Protein 8VV6 (pdb70)

Nearest PDB structures (foldseek):
  5i0x-assembly1_A  TM=9.737E-01  e=3.004E-18  Escherichia coli F11
  6wed-assembly1_B  TM=9.458E-01  e=1.801E-18  Campylobacter jejuni subsp. jejuni 81-176
  3nrq-assembly1_A  TM=9.738E-01  e=5.275E-18  Escherichia coli F11
  5i0y-assembly1_B  TM=9.690E-01  e=4.524E-18  Escherichia coli F11
  5i0y-assembly1_A  TM=9.734E-01  e=1.996E-17  Escherichia coli F11

B-factor: mean 27.22, std 10.32, range [11.16, 92.5]

Structure (mmCIF, N/CA/C/O backbone):
data_8VV6
#
_entry.id   8VV6
#
_cell.length_a   143.158
_cell.length_b   57.675
_cell.length_c   101.027
_cell.angle_alpha   90.000
_cell.angle_beta   130.100
_cell.angle_gamma   90.000
#
_symmetry.space_group_name_H-M   'C 1 2 1'
#
loop_
_entity.id
_entity.type
_entity.pdbx_description
1 polymer FtrA
2 non-polymer GLYCEROL
3 water water
#
loop_
_atom_site.group_PDB
_atom_site.id
_atom_site.type_symbol
_atom_site.label_atom_id
_atom_site.label_alt_id
_atom_site.label_comp_id
_atom_site.label_asym_id
_atom_site.label_entity_id
_atom_site.label_seq_id
_atom_site.pdbx_PDB_ins_code
_atom_site.Cartn_x
_atom_site.Cartn_y
_atom_site.Cartn_z
_atom_site.occupancy
_atom_site.B_iso_or_equiv
_atom_site.auth_seq_id
_atom_site.auth_comp_id
_atom_site.auth_asym_id
_atom_site.auth_atom_id
_atom_site.pdbx_PDB_model_num
ATOM 1 N N . GLU A 1 3 ? -42.26600 -4.80900 27.63100 1.000 42.26261 26 GLU A N 1
ATOM 2 C CA . GLU A 1 3 ? -42.53300 -3.97800 26.45400 1.000 37.77039 26 GLU A CA 1
ATOM 3 C C . GLU A 1 3 ? -43.16200 -4.81000 25.33500 1.000 33.95225 26 GLU A C 1
ATOM 4 O O . GLU A 1 3 ? -42.82000 -5.98100 25.14900 1.000 34.39673 26 GLU A O 1
ATOM 15 N N . ILE A 1 4 ? -44.08100 -4.19700 24.59700 1.000 28.32161 27 ILE A N 1
ATOM 16 C CA . ILE A 1 4 ? -44.92300 -4.88800 23.62800 1.000 23.78484 27 ILE A CA 1
ATOM 17 C C . ILE A 1 4 ? -44.59800 -4.36600 22.23500 1.000 30.43407 27 ILE A C 1
ATOM 18 O O . ILE A 1 4 ? -44.73400 -3.16700 21.97600 1.000 24.07619 27 ILE A O 1
ATOM 34 N N . PRO A 1 5 ? -44.17000 -5.21800 21.30200 1.000 31.11390 28 PRO A N 1
ATOM 35 C CA . PRO A 1 5 ? -43.93000 -4.74500 19.93300 1.000 29.88171 28 PRO A CA 1
ATOM 36 C C . PRO A 1 5 ? -45.22500 -4.43000 19.20000 1.000 32.33962 28 PRO A C 1
ATOM 37 O O . PRO A 1 5 ? -46.25600 -5.07800 19.39500 1.000 33.53200 28 PRO A O 1
ATOM 48 N N . ILE A 1 6 ? -45.15300 -3.40600 18.35100 1.000 26.73452 29 ILE A N 1
ATOM 49 C CA . ILE A 1 6 ? -46.27200 -2.93100 17.54500 1.000 28.17456 29 ILE A CA 1
ATOM 50 C C . ILE A 1 6 ? -45.98800 -3.30400 16.09600 1.000 32.22215 29 ILE A C 1
ATOM 51 O O . ILE A 1 6 ? -44.97200 -2.88100 15.53400 1.000 30.83808 29 ILE A O 1
ATOM 67 N N . GLY A 1 7 ? -46.89400 -4.06000 15.47900 1.000 32.28185 30 GLY A N 1
ATOM 68 C CA . GLY A 1 7 ? -46.74700 -4.34200 14.06100 1.000 32.58399 30 GLY A CA 1
ATOM 69 C C . GLY A 1 7 ? -45.40700 -4.97600 13.73600 1.000 32.08967 30 GLY A C 1
ATOM 70 O O . GLY A 1 7 ? -44.81600 -5.69900 14.54100 1.000 35.91561 30 GLY A O 1
ATOM 74 N N . LYS A 1 8 ? -44.91500 -4.69900 12.52500 1.000 31.97774 31 LYS A N 1
ATOM 75 C CA . LYS A 1 8 ? -43.67400 -5.28500 12.05100 1.000 34.94202 31 LYS A CA 1
ATOM 76 C C . LYS A 1 8 ? -42.65000 -4.20100 11.73600 1.000 29.35014 31 LYS A C 1
ATOM 77 O O . LYS A 1 8 ? -43.01500 -3.14100 11.21900 1.000 28.31484 31 LYS A O 1
ATOM 85 N N . PRO A 1 9 ? -41.37000 -4.43100 12.03000 1.000 30.79683 32 PRO A N 1
ATOM 86 C CA . PRO A 1 9 ? -40.34300 -3.47900 11.59300 1.000 29.86692 32 PRO A CA 1
ATOM 87 C C . PRO A 1 9 ? -40.35700 -3.32200 10.08200 1.000 34.37836 32 PRO A C 1
ATOM 88 O O . PRO A 1 9 ? -40.63500 -4.26500 9.33700 1.000 35.13763 32 PRO A O 1
ATOM 99 N N . GLN A 1 10 ? -40.04200 -2.11600 9.63000 1.000 28.68323 33 GLN A N 1
ATOM 100 C CA . GLN A 1 10 ? -40.11300 -1.77700 8.21700 1.000 26.19346 33 GLN A CA 1
ATOM 101 C C . GLN A 1 10 ? -38.80500 -1.16000 7.75800 1.000 30.57392 33 GLN A C 1
ATOM 102 O O . GLN A 1 10 ? -38.20200 -0.34700 8.46500 1.000 23.24422 33 GLN A O 1
ATOM 116 N N . LEU A 1 11 ? -38.36800 -1.56100 6.56800 1.000 26.48706 34 LEU A N 1
ATOM 117 C CA . LEU A 1 11 ? -37.12200 -1.07900 5.97700 1.000 29.50391 34 LEU A CA 1
ATOM 118 C C . LEU A 1 11 ? -37.45700 0.12800 5.11100 1.000 28.47025 34 LEU A C 1
ATOM 119 O O . LEU A 1 11 ? -38.05400 -0.00900 4.03600 1.000 26.64012 34 LEU A O 1
ATOM 135 N N . LEU A 1 12 ? -37.08500 1.31400 5.58700 1.000 25.00860 35 LEU A N 1
ATOM 136 C CA . LEU A 1 12 ? -37.48000 2.56800 4.96300 1.000 23.66903 35 LEU A CA 1
ATOM 137 C C . LEU A 1 12 ? -36.33800 3.56200 5.10400 1.000 26.62395 35 LEU A C 1
ATOM 138 O O . LEU A 1 12 ? -35.76400 3.69600 6.19000 1.000 23.59739 35 LEU A O 1
ATOM 154 N N . GLY A 1 13 ? -36.00800 4.24800 4.01200 1.000 25.88357 36 GLY A N 1
ATOM 155 C CA . GLY A 1 13 ? -34.97100 5.26700 4.04500 1.000 27.08579 36 GLY A CA 1
ATOM 156 C C . GLY A 1 13 ? -33.61400 4.78700 4.50800 1.000 26.40813 36 GLY A C 1
ATOM 157 O O . GLY A 1 13 ? -32.88100 5.54900 5.15400 1.000 26.55831 36 GLY A O 1
ATOM 161 N N . GLY A 1 14 ? -33.25100 3.54400 4.19200 1.000 22.72247 37 GLY A N 1
ATOM 162 C CA . GLY A 1 14 ? -31.97800 3.00300 4.62800 1.000 22.42256 37 GLY A CA 1
ATOM 163 C C . GLY A 1 14 ? -31.90000 2.64200 6.09200 1.000 21.05535 37 GLY A C 1
ATOM 164 O O . GLY A 1 14 ? -30.79900 2.46900 6.62700 1.000 21.63600 37 GLY A O 1
ATOM 168 N N . MET A 1 15 ? -33.04300 2.52100 6.75700 1.000 20.85928 38 MET A N 1
ATOM 169 C CA . MET A 1 15 ? -33.09700 2.27900 8.18600 1.000 22.17079 38 MET A CA 1
ATOM 170 C C . MET A 1 15 ? -34.15200 1.22400 8.46500 1.000 20.60575 38 MET A C 1
ATOM 171 O O . MET A 1 15 ? -35.04200 0.98000 7.64900 1.000 23.05875 38 MET A O 1
ATOM 185 N N . GLU A 1 16 ? -34.04100 0.61000 9.63400 1.000 19.69497 39 GLU A N 1
ATOM 186 C CA . GLU A 1 16 ? -35.05200 -0.30000 10.15800 1.000 21.77374 39 GLU A CA 1
ATOM 187 C C . GLU A 1 16 ? -35.85600 0.47500 11.19300 1.000 20.65494 39 GLU A C 1
ATOM 188 O O . GLU A 1 16 ? -35.29100 0.97100 12.17500 1.000 20.98907 39 GLU A O 1
ATOM 200 N N . ILE A 1 17 ? -37.15700 0.58800 10.96700 1.000 21.25831 40 ILE A N 1
ATOM 201 C CA . ILE A 1 17 ? -38.03700 1.41800 11.78000 1.000 20.14720 40 ILE A CA 1
ATOM 202 C C . ILE A 1 17 ? -39.06100 0.50600 12.43400 1.000 21.29732 40 ILE A C 1
ATOM 203 O O . ILE A 1 17 ? -39.96800 -0.00900 11.76400 1.000 21.31701 40 ILE A O 1
ATOM 219 N N . ALA A 1 18 ? -38.92500 0.31900 13.74400 1.000 22.46430 41 ALA A N 1
ATOM 220 C CA . ALA A 1 18 ? -39.81600 -0.50400 14.54500 1.000 19.16146 41 ALA A CA 1
ATOM 221 C C . ALA A 1 18 ? -40.49500 0.36400 15.59400 1.000 23.81388 41 ALA A C 1
ATOM 222 O O . ALA A 1 18 ? -40.02500 1.45700 15.92900 1.000 21.31585 41 ALA A O 1
ATOM 229 N N . ALA A 1 19 ? -41.62400 -0.12500 16.09800 1.000 21.52263 42 ALA A N 1
ATOM 230 C CA . ALA A 1 19 ? -42.38000 0.56800 17.13000 1.000 20.99386 42 ALA A CA 1
ATOM 231 C C . ALA A 1 19 ? -42.69900 -0.39300 18.26700 1.000 23.64215 42 ALA A C 1
ATOM 232 O O . ALA A 1 19 ? -42.94700 -1.58200 18.04900 1.000 22.04776 42 ALA A O 1
ATOM 239 N N . VAL A 1 20 ? -42.69800 0.14800 19.48400 1.000 20.83928 43 VAL A N 1
ATOM 240 C CA . VAL A 1 20 ? -42.97200 -0.60800 20.70100 1.000 20.15509 43 VAL A CA 1
ATOM 241 C C . VAL A 1 20 ? -43.68900 0.33000 21.66400 1.000 22.72599 43 VAL A C 1
ATOM 242 O O . VAL A 1 20 ? -43.59500 1.55400 21.55600 1.000 20.33919 43 VAL A O 1
ATOM 255 N N . TYR A 1 21 ? -44.41400 -0.24400 22.61900 1.000 23.26047 44 TYR A N 1
ATOM 256 C CA . TYR A 1 21 ? -44.87000 0.53900 23.76000 1.000 19.80577 44 TYR A CA 1
ATOM 257 C C . TYR A 1 21 ? -44.57900 -0.21200 25.05100 1.000 20.24767 44 TYR A C 1
ATOM 258 O O . TYR A 1 21 ? -44.39900 -1.43300 25.07100 1.000 23.39564 44 TYR A O 1
ATOM 276 N N . LEU A 1 22 ? -44.48400 0.55700 26.12800 1.000 19.94115 45 LEU A N 1
ATOM 277 C CA . LEU A 1 22 ? -44.27500 0.01800 27.46300 1.000 21.51872 45 LEU A CA 1
ATOM 278 C C . LEU A 1 22 ? -44.97700 0.94100 28.45100 1.000 18.67076 45 LEU A C 1
ATOM 279 O O . LEU A 1 22 ? -45.73100 1.83200 28.05800 1.000 18.62307 45 LEU A O 1
ATOM 295 N N . GLN A 1 23 ? -44.74500 0.71100 29.74700 1.000 21.65707 46 GLN A N 1
ATOM 296 C CA . GLN A 1 23 ? -45.33100 1.56900 30.75900 1.000 19.59902 46 GLN A CA 1
ATOM 297 C C . GLN A 1 23 ? -44.80700 2.98900 30.58400 1.000 19.08797 46 GLN A C 1
ATOM 298 O O . GLN A 1 23 ? -43.72400 3.18800 30.03600 1.000 18.99075 46 GLN A O 1
ATOM 312 N N . PRO A 1 24 ? -45.55200 3.99000 31.05000 1.000 18.37358 47 PRO A N 1
ATOM 313 C CA . PRO A 1 24 ? -45.04500 5.36800 30.98400 1.000 17.72259 47 PRO A CA 1
ATOM 314 C C . PRO A 1 24 ? -43.71900 5.51000 31.71400 1.000 18.72833 47 PRO A C 1
ATOM 315 O O . PRO A 1 24 ? -43.46700 4.84900 32.72600 1.000 20.12274 47 PRO A O 1
ATOM 326 N N . ILE A 1 25 ? -42.86900 6.39800 31.19700 1.000 17.22180 48 ILE A N 1
ATOM 327 C CA . ILE A 1 25 ? -41.51300 6.59100 31.70200 1.000 18.16298 48 ILE A CA 1
ATOM 328 C C . ILE A 1 25 ? -41.42200 7.94800 32.38300 1.000 19.78097 48 ILE A C 1
ATOM 329 O O . ILE A 1 25 ? -42.03200 8.92800 31.94300 1.000 23.80167 48 ILE A O 1
ATOM 345 N N . GLU A 1 26 ? -40.67600 8.00000 33.47700 1.000 19.59147 49 GLU A N 1
ATOM 346 C CA . GLU A 1 26 ? -40.31300 9.26500 34.09500 1.000 21.12356 49 GLU A CA 1
ATOM 347 C C . GLU A 1 26 ? -39.03300 9.75800 33.43800 1.000 20.56258 49 GLU A C 1
ATOM 348 O O . GLU A 1 26 ? -38.06500 9.00300 33.32700 1.000 19.65690 49 GLU A O 1
ATOM 360 N N . MET A 1 27 ? -39.02400 11.01300 33.01000 1.000 19.93399 50 MET A N 1
ATOM 361 C CA . MET A 1 27 ? -37.92400 11.56800 32.23600 1.000 23.91047 50 MET A CA 1
ATOM 362 C C . MET A 1 27 ? -37.52100 12.90400 32.83900 1.000 23.22367 50 MET A C 1
ATOM 363 O O . MET A 1 27 ? -38.31900 13.57100 33.50400 1.000 26.69100 50 MET A O 1
ATOM 377 N N . GLU A 1 28 ? -36.25800 13.25600 32.65400 1.000 18.68089 51 GLU A N 1
ATOM 378 C CA . GLU A 1 28 ? -35.83400 14.62500 32.89400 1.000 23.19474 51 GLU A CA 1
ATOM 379 C C . GLU A 1 28 ? -35.31200 15.23400 31.59500 1.000 21.10102 51 GLU A C 1
ATOM 380 O O . GLU A 1 28 ? -34.62000 14.55700 30.82500 1.000 21.25172 51 GLU A O 1
ATOM 388 N N . PRO A 1 29 ? -35.65700 16.49100 31.29700 1.000 20.77855 52 PRO A N 1
ATOM 389 C CA . PRO A 1 29 ? -36.50700 17.42900 32.06400 1.000 23.60565 52 PRO A CA 1
ATOM 390 C C . PRO A 1 29 ? -37.98400 17.03000 32.05000 1.000 25.04755 52 PRO A C 1
ATOM 391 O O . PRO A 1 29 ? -38.58700 16.91100 30.99000 1.000 23.09640 52 PRO A O 1
ATOM 402 N N . GLU A 1 30 ? -38.60800 16.84400 33.22000 1.000 24.09049 53 GLU A N 1
ATOM 403 C CA . GLU A 1 30 ? -39.92400 16.21700 33.25700 1.000 26.58873 53 GLU A CA 1
ATOM 404 C C . GLU A 1 30 ? -40.98500 17.07200 32.57700 1.000 30.39790 53 GLU A C 1
ATOM 405 O O . GLU A 1 30 ? -41.94000 16.53400 31.99900 1.000 28.20787 53 GLU A O 1
ATOM 417 N N . GLY A 1 31 ? -40.84800 18.39100 32.63800 1.000 24.05639 54 GLY A N 1
ATOM 418 C CA . GLY A 1 31 ? -41.85000 19.25800 32.04800 1.000 24.26023 54 GLY A CA 1
ATOM 419 C C . GLY A 1 31 ? -41.90800 19.23000 30.54300 1.000 24.13163 54 GLY A C 1
ATOM 420 O O . GLY A 1 31 ? -42.75900 19.90900 29.95900 1.000 25.11062 54 GLY A O 1
ATOM 424 N N . MET A 1 32 ? -41.03900 18.45900 29.89900 1.000 24.31084 55 MET A N 1
ATOM 425 C CA . MET A 1 32 ? -40.99700 18.36800 28.44900 1.000 30.11743 55 MET A CA 1
ATOM 426 C C . MET A 1 32 ? -41.71100 17.14000 27.91000 1.000 27.67627 55 MET A C 1
ATOM 427 O O . MET A 1 32 ? -41.68500 16.90100 26.70200 1.000 27.56296 55 MET A O 1
ATOM 441 N N . MET A 1 33 ? -42.34700 16.36200 28.77100 1.000 25.09079 56 MET A N 1
ATOM 442 C CA . MET A 1 33 ? -43.10500 15.20300 28.32800 1.000 29.81662 56 MET A CA 1
ATOM 443 C C . MET A 1 33 ? -44.29800 15.05700 29.25400 1.000 25.72722 56 MET A C 1
ATOM 444 O O . MET A 1 33 ? -44.23800 15.43800 30.42600 1.000 25.47585 56 MET A O 1
ATOM 458 N N . ARG A 1 34 ? -45.38400 14.52500 28.71600 1.000 24.67317 57 ARG A N 1
ATOM 459 C CA . ARG A 1 34 ? -46.55700 14.26400 29.53300 1.000 22.68044 57 ARG A CA 1
ATOM 460 C C . ARG A 1 34 ? -46.14800 13.49700 30.78800 1.000 18.37577 57 ARG A C 1
ATOM 461 O O . ARG A 1 34 ? -45.40200 12.51500 30.68800 1.000 20.40553 57 ARG A O 1
ATOM 482 N N . PRO A 1 35 ? -46.60200 13.90900 31.97600 1.000 20.77315 58 PRO A N 1
ATOM 483 C CA . PRO A 1 35 ? -46.23600 13.16900 33.18900 1.000 22.63232 58 PRO A CA 1
ATOM 484 C C . PRO A 1 35 ? -46.62500 11.70200 33.10400 1.000 20.73886 58 PRO A C 1
ATOM 485 O O . PRO A 1 35 ? -47.68000 11.34100 32.58100 1.000 18.88921 58 PRO A O 1
ATOM 496 N N . ALA A 1 36 ? -45.75800 10.84900 33.64500 1.000 22.18554 59 ALA A N 1
ATOM 497 C CA . ALA A 1 36 ? -46.04100 9.41900 33.63400 1.000 21.29211 59 ALA A CA 1
ATOM 498 C C . ALA A 1 36 ? -47.36700 9.10900 34.32000 1.000 24.42886 59 ALA A C 1
ATOM 499 O O . ALA A 1 36 ? -48.11500 8.23300 33.87300 1.000 22.70792 59 ALA A O 1
ATOM 506 N N . LYS A 1 37 ? -47.68700 9.82500 35.40100 1.000 23.56114 60 LYS A N 1
ATOM 507 C CA . LYS A 1 37 ? -48.91300 9.53200 36.13400 1.000 25.93597 60 LYS A CA 1
ATOM 508 C C . LYS A 1 37 ? -50.16500 9.91100 35.35300 1.000 29.95776 60 LYS A C 1
ATOM 509 O O . LYS A 1 37 ? -51.25500 9.43400 35.68700 1.000 31.57263 60 LYS A O 1
ATOM 528 N N . ASP A 1 38 ? -50.03600 10.75100 34.32700 1.000 23.19784 61 ASP A N 1
ATOM 529 C CA . ASP A 1 38 ? -51.15800 11.15900 33.49800 1.000 23.08715 61 ASP A CA 1
ATOM 530 C C . ASP A 1 38 ? -51.20300 10.41000 32.17200 1.000 21.88024 61 ASP A C 1
ATOM 531 O O . ASP A 1 38 ? -51.95200 10.80300 31.27500 1.000 24.99063 61 ASP A O 1
ATOM 540 N N . SER A 1 39 ? -50.43200 9.34200 32.03600 1.000 19.32072 62 SER A N 1
ATOM 541 C CA . SER A 1 39 ? -50.26100 8.64200 30.77300 1.000 17.48380 62 SER A CA 1
ATOM 542 C C . SER A 1 39 ? -50.66600 7.18400 30.93000 1.000 18.00631 62 SER A C 1
ATOM 543 O O . SER A 1 39 ? -50.72100 6.65100 32.04000 1.000 21.88324 62 SER A O 1
ATOM 551 N N . ASP A 1 40 ? -50.93700 6.53800 29.79800 1.000 17.33774 63 ASP A N 1
ATOM 552 C CA . ASP A 1 40 ? -51.20300 5.10700 29.76000 1.000 18.03537 63 ASP A CA 1
ATOM 553 C C . ASP A 1 40 ? -49.99700 4.28900 29.32700 1.000 18.54339 63 ASP A C 1
ATOM 554 O O . ASP A 1 40 ? -49.75200 3.20700 29.87400 1.000 19.66716 63 ASP A O 1
ATOM 563 N N . VAL A 1 41 ? -49.24600 4.77300 28.33700 1.000 17.31223 64 VAL A N 1
ATOM 564 C CA . VAL A 1 41 ? -48.10300 4.05800 27.79900 1.000 15.81969 64 VAL A CA 1
ATOM 565 C C . VAL A 1 41 ? -46.99800 5.05100 27.45200 1.000 15.91809 64 VAL A C 1
ATOM 566 O O . VAL A 1 41 ? -47.22700 6.25600 27.33000 1.000 16.56084 64 VAL A O 1
ATOM 579 N N . HIS A 1 42 ? -45.79300 4.51600 27.28700 1.000 16.27163 65 HIS A N 1
ATOM 580 C CA . HIS A 1 42 ? -44.70600 5.19700 26.58800 1.000 16.36785 65 HIS A CA 1
ATOM 581 C C . HIS A 1 42 ? -44.61200 4.57500 25.20000 1.000 15.61423 65 HIS A C 1
ATOM 582 O O . HIS A 1 42 ? -44.44500 3.35400 25.07300 1.000 18.64217 65 HIS A O 1
ATOM 596 N N . LEU A 1 43 ? -44.75100 5.40200 24.17200 1.000 16.21114 66 LEU A N 1
ATOM 597 C CA . LEU A 1 43 ? -44.64500 4.97600 22.78200 1.000 14.70301 66 LEU A CA 1
ATOM 598 C C . LEU A 1 43 ? -43.23100 5.25900 22.29200 1.000 16.96340 66 LEU A C 1
ATOM 599 O O . LEU A 1 43 ? -42.69200 6.34600 22.52400 1.000 16.59652 66 LEU A O 1
ATOM 615 N N . GLU A 1 44 ? -42.62900 4.27800 21.62800 1.000 17.46866 67 GLU A N 1
ATOM 616 C CA . GLU A 1 44 ? -41.22000 4.32900 21.27500 1.000 17.82606 67 GLU A CA 1
ATOM 617 C C . GLU A 1 44 ? -41.05100 3.95300 19.81200 1.000 20.37829 67 GLU A C 1
ATOM 618 O O . GLU A 1 44 ? -41.62000 2.96100 19.34000 1.000 19.79843 67 GLU A O 1
ATOM 630 N N . ALA A 1 45 ? -40.30400 4.78000 19.09000 1.000 18.98212 68 ALA A N 1
ATOM 631 C CA . ALA A 1 45 ? -39.83800 4.46700 17.74500 1.000 18.42720 68 ALA A CA 1
ATOM 632 C C . ALA A 1 45 ? -38.38200 4.03700 17.85100 1.000 20.70621 68 ALA A C 1
ATOM 633 O O . ALA A 1 45 ? -37.55700 4.77100 18.40400 1.000 19.25577 68 ALA A O 1
ATOM 640 N N . ASP A 1 46 ? -38.07500 2.83700 17.36000 1.000 18.35912 69 ASP A N 1
ATOM 641 C CA . ASP A 1 46 ? -36.71900 2.30200 17.35000 1.000 19.66570 69 ASP A CA 1
ATOM 642 C C . ASP A 1 46 ? -36.21500 2.37400 15.91500 1.000 21.88825 69 ASP A C 1
ATOM 643 O O . ASP A 1 46 ? -36.68400 1.63000 15.04700 1.000 20.39873 69 ASP A O 1
ATOM 652 N N . ILE A 1 47 ? -35.27000 3.27600 15.67000 1.000 17.69460 70 ILE A N 1
ATOM 653 C CA . ILE A 1 47 ? -34.79100 3.58700 14.32700 1.000 17.62578 70 ILE A CA 1
ATOM 654 C C . ILE A 1 47 ? -33.29800 3.28800 14.30700 1.000 20.33280 70 ILE A C 1
ATOM 655 O O . ILE A 1 47 ? -32.51400 3.96000 14.99100 1.000 18.10617 70 ILE A O 1
ATOM 671 N N . LYS A 1 48 ? -32.90700 2.27700 13.52800 1.000 17.07495 71 LYS A N 1
ATOM 672 C CA . LYS A 1 48 ? -31.52600 1.83200 13.43200 1.000 19.90401 71 LYS A CA 1
ATOM 673 C C . LYS A 1 48 ? -31.09800 1.79500 11.97100 1.000 19.33355 71 LYS A C 1
ATOM 674 O O . LYS A 1 48 ? -31.90400 1.52600 11.08200 1.000 18.38588 71 LYS A O 1
ATOM 693 N N . ALA A 1 49 ? -29.81600 2.03600 11.72800 1.000 18.26267 72 ALA A N 1
ATOM 694 C CA . ALA A 1 49 ? -29.32600 1.99300 10.35500 1.000 17.60312 72 ALA A CA 1
ATOM 695 C C . ALA A 1 49 ? -29.33800 0.56000 9.84000 1.000 19.02187 72 ALA A C 1
ATOM 696 O O . ALA A 1 49 ? -28.98900 -0.38000 10.55800 1.000 20.17661 72 ALA A O 1
ATOM 703 N N . ALA A 1 50 ? -29.74900 0.40000 8.59000 1.000 20.48548 73 ALA A N 1
ATOM 704 C CA . ALA A 1 50 ? -29.70800 -0.89400 7.93500 1.000 24.47931 73 ALA A CA 1
ATOM 705 C C . ALA A 1 50 ? -28.34900 -1.08700 7.26800 1.000 26.53411 73 ALA A C 1
ATOM 706 O O . ALA A 1 50 ? -27.46900 -0.22500 7.32400 1.000 22.64958 73 ALA A O 1
ATOM 713 N N . LYS A 1 51 ? -28.18100 -2.23800 6.62500 1.000 29.04560 74 LYS A N 1
ATOM 714 C CA . LYS A 1 51 ? -26.96400 -2.50900 5.88200 1.000 31.87754 74 LYS A CA 1
ATOM 715 C C . LYS A 1 51 ? -26.81300 -1.52400 4.72900 1.000 21.29964 74 LYS A C 1
ATOM 716 O O . LYS A 1 51 ? -27.79600 -1.08800 4.12200 1.000 23.70037 74 LYS A O 1
ATOM 735 N N . ASP A 1 52 ? -25.56100 -1.16900 4.44000 1.000 25.37535 75 ASP A N 1
ATOM 736 C CA . ASP A 1 52 ? -25.22000 -0.34400 3.28000 1.000 26.77330 75 ASP A CA 1
ATOM 737 C C . ASP A 1 52 ? -25.89800 1.02400 3.35400 1.000 22.29682 75 ASP A C 1
ATOM 738 O O . ASP A 1 52 ? -26.31400 1.59700 2.34800 1.000 20.69635 75 ASP A O 1
ATOM 747 N N . ASN A 1 53 ? -25.99000 1.55700 4.56900 1.000 22.26903 76 ASN A N 1
ATOM 748 C CA . ASN A 1 53 ? -26.55400 2.88400 4.77400 1.000 18.71630 76 ASN A CA 1
ATOM 749 C C . ASN A 1 53 ? -25.71400 3.93200 4.05000 1.000 17.26744 76 ASN A C 1
ATOM 750 O O . ASN A 1 53 ? -24.47900 3.87500 4.05200 1.000 19.61879 76 ASN A O 1
ATOM 761 N N . THR A 1 54 ? -26.39600 4.89400 3.42200 1.000 16.67629 77 THR A N 1
ATOM 762 C CA . THR A 1 54 ? -25.75600 5.89000 2.57400 1.000 17.32053 77 THR A CA 1
ATOM 763 C C . THR A 1 54 ? -25.55700 7.22400 3.26900 1.000 18.98941 77 THR A C 1
ATOM 764 O O . THR A 1 54 ? -25.21700 8.21200 2.60900 1.000 17.56161 77 THR A O 1
ATOM 775 N N . ASN A 1 55 ? -25.79100 7.28000 4.58200 1.000 18.72644 78 ASN A N 1
ATOM 776 C CA . ASN A 1 55 ? -25.61600 8.50500 5.35500 1.000 20.53357 78 ASN A CA 1
ATOM 777 C C . ASN A 1 55 ? -24.51800 8.34700 6.40200 1.000 23.17901 78 ASN A C 1
ATOM 778 O O . ASN A 1 55 ? -24.50800 9.08100 7.39100 1.000 23.21295 78 ASN A O 1
ATOM 789 N N . GLY A 1 56 ? -23.62500 7.37300 6.23500 1.000 18.93458 79 GLY A N 1
ATOM 790 C CA . GLY A 1 56 ? -22.46100 7.23600 7.08100 1.000 20.72119 79 GLY A CA 1
ATOM 791 C C . GLY A 1 56 ? -22.60100 6.33500 8.29000 1.000 20.14285 79 GLY A C 1
ATOM 792 O O . GLY A 1 56 ? -21.62200 6.16800 9.02800 1.000 23.66394 79 GLY A O 1
ATOM 796 N N . PHE A 1 57 ? -23.75900 5.72700 8.51000 1.000 17.47778 80 PHE A N 1
ATOM 797 C CA . PHE A 1 57 ? -23.97800 4.93400 9.71100 1.000 16.08121 80 PHE A CA 1
ATOM 798 C C . PHE A 1 57 ? -23.70900 3.45700 9.46400 1.000 22.60071 80 PHE A C 1
ATOM 799 O O . PHE A 1 57 ? -24.01400 2.91900 8.39500 1.000 27.24210 80 PHE A O 1
ATOM 816 N N . ALA A 1 58 ? -23.13200 2.81100 10.46800 1.000 19.27217 81 ALA A N 1
ATOM 817 C CA . ALA A 1 58 ? -22.92900 1.37200 10.44100 1.000 20.28400 81 ALA A CA 1
ATOM 818 C C . ALA A 1 58 ? -24.22300 0.64900 10.78000 1.000 21.26323 81 ALA A C 1
ATOM 819 O O . ALA A 1 58 ? -25.08400 1.17100 11.49500 1.000 20.45934 81 ALA A O 1
ATOM 826 N N . GLU A 1 59 ? -24.35500 -0.57100 10.26000 1.000 22.73034 82 GLU A N 1
ATOM 827 C CA . GLU A 1 59 ? -25.55900 -1.35300 10.50100 1.000 21.65665 82 GLU A CA 1
ATOM 828 C C . GLU A 1 59 ? -25.79200 -1.50200 11.99700 1.000 22.86907 82 GLU A C 1
ATOM 829 O O . GLU A 1 59 ? -24.88700 -1.88100 12.74500 1.000 24.68235 82 GLU A O 1
ATOM 841 N N . GLY A 1 60 ? -27.00800 -1.17500 12.43500 1.000 21.61072 83 GLY A N 1
ATOM 842 C CA . GLY A 1 60 ? -27.37400 -1.26600 13.82900 1.000 23.69271 83 GLY A CA 1
ATOM 843 C C . GLY A 1 60 ? -27.20400 0.00600 14.63100 1.000 25.82009 83 GLY A C 1
ATOM 844 O O . GLY A 1 60 ? -27.70100 0.06800 15.76500 1.000 24.14791 83 GLY A O 1
ATOM 848 N N . ASP A 1 61 ? -26.52200 1.01500 14.08600 1.000 20.22928 84 ASP A N 1
ATOM 849 C CA . ASP A 1 61 ? -26.35800 2.28300 14.79100 1.000 20.73832 84 ASP A CA 1
ATOM 850 C C . ASP A 1 61 ? -27.71100 2.95900 14.99200 1.000 18.02595 84 ASP A C 1
ATOM 851 O O . ASP A 1 61 ? -28.55800 2.94900 14.09700 1.000 17.07722 84 ASP A O 1
ATOM 860 N N . TRP A 1 62 ? -27.89200 3.60400 16.14300 1.000 15.64107 85 TRP A N 1
ATOM 861 C CA . TRP A 1 62 ? -29.00000 4.53900 16.28700 1.000 14.27544 85 TRP A CA 1
ATOM 862 C C . TRP A 1 62 ? -28.79300 5.71800 15.34300 1.000 15.72565 85 TRP A C 1
ATOM 863 O O . TRP A 1 62 ? -27.67000 6.18300 15.14300 1.000 18.20302 85 TRP A O 1
ATOM 884 N N . VAL A 1 63 ? -29.87800 6.20500 14.74600 1.000 15.61284 86 VAL A N 1
ATOM 885 C CA . VAL A 1 63 ? -29.80800 7.34300 13.83700 1.000 14.56520 86 VAL A CA 1
ATOM 886 C C . VAL A 1 63 ? -30.28100 8.58000 14.60600 1.000 14.00064 86 VAL A C 1
ATOM 887 O O . VAL A 1 63 ? -31.48100 8.69600 14.88800 1.000 14.12204 86 VAL A O 1
ATOM 900 N N . PRO A 1 64 ? -29.38800 9.50100 14.93800 1.000 13.97779 87 PRO A N 1
ATOM 901 C CA . PRO A 1 64 ? -29.74300 10.66000 15.76100 1.000 14.01861 87 PRO A CA 1
ATOM 902 C C . PRO A 1 64 ? -30.14700 11.86100 14.91400 1.000 13.45072 87 PRO A C 1
ATOM 903 O O . PRO A 1 64 ? -29.93800 11.90300 13.69800 1.000 13.55297 87 PRO A O 1
ATOM 914 N N . TYR A 1 65 ? -30.76900 12.83200 15.58700 1.000 11.54786 88 TYR A N 1
ATOM 915 C CA . TYR A 1 65 ? -31.11300 14.14900 15.05300 1.000 11.52738 88 TYR A CA 1
ATOM 916 C C . TYR A 1 65 ? -32.23700 14.10100 14.02200 1.000 13.68988 88 TYR A C 1
ATOM 917 O O . TYR A 1 65 ? -32.43800 15.06200 13.26200 1.000 14.64429 88 TYR A O 1
ATOM 935 N N . LEU A 1 66 ? -32.99800 13.01800 14.00200 1.000 11.95323 89 LEU A N 1
ATOM 936 C CA . LEU A 1 66 ? -34.14600 12.93300 13.12100 1.000 11.90976 89 LEU A CA 1
ATOM 937 C C . LEU A 1 66 ? -35.32000 13.73400 13.67500 1.000 13.43474 89 LEU A C 1
ATOM 938 O O . LEU A 1 66 ? -35.37200 14.08800 14.85900 1.000 14.98362 89 LEU A O 1
ATOM 954 N N . VAL A 1 67 ? -36.28500 13.99500 12.79900 1.000 13.92610 90 VAL A N 1
ATOM 955 C CA . VAL A 1 67 ? -37.53200 14.66100 13.15200 1.000 13.74697 90 VAL A CA 1
ATOM 956 C C . VAL A 1 67 ? -38.61200 13.59800 13.04800 1.000 15.60810 90 VAL A C 1
ATOM 957 O O . VAL A 1 67 ? -38.90700 13.10800 11.95000 1.000 15.21393 90 VAL A O 1
ATOM 970 N N . VAL A 1 68 ? -39.18900 13.21900 14.18400 1.000 13.48418 91 VAL A N 1
ATOM 971 C CA . VAL A 1 68 ? -40.08000 12.07300 14.26900 1.000 13.42702 91 VAL A CA 1
ATOM 972 C C . VAL A 1 68 ? -41.37500 12.50600 14.93800 1.000 15.87855 91 VAL A C 1
ATOM 973 O O . VAL A 1 68 ? -41.35100 13.05600 16.04400 1.000 16.09756 91 VAL A O 1
ATOM 986 N N . SER A 1 69 ? -42.50000 12.25700 14.26600 1.000 15.20642 92 SER A N 1
ATOM 987 C CA . SER A 1 69 ? -43.82700 12.59700 14.76800 1.000 14.09721 92 SER A CA 1
ATOM 988 C C . SER A 1 69 ? -44.72600 11.38300 14.60600 1.000 15.55542 92 SER A C 1
ATOM 989 O O . SER A 1 69 ? -44.35300 10.38900 13.98000 1.000 15.04352 92 SER A O 1
ATOM 997 N N . TYR A 1 70 ? -45.91800 11.44500 15.19500 1.000 14.42470 93 TYR A N 1
ATOM 998 C CA . TYR A 1 70 ? -46.83800 10.32000 15.11000 1.000 15.45478 93 TYR A CA 1
ATOM 999 C C . TYR A 1 70 ? -48.28200 10.79400 15.01700 1.000 17.48885 93 TYR A C 1
ATOM 1000 O O . TYR A 1 70 ? -48.63800 11.90900 15.40400 1.000 15.50363 93 TYR A O 1
ATOM 1018 N N . GLU A 1 71 ? -49.11000 9.91000 14.46600 1.000 15.86680 94 GLU A N 1
ATOM 1019 C CA . GLU A 1 71 ? -50.56300 10.05000 14.48000 1.000 16.57294 94 GLU A CA 1
ATOM 1020 C C . GLU A 1 71 ? -51.11700 8.71700 14.96100 1.000 17.40609 94 GLU A C 1
ATOM 1021 O O . GLU A 1 71 ? -50.80700 7.67100 14.38700 1.000 18.47480 94 GLU A O 1
ATOM 1033 N N . LEU A 1 72 ? -51.90700 8.75200 16.02900 1.000 16.32429 95 LEU A N 1
ATOM 1034 C CA . LEU A 1 72 ? -52.56000 7.57000 16.57200 1.000 16.99218 95 LEU A CA 1
ATOM 1035 C C . LEU A 1 72 ? -54.05400 7.69000 16.32800 1.000 16.08763 95 LEU A C 1
ATOM 1036 O O . LEU A 1 72 ? -54.64400 8.73600 16.61400 1.000 19.44684 95 LEU A O 1
ATOM 1052 N N . THR A 1 73 ? -54.66200 6.62900 15.80400 1.000 20.17758 96 THR A N 1
ATOM 1053 C CA . THR A 1 73 ? -56.10500 6.58800 15.61200 1.000 19.31809 96 THR A CA 1
ATOM 1054 C C . THR A 1 73 ? -56.67500 5.40700 16.38700 1.000 20.44308 96 THR A C 1
ATOM 1055 O O . THR A 1 73 ? -56.24000 4.26600 16.20000 1.000 21.62372 96 THR A O 1
ATOM 1066 N N . HIS A 1 74 ? -57.63300 5.68400 17.26700 1.000 19.46246 97 HIS A N 1
ATOM 1067 C CA . HIS A 1 74 ? -58.42900 4.64200 17.91100 1.000 19.57135 97 HIS A CA 1
ATOM 1068 C C . HIS A 1 74 ? -59.44800 4.20400 16.87100 1.000 22.31847 97 HIS A C 1
ATOM 1069 O O . HIS A 1 74 ? -60.39400 4.93100 16.58100 1.000 20.36546 97 HIS A O 1
ATOM 1083 N N . LEU A 1 75 ? -59.21700 3.04500 16.25900 1.000 24.50800 98 LEU A N 1
ATOM 1084 C CA . LEU A 1 75 ? -60.04600 2.64100 15.13400 1.000 23.72813 98 LEU A CA 1
ATOM 1085 C C . LEU A 1 75 ? -61.47800 2.34400 15.55500 1.000 21.25712 98 LEU A C 1
ATOM 1086 O O . LEU A 1 75 ? -62.38500 2.45400 14.72500 1.000 27.76064 98 LEU A O 1
ATOM 1102 N N . ASP A 1 76 ? -61.70300 1.99500 16.82400 1.000 23.56863 99 ASP A N 1
ATOM 1103 C CA . ASP A 1 76 ? -63.05900 1.68900 17.26900 1.000 22.67052 99 ASP A CA 1
ATOM 1104 C C . ASP A 1 76 ? -63.99400 2.87400 17.05600 1.000 25.84067 99 ASP A C 1
ATOM 1105 O O . ASP A 1 76 ? -65.13000 2.70100 16.59800 1.000 24.90066 99 ASP A O 1
ATOM 1114 N N . ASN A 1 77 ? -63.53500 4.08800 17.38500 1.000 21.26295 100 ASN A N 1
ATOM 1115 C CA . ASN A 1 77 ? -64.37600 5.26800 17.34700 1.000 20.56041 100 ASN A CA 1
ATOM 1116 C C . ASN A 1 77 ? -63.82700 6.40500 16.49600 1.000 23.63221 100 ASN A C 1
ATOM 1117 O O . ASN A 1 77 ? -64.45300 7.46900 16.43800 1.000 26.61456 100 ASN A O 1
ATOM 1128 N N . GLY A 1 78 ? -62.68800 6.21900 15.84100 1.000 22.31782 101 GLY A N 1
ATOM 1129 C CA . GLY A 1 78 ? -62.15200 7.23100 14.95800 1.000 23.26502 101 GLY A CA 1
ATOM 1130 C C . GLY A 1 78 ? -61.41800 8.36900 15.63200 1.000 19.91422 101 GLY A C 1
ATOM 1131 O O . GLY A 1 78 ? -61.09300 9.35400 14.96000 1.000 20.49148 101 GLY A O 1
ATOM 1135 N N . LYS A 1 79 ? -61.15500 8.28100 16.92700 1.000 19.25564 102 LYS A N 1
ATOM 1136 C CA . LYS A 1 79 ? -60.46600 9.36600 17.62000 1.000 15.23469 102 LYS A CA 1
ATOM 1137 C C . LYS A 1 79 ? -59.00700 9.45200 17.17000 1.000 16.61520 102 LYS A C 1
ATOM 1138 O O . LYS A 1 79 ? -58.24900 8.47800 17.29400 1.000 18.11509 102 LYS A O 1
ATOM 1157 N N . VAL A 1 80 ? -58.61000 10.63000 16.69900 1.000 15.56637 103 VAL A N 1
ATOM 1158 C CA . VAL A 1 80 ? -57.26600 10.87900 16.19300 1.000 18.64706 103 VAL A CA 1
ATOM 1159 C C . VAL A 1 80 ? -56.50600 11.76100 17.17400 1.000 16.53995 103 VAL A C 1
ATOM 1160 O O . VAL A 1 80 ? -57.05200 12.73000 17.71600 1.000 17.11942 103 VAL A O 1
ATOM 1173 N N . GLN A 1 81 ? -55.22500 11.44100 17.35300 1.000 16.79668 104 GLN A N 1
ATOM 1174 C CA . GLN A 1 81 ? -54.31500 12.04100 18.31800 1.000 19.42702 104 GLN A CA 1
ATOM 1175 C C . GLN A 1 81 ? -52.96600 12.24100 17.63700 1.000 16.18473 104 GLN A C 1
ATOM 1176 O O . GLN A 1 81 ? -52.43500 11.29000 17.06800 1.000 17.29600 104 GLN A O 1
ATOM 1190 N N . LYS A 1 82 ? -52.40300 13.44800 17.69500 1.000 15.95124 105 LYS A N 1
ATOM 1191 C CA . LYS A 1 82 ? -51.11400 13.70400 17.05800 1.000 16.84859 105 LYS A CA 1
ATOM 1192 C C . LYS A 1 82 ? -50.07800 14.17500 18.06700 1.000 17.79644 105 LYS A C 1
ATOM 1193 O O . LYS A 1 82 ? -50.40900 14.84000 19.04900 1.000 18.09643 105 LYS A O 1
ATOM 1212 N N . GLY A 1 83 ? -48.81400 13.84400 17.81100 1.000 14.56970 106 GLY A N 1
ATOM 1213 C CA . GLY A 1 83 ? -47.76800 14.30300 18.70100 1.000 14.89852 106 GLY A CA 1
ATOM 1214 C C . GLY A 1 83 ? -46.40300 14.17000 18.06800 1.000 15.63122 106 GLY A C 1
ATOM 1215 O O . GLY A 1 83 ? -46.26200 13.74300 16.92100 1.000 15.81123 106 GLY A O 1
ATOM 1219 N N . ASP A 1 84 ? -45.38900 14.56400 18.83200 1.000 16.23417 107 ASP A N 1
ATOM 1220 C CA . ASP A 1 84 ? -44.00300 14.44600 18.42100 1.000 17.06601 107 ASP A CA 1
ATOM 1221 C C . ASP A 1 84 ? -43.27800 13.51000 19.37900 1.000 16.59900 107 ASP A C 1
ATOM 1222 O O . ASP A 1 84 ? -43.63500 13.40100 20.55500 1.000 17.81752 107 ASP A O 1
ATOM 1231 N N . PHE A 1 85 ? -42.25100 12.83700 18.87200 1.000 14.84471 108 PHE A N 1
ATOM 1232 C CA . PHE A 1 85 ? -41.34500 12.10900 19.74100 1.000 15.87392 108 PHE A CA 1
ATOM 1233 C C . PHE A 1 85 ? -40.18800 13.00900 20.14400 1.000 16.70938 108 PHE A C 1
ATOM 1234 O O . PHE A 1 85 ? -39.78000 13.90800 19.39900 1.000 19.96650 108 PHE A O 1
ATOM 1251 N N . MET A 1 86 ? -39.65500 12.75900 21.32000 1.000 15.80848 109 MET A N 1
ATOM 1252 C CA . MET A 1 86 ? -38.39700 13.40600 21.63600 1.000 16.29280 109 MET A CA 1
ATOM 1253 C C . MET A 1 86 ? -37.28700 12.37100 21.78500 1.000 15.90492 109 MET A C 1
ATOM 1254 O O . MET A 1 86 ? -37.51100 11.23400 22.22100 1.000 15.32391 109 MET A O 1
ATOM 1268 N N . PRO A 1 87 ? -36.07600 12.73000 21.37800 1.000 11.81546 110 PRO A N 1
ATOM 1269 C CA . PRO A 1 87 ? -34.93700 11.82600 21.57400 1.000 12.07651 110 PRO A CA 1
ATOM 1270 C C . PRO A 1 87 ? -34.55500 11.78200 23.04200 1.000 13.28304 110 PRO A C 1
ATOM 1271 O O . PRO A 1 87 ? -34.58600 12.80000 23.73600 1.000 13.97847 110 PRO A O 1
ATOM 1282 N N . MET A 1 88 ? -34.23100 10.58800 23.52100 1.000 15.29077 111 MET A N 1
ATOM 1283 C CA . MET A 1 88 ? -33.89400 10.40900 24.92800 1.000 12.92011 111 MET A CA 1
ATOM 1284 C C . MET A 1 88 ? -33.07400 9.13900 25.08000 1.000 14.09535 111 MET A C 1
ATOM 1285 O O . MET A 1 88 ? -33.00400 8.30800 24.17800 1.000 15.65503 111 MET A O 1
ATOM 1299 N N . VAL A 1 89 ? -32.46100 8.98100 26.24600 1.000 13.02922 112 VAL A N 1
ATOM 1300 C CA . VAL A 1 89 ? -31.70000 7.77700 26.53400 1.000 13.42470 112 VAL A CA 1
ATOM 1301 C C . VAL A 1 89 ? -32.32300 7.08300 27.73500 1.000 15.73596 112 VAL A C 1
ATOM 1302 O O . VAL A 1 89 ? -32.77600 7.73800 28.68500 1.000 17.38533 112 VAL A O 1
ATOM 1315 N N . ALA A 1 90 ? -32.36500 5.75200 27.67000 1.000 15.87221 113 ALA A N 1
ATOM 1316 C CA . ALA A 1 90 ? -32.80700 4.90500 28.77400 1.000 15.18158 113 ALA A CA 1
ATOM 1317 C C . ALA A 1 90 ? -31.75800 3.82000 28.99400 1.000 18.22097 113 ALA A C 1
ATOM 1318 O O . ALA A 1 90 ? -30.70000 3.83800 28.35200 1.000 17.73657 113 ALA A O 1
ATOM 1325 N N . ASN A 1 91 ? -32.02500 2.86200 29.88600 1.000 18.89751 114 ASN A N 1
ATOM 1326 C CA . ASN A 1 91 ? -30.96500 1.91900 30.21800 1.000 20.05115 114 ASN A CA 1
ATOM 1327 C C . ASN A 1 91 ? -30.65900 0.94800 29.08300 1.000 23.90890 114 ASN A C 1
ATOM 1328 O O . ASN A 1 91 ? -29.62100 0.27700 29.14000 1.000 27.09932 114 ASN A O 1
ATOM 1339 N N . ASP A 1 92 ? -31.49400 0.88600 28.04100 1.000 24.23284 115 ASP A N 1
ATOM 1340 C CA . ASP A 1 92 ? -31.18700 0.09500 26.85200 1.000 24.10045 115 ASP A CA 1
ATOM 1341 C C . ASP A 1 92 ? -30.81500 0.96800 25.65800 1.000 25.77089 115 ASP A C 1
ATOM 1342 O O . ASP A 1 92 ? -30.95500 0.53200 24.50700 1.000 24.43936 115 ASP A O 1
ATOM 1351 N N . GLY A 1 93 ? -30.33600 2.18000 25.89900 1.000 19.45034 116 GLY A N 1
ATOM 1352 C CA . GLY A 1 93 ? -29.82100 3.01500 24.84000 1.000 21.04010 116 GLY A CA 1
ATOM 1353 C C . GLY A 1 93 ? -30.76100 4.13500 24.45400 1.000 16.50952 116 GLY A C 1
ATOM 1354 O O . GLY A 1 93 ? -31.82500 4.33000 25.05700 1.000 16.74147 116 GLY A O 1
ATOM 1358 N N . PRO A 1 94 ? -30.38500 4.89900 23.43000 1.000 14.83878 117 PRO A N 1
ATOM 1359 C CA . PRO A 1 94 ? -31.24000 6.00100 22.96900 1.000 14.96723 117 PRO A CA 1
ATOM 1360 C C . PRO A 1 94 ? -32.42500 5.52900 22.14200 1.000 15.23571 117 PRO A C 1
ATOM 1361 O O . PRO A 1 94 ? -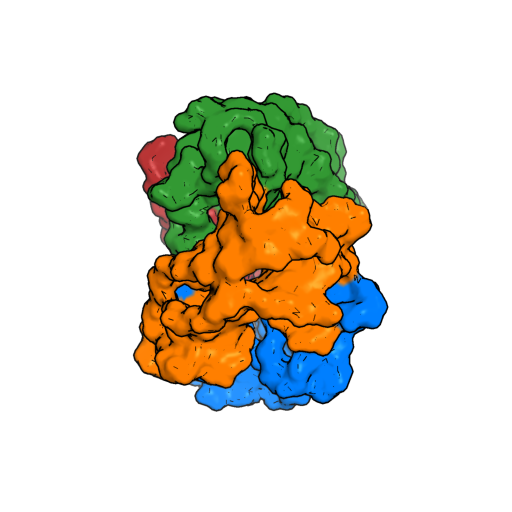32.39100 4.48500 21.48600 1.000 15.23460 117 PRO A O 1
ATOM 1372 N N . HIS A 1 95 ? -33.49200 6.32400 22.18500 1.000 13.68914 118 HIS A N 1
ATOM 1373 C CA . HIS A 1 95 ? -34.66500 6.07400 21.35200 1.000 13.36853 118 HIS A CA 1
ATOM 1374 C C . HIS A 1 95 ? -35.43100 7.37800 21.18700 1.000 14.16315 118 HIS A C 1
ATOM 1375 O O . HIS A 1 95 ? -35.09800 8.39600 21.79400 1.000 14.06008 118 HIS A O 1
ATOM 1389 N N . TYR A 1 96 ? -36.43300 7.35000 20.30600 1.000 12.96822 119 TYR A N 1
ATOM 1390 C CA . TYR A 1 96 ? -37.39900 8.43400 20.15600 1.000 12.40451 119 TYR A CA 1
ATOM 1391 C C . TYR A 1 96 ? -38.68100 8.01200 20.87300 1.000 13.34019 119 TYR A C 1
ATOM 1392 O O . TYR A 1 96 ? -39.22200 6.94600 20.58100 1.000 14.35777 119 TYR A O 1
ATOM 1410 N N . GLY A 1 97 ? -39.15700 8.83100 21.80900 1.000 13.76593 120 GLY A N 1
ATOM 1411 C CA . GLY A 1 97 ? -40.27900 8.40700 22.63600 1.000 19.53403 120 GLY A CA 1
ATOM 1412 C C . GLY A 1 97 ? -41.21200 9.52200 23.04800 1.000 15.28654 120 GLY A C 1
ATOM 1413 O O . GLY A 1 97 ? -40.90100 10.70800 22.92600 1.000 14.43072 120 GLY A O 1
ATOM 1417 N N . ASP A 1 98 ? -42.40100 9.11600 23.51900 1.000 15.60802 121 ASP A N 1
ATOM 1418 C CA . ASP A 1 98 ? -43.38900 10.04200 24.05900 1.000 14.72921 121 ASP A CA 1
ATOM 1419 C C . ASP A 1 98 ? -44.31200 9.27800 25.00400 1.000 16.05476 121 ASP A C 1
ATOM 1420 O O . ASP A 1 98 ? -44.71100 8.14900 24.71400 1.000 17.18433 121 ASP A O 1
ATOM 1429 N N . ASN A 1 99 ? -44.65100 9.90100 26.12700 1.000 15.55189 122 ASN A N 1
ATOM 1430 C CA . ASN A 1 99 ? -45.69500 9.37300 26.99800 1.000 13.90175 122 ASN A CA 1
ATOM 1431 C C . ASN A 1 99 ? -47.06000 9.77100 26.43900 1.000 13.37209 122 ASN A C 1
ATOM 1432 O O . ASN A 1 99 ? -47.28600 10.94400 26.11800 1.000 14.52706 122 ASN A O 1
ATOM 1443 N N . VAL A 1 100 ? -47.98000 8.81200 26.35700 1.000 14.73309 123 VAL A N 1
ATOM 1444 C CA . VAL A 1 100 ? -49.24700 9.00200 25.66500 1.000 14.48789 123 VAL A CA 1
ATOM 1445 C C . VAL A 1 100 ? -50.40600 8.56400 26.54600 1.000 15.90032 123 VAL A C 1
ATOM 1446 O O . VAL A 1 100 ? -50.34500 7.51900 27.20000 1.000 17.10681 123 VAL A O 1
ATOM 1459 N N . LYS A 1 101 ? -51.46500 9.36600 26.54600 1.000 17.86640 124 LYS A N 1
ATOM 1460 C CA . LYS A 1 101 ? -52.76300 8.96800 27.07600 1.000 18.64949 124 LYS A CA 1
ATOM 1461 C C . LYS A 1 101 ? -53.60100 8.43200 25.92400 1.000 19.11706 124 LYS A C 1
ATOM 1462 O O . LYS A 1 101 ? -53.86500 9.16100 24.96300 1.000 18.66988 124 LYS A O 1
ATOM 1481 N N . LEU A 1 102 ? -54.00800 7.16700 26.02200 1.000 19.98014 125 LEU A N 1
ATOM 1482 C CA . LEU A 1 102 ? -54.82000 6.53200 25.00000 1.000 21.59299 125 LEU A CA 1
ATOM 1483 C C . LEU A 1 102 ? -56.30300 6.75600 25.30600 1.000 24.70873 125 LEU A C 1
ATOM 1484 O O . LEU A 1 102 ? -56.67200 7.52700 26.19600 1.000 23.97117 125 LEU A O 1
ATOM 1500 N N . ASP A 1 103 ? -57.17100 6.06100 24.56500 1.000 22.45956 126 ASP A N 1
ATOM 1501 C CA . ASP A 1 103 ? -58.61500 6.26300 24.59700 1.000 21.55338 126 ASP A CA 1
ATOM 1502 C C . ASP A 1 103 ? -59.33900 4.98000 24.98400 1.000 23.08037 126 ASP A C 1
ATOM 1503 O O . ASP A 1 103 ? -60.46800 4.74200 24.55600 1.000 24.03746 126 ASP A O 1
ATOM 1512 N N . GLY A 1 104 ? -58.69600 4.14500 25.79400 1.000 23.82756 127 GLY A N 1
ATOM 1513 C CA . GLY A 1 104 ? -59.28700 2.90400 26.23400 1.000 24.71337 127 GLY A CA 1
ATOM 1514 C C . GLY A 1 104 ? -58.86700 1.71400 25.39800 1.000 25.22467 127 GLY A C 1
ATOM 1515 O O . GLY A 1 104 ? -58.16800 1.84300 24.38800 1.000 24.14850 127 GLY A O 1
ATOM 1519 N N . PRO A 1 105 ? -59.30600 0.52200 25.80000 1.000 27.16674 128 PRO A N 1
ATOM 1520 C CA . PRO A 1 105 ? -58.95800 -0.68700 25.04600 1.000 27.01511 128 PRO A CA 1
ATOM 1521 C C . PRO A 1 105 ? -59.49700 -0.63700 23.62600 1.000 26.62703 128 PRO A C 1
ATOM 1522 O O . PRO A 1 105 ? -60.44900 0.08100 23.31200 1.000 30.02854 128 PRO A O 1
ATOM 1533 N N . GLY A 1 106 ? -58.87400 -1.41700 22.75800 1.000 27.10995 129 GLY A N 1
ATOM 1534 C CA . GLY A 1 106 ? -59.33600 -1.54900 21.39700 1.000 22.83073 129 GLY A CA 1
ATOM 1535 C C . GLY A 1 106 ? -58.18200 -1.51700 20.42300 1.000 22.27915 129 GLY A C 1
ATOM 1536 O O . GLY A 1 106 ? -57.01300 -1.58600 20.80800 1.000 25.14855 129 GLY A O 1
ATOM 1540 N N . LYS A 1 107 ? -58.53000 -1.41000 19.14600 1.000 24.16129 130 LYS A N 1
ATOM 1541 C CA . LYS A 1 107 ? -57.55800 -1.44100 18.06400 1.000 27.58674 130 LYS A CA 1
ATOM 1542 C C . LYS A 1 107 ? -57.13000 -0.03100 17.68200 1.000 23.52874 130 LYS A C 1
ATOM 1543 O O . LYS A 1 107 ? -57.96000 0.87700 17.56000 1.000 22.38018 130 LYS A O 1
ATOM 1562 N N . TYR A 1 108 ? -55.82200 0.14200 17.48800 1.000 23.39751 131 TYR A N 1
ATOM 1563 C CA . TYR A 1 108 ? -55.22900 1.43100 17.16600 1.000 21.45043 131 TYR A CA 1
ATOM 1564 C C . TYR A 1 108 ? -54.39300 1.32000 15.90000 1.000 19.19803 131 TYR A C 1
ATOM 1565 O O . TYR A 1 108 ? -53.74000 0.29700 15.66500 1.000 24.26603 131 TYR A O 1
ATOM 1583 N N . LYS A 1 109 ? -54.42700 2.37300 15.08700 1.000 21.47988 132 LYS A N 1
ATOM 1584 C CA . LYS A 1 109 ? -53.49800 2.55400 13.97800 1.000 23.88694 132 LYS A CA 1
ATOM 1585 C C . LYS A 1 109 ? -52.45100 3.58800 14.37800 1.000 23.06313 132 LYS A C 1
ATOM 1586 O O . LYS A 1 109 ? -52.80100 4.65700 14.89000 1.000 20.62964 132 LYS A O 1
ATOM 1605 N N . LEU A 1 110 ? -51.17800 3.27000 14.15000 1.000 22.16606 133 LEU A N 1
ATOM 1606 C CA . LEU A 1 110 ? -50.07200 4.18200 14.42400 1.000 21.66000 133 LEU A CA 1
ATOM 1607 C C . LEU A 1 110 ? -49.37600 4.52700 13.11800 1.000 22.51255 133 LEU A C 1
ATOM 1608 O O . LEU A 1 110 ? -48.95900 3.63000 12.38200 1.000 24.48192 133 LEU A O 1
ATOM 1624 N N . LYS A 1 111 ? -49.25400 5.81800 12.83000 1.000 17.22885 134 LYS A N 1
ATOM 1625 C CA . LYS A 1 111 ? -48.43900 6.29300 11.72700 1.000 18.40524 134 LYS A CA 1
ATOM 1626 C C . LYS A 1 111 ? -47.24400 7.02800 12.30800 1.000 20.06376 134 LYS A C 1
ATOM 1627 O O . LYS A 1 111 ? -47.41500 7.93500 13.12700 1.000 19.19456 134 LYS A O 1
ATOM 1646 N N . LEU A 1 112 ? -46.04600 6.61100 11.90700 1.000 18.30112 135 LEU A N 1
ATOM 1647 C CA . LEU A 1 112 ? -44.80600 7.28600 12.26000 1.000 18.44472 135 LEU A CA 1
ATOM 1648 C C . LEU A 1 112 ? -44.33000 8.10000 11.06800 1.000 21.01400 135 LEU A C 1
ATOM 1649 O O . LEU A 1 112 ? -44.17000 7.56400 9.96600 1.000 21.87322 135 LEU A O 1
ATOM 1665 N N . PHE A 1 113 ? -44.10300 9.38700 11.28900 1.000 14.77242 136 PHE A N 1
ATOM 1666 C CA . PHE A 1 113 ? -43.57700 10.28800 10.27800 1.000 14.29135 136 PHE A CA 1
ATOM 1667 C C . PHE A 1 113 ? -42.10900 10.50900 10.61100 1.000 16.28646 136 PHE A C 1
ATOM 1668 O O . PHE A 1 113 ? -41.79200 11.06600 11.66800 1.000 17.00957 136 PHE A O 1
ATOM 1685 N N . VAL A 1 114 ? -41.21200 10.05600 9.74100 1.000 14.46462 137 VAL A N 1
ATOM 1686 C CA . VAL A 1 114 ? -39.77400 10.13300 9.98800 1.000 13.32185 137 VAL A CA 1
ATOM 1687 C C . VAL A 1 114 ? -39.15400 11.00400 8.91000 1.000 16.52563 137 VAL A C 1
ATOM 1688 O O . VAL A 1 114 ? -39.20800 10.66200 7.72400 1.000 16.79042 137 VAL A O 1
ATOM 1701 N N . SER A 1 115 ? -38.57000 12.12600 9.31400 1.000 15.80610 138 SER A N 1
ATOM 1702 C CA . SER A 1 115 ? -37.91900 13.03600 8.38800 1.000 14.20725 138 SER A CA 1
ATOM 1703 C C . SER A 1 115 ? -36.46000 13.22500 8.76500 1.000 15.96165 138 SER A C 1
ATOM 1704 O O . SER A 1 115 ? -36.08000 13.05000 9.93000 1.000 14.10072 138 SER A O 1
ATOM 1712 N N . PRO A 1 116 ? -35.61500 13.59300 7.80700 1.000 13.83341 139 PRO A N 1
ATOM 1713 C CA . PRO A 1 116 ? -34.19800 13.73900 8.08300 1.000 13.85986 139 PRO A CA 1
ATOM 1714 C C . PRO A 1 116 ? -33.92300 15.01700 8.84700 1.000 16.01692 139 PRO A C 1
ATOM 1715 O O . PRO A 1 116 ? -34.80900 15.87400 9.00500 1.000 15.75772 139 PRO A O 1
ATOM 1726 N N . PRO A 1 117 ? -32.70800 15.17200 9.35400 1.000 17.13351 140 PRO A N 1
ATOM 1727 C CA . PRO A 1 117 ? -32.35600 16.42900 10.01200 1.000 18.48869 140 PRO A CA 1
ATOM 1728 C C . PRO A 1 117 ? -32.46900 17.58500 9.02900 1.000 19.95840 140 PRO A C 1
ATOM 1729 O O . PRO A 1 117 ? -32.30400 17.42700 7.81200 1.000 21.67902 140 PRO A O 1
ATOM 1740 N N . SER A 1 118 ? -32.82000 18.74600 9.56900 1.000 21.88382 141 SER A N 1
ATOM 1741 C CA . SER A 1 118 ? -32.83800 19.96600 8.78000 1.000 24.17227 141 SER A CA 1
ATOM 1742 C C . SER A 1 118 ? -31.50500 20.14600 8.07300 1.000 24.41548 141 SER A C 1
ATOM 1743 O O . SER A 1 118 ? -30.43700 19.89600 8.64400 1.000 22.69111 141 SER A O 1
ATOM 1751 N N . ALA A 1 119 ? -31.57600 20.58900 6.81400 1.000 24.41048 142 ALA A N 1
ATOM 1752 C CA . ALA A 1 119 ? -30.40200 20.78000 5.97400 1.000 24.54273 142 ALA A CA 1
ATOM 1753 C C . ALA A 1 119 ? -30.35300 22.18800 5.39600 1.000 24.68877 142 ALA A C 1
ATOM 1754 O O . ALA A 1 119 ? -29.72200 22.40200 4.35500 1.000 27.73124 142 ALA A O 1
ATOM 1761 N N . ASN A 1 120 ? -31.00600 23.15000 6.04900 1.000 24.84132 143 ASN A N 1
ATOM 1762 C CA . ASN A 1 120 ? -31.02600 24.53500 5.59900 1.000 27.43263 143 ASN A CA 1
ATOM 1763 C C . ASN A 1 120 ? -30.43200 25.44400 6.67000 1.000 26.15990 143 ASN A C 1
ATOM 1764 O O . ASN A 1 120 ? -29.54700 25.02500 7.42200 1.000 25.86692 143 ASN A O 1
ATOM 1775 N N . GLN A 1 121 ? -30.90300 26.68800 6.75500 1.000 27.14974 144 GLN A N 1
ATOM 1776 C CA . GLN A 1 121 ? -30.32700 27.62900 7.70800 1.000 30.49504 144 GLN A CA 1
ATOM 1777 C C . GLN A 1 121 ? -30.62300 27.26500 9.15900 1.000 28.13259 144 GLN A C 1
ATOM 1778 O O . GLN A 1 121 ? -30.01000 27.85400 10.05700 1.000 28.95341 144 GLN A O 1
ATOM 1792 N N . HIS A 1 122 ? -31.52200 26.30800 9.41100 1.000 23.89968 145 HIS A N 1
ATOM 1793 C CA . HIS A 1 122 ? -31.83400 25.85000 10.75900 1.000 20.69012 145 HIS A CA 1
ATOM 1794 C C . HIS A 1 122 ? -31.09100 24.56800 11.14300 1.000 25.78061 145 HIS A C 1
ATOM 1795 O O . HIS A 1 122 ? -31.40600 23.97100 12.17800 1.000 29.95290 145 HIS A O 1
ATOM 1810 N N . ALA A 1 123 ? -30.11600 24.14100 10.34600 1.000 23.76338 146 ALA A N 1
ATOM 1811 C CA . ALA A 1 123 ? -29.52400 22.82000 10.51600 1.000 27.19231 146 ALA A CA 1
ATOM 1812 C C . ALA A 1 123 ? -28.64100 22.72900 11.75800 1.000 32.07643 146 ALA A C 1
ATOM 1813 O O . ALA A 1 123 ? -27.87400 23.64600 12.06400 1.000 32.25119 146 ALA A O 1
ATOM 1820 N N . HIS A 1 124 ? -28.75700 21.59500 12.47100 1.000 32.01946 147 HIS A N 1
ATOM 1821 C CA . HIS A 1 124 ? -27.86400 21.22400 13.56100 1.000 39.59533 147 HIS A CA 1
ATOM 1822 C C . HIS A 1 124 ? -26.72800 20.33000 13.07900 1.000 29.90406 147 HIS A C 1
ATOM 1823 O O . HIS A 1 124 ? -25.56000 20.49700 13.45100 1.000 35.15989 147 HIS A O 1
ATOM 1837 N N . PHE A 1 125 ? -27.11700 19.33200 12.29900 1.000 20.03075 148 PHE A N 1
ATOM 1838 C CA . PHE A 1 125 ? -26.38100 18.10000 12.05200 1.000 16.68596 148 PHE A CA 1
ATOM 1839 C C . PHE A 1 125 ? -25.99500 18.13300 10.58600 1.000 17.26434 148 PHE A C 1
ATOM 1840 O O . PHE A 1 125 ? -26.86600 18.10800 9.71300 1.000 21.01529 148 PHE A O 1
ATOM 1857 N N . GLY A 1 126 ? -24.70400 18.22500 10.30500 1.000 16.64212 149 GLY A N 1
ATOM 1858 C CA . GLY A 1 126 ? -24.22900 18.44400 8.96300 1.000 20.38636 149 GLY A CA 1
ATOM 1859 C C . GLY A 1 126 ? -23.86600 17.16000 8.24100 1.000 17.83364 149 GLY A C 1
ATOM 1860 O O . GLY A 1 126 ? -23.74400 16.09400 8.83800 1.000 16.29772 149 GLY A O 1
ATOM 1864 N N . ARG A 1 127 ? -23.69800 17.30200 6.91900 1.000 16.39251 150 ARG A N 1
ATOM 1865 C CA . ARG A 1 127 ? -23.23900 16.24400 6.03100 1.000 17.73234 150 ARG A CA 1
ATOM 1866 C C . ARG A 1 127 ? -21.92800 16.64100 5.36800 1.000 15.89901 150 ARG A C 1
ATOM 1867 O O . ARG A 1 127 ? -21.84700 17.70300 4.73900 1.000 21.41110 150 ARG A O 1
ATOM 1888 N N . ALA A 1 128 ? -20.92500 15.77300 5.45700 1.000 16.62359 151 ALA A N 1
ATOM 1889 C CA . ALA A 1 128 ? -19.73500 15.90700 4.61900 1.000 17.50094 151 ALA A CA 1
ATOM 1890 C C . ALA A 1 128 ? -20.07700 15.51000 3.18600 1.000 20.56712 151 ALA A C 1
ATOM 1891 O O . ALA A 1 128 ? -20.80100 14.53600 2.96300 1.000 17.70139 151 ALA A O 1
ATOM 1898 N N . VAL A 1 129 ? -19.54400 16.26100 2.21300 1.000 18.61061 152 VAL A N 1
ATOM 1899 C CA . VAL A 1 129 ? -19.88700 16.00400 0.81600 1.000 20.40562 152 VAL A CA 1
ATOM 1900 C C . VAL A 1 129 ? -18.68600 15.98600 -0.12500 1.000 26.95459 152 VAL A C 1
ATOM 1901 O O . VAL A 1 129 ? -18.85100 15.86300 -1.34700 1.000 26.35444 152 VAL A O 1
ATOM 1914 N N . ASP A 1 130 ? -17.47100 16.07500 0.40000 1.000 23.96185 153 ASP A N 1
ATOM 1915 C CA . ASP A 1 130 ? -16.33900 16.04700 -0.51500 1.000 28.57897 153 ASP A CA 1
ATOM 1916 C C . ASP A 1 130 ? -15.98400 14.60800 -0.88500 1.000 27.83184 153 ASP A C 1
ATOM 1917 O O . ASP A 1 130 ? -16.54400 13.63600 -0.37200 1.000 23.18684 153 ASP A O 1
ATOM 1926 N N . LYS A 1 131 ? -15.02100 14.46200 -1.79700 1.000 25.51277 154 LYS A N 1
ATOM 1927 C CA . LYS A 1 131 ? -14.73700 13.15500 -2.36800 1.000 26.48637 154 LYS A CA 1
ATOM 1928 C C . LYS A 1 131 ? -14.01100 12.22700 -1.40800 1.000 27.59561 154 LYS A C 1
ATOM 1929 O O . LYS A 1 131 ? -14.05600 11.01000 -1.60300 1.000 31.73559 154 LYS A O 1
ATOM 1948 N N . GLU A 1 132 ? -13.34100 12.75300 -0.38000 1.000 26.66537 155 GLU A N 1
ATOM 1949 C CA . GLU A 1 132 ? -12.63900 11.87900 0.55000 1.000 28.26156 155 GLU A CA 1
ATOM 1950 C C . GLU A 1 132 ? -13.51400 11.41600 1.70500 1.000 23.78879 155 GLU A C 1
ATOM 1951 O O . GLU A 1 132 ? -13.36500 10.27300 2.15600 1.000 32.34146 155 GLU A O 1
ATOM 1963 N N . THR A 1 133 ? -14.43900 12.25400 2.17400 1.000 26.20993 156 THR A N 1
ATOM 1964 C CA . THR A 1 133 ? -15.18400 11.95700 3.38800 1.000 24.73263 156 THR A CA 1
ATOM 1965 C C . THR A 1 133 ? -16.69300 11.96500 3.20900 1.000 21.89875 156 THR A C 1
ATOM 1966 O O . THR A 1 133 ? -17.41600 11.66900 4.17000 1.000 20.15159 156 THR A O 1
ATOM 1977 N N . GLY A 1 134 ? -17.19000 12.28900 2.02400 1.000 19.67707 157 GLY A N 1
ATOM 1978 C CA . GLY A 1 134 ? -18.59400 12.59800 1.87200 1.000 19.98897 157 GLY A CA 1
ATOM 1979 C C . GLY A 1 134 ? -19.49900 11.38000 1.87700 1.000 15.91494 157 GLY A C 1
ATOM 1980 O O . GLY A 1 134 ? -19.07500 10.24000 1.66700 1.000 17.48412 157 GLY A O 1
ATOM 1984 N N . VAL A 1 135 ? -20.77900 11.65300 2.12800 1.000 14.97479 158 VAL A N 1
ATOM 1985 C CA . VAL A 1 135 ? -21.81700 10.63600 2.15200 1.000 15.99139 158 VAL A CA 1
ATOM 1986 C C . VAL A 1 135 ? -22.97700 11.07000 1.26300 1.000 15.79511 158 VAL A C 1
ATOM 1987 O O . VAL A 1 135 ? -23.03700 12.19600 0.77100 1.000 16.67347 158 VAL A O 1
ATOM 2000 N N . GLY A 1 136 ? -23.91200 10.14300 1.05900 1.000 17.64381 159 GLY A N 1
ATOM 2001 C CA . GLY A 1 136 ? -25.03800 10.39300 0.20400 1.000 15.58972 159 GLY A CA 1
ATOM 2002 C C . GLY A 1 136 ? -26.03700 11.35700 0.81800 1.000 16.50111 159 GLY A C 1
ATOM 2003 O O . GLY A 1 136 ? -25.91200 11.76800 1.98300 1.000 16.39035 159 GLY A O 1
ATOM 2007 N N . PRO A 1 137 ? -27.05800 11.71000 0.03800 1.000 16.48024 160 PRO A N 1
ATOM 2008 C CA . PRO A 1 137 ? -28.07400 12.66100 0.50500 1.000 16.16552 160 PRO A CA 1
ATOM 2009 C C . PRO A 1 137 ? -28.95900 12.06100 1.58300 1.000 15.61067 160 PRO A C 1
ATOM 2010 O O . PRO A 1 137 ? -29.12900 10.84200 1.68100 1.000 17.20390 160 PRO A O 1
ATOM 2021 N N . TRP A 1 138 ? -29.53400 12.94500 2.40100 1.000 16.79191 161 TRP A N 1
ATOM 2022 C CA . TRP A 1 138 ? -30.49600 12.48700 3.38900 1.000 15.12432 161 TRP A CA 1
ATOM 2023 C C . TRP A 1 138 ? -31.66200 11.79500 2.69700 1.000 16.31915 161 TRP A C 1
ATOM 2024 O O . TRP A 1 138 ? -32.07200 12.17700 1.60000 1.000 18.17992 161 TRP A O 1
ATOM 2045 N N . PHE A 1 139 ? -32.20200 10.77900 3.36600 1.000 16.08201 162 PHE A N 1
ATOM 2046 C CA . PHE A 1 139 ? -33.37700 10.07600 2.87100 1.000 17.35470 162 PHE A CA 1
ATOM 2047 C C . PHE A 1 139 ? -34.54900 11.03300 2.70600 1.000 19.55437 162 PHE A C 1
ATOM 2048 O O . PHE A 1 139 ? -34.65900 12.04400 3.39800 1.000 18.29202 162 PHE A O 1
ATOM 2065 N N . LYS A 1 140 ? -35.42500 10.72400 1.75200 1.000 19.66871 163 LYS A N 1
ATOM 2066 C CA . LYS A 1 140 ? -36.67100 11.46300 1.65600 1.000 19.05976 163 LYS A CA 1
ATOM 2067 C C . LYS A 1 140 ? -37.59600 11.05600 2.80300 1.000 16.89150 163 LYS A C 1
ATOM 2068 O O . LYS A 1 140 ? -37.59200 9.89600 3.22200 1.000 20.44048 163 LYS A O 1
ATOM 2087 N N . PRO A 1 141 ? -38.40000 11.98600 3.31700 1.000 17.92198 164 PRO A N 1
ATOM 2088 C CA . PRO A 1 141 ? -39.29400 11.65700 4.43600 1.000 20.52940 164 PRO A CA 1
ATOM 2089 C C . PRO A 1 141 ? -40.12800 10.41900 4.14900 1.000 21.46910 164 PRO A C 1
ATOM 2090 O O . PRO A 1 141 ? -40.59200 10.20200 3.02400 1.000 20.62755 164 PRO A O 1
ATOM 2101 N N . VAL A 1 142 ? -40.32300 9.60500 5.18700 1.000 19.91136 165 VAL A N 1
ATOM 2102 C CA . VAL A 1 142 ? -41.05100 8.35300 5.07100 1.000 21.01868 165 VAL A CA 1
ATOM 2103 C C . VAL A 1 142 ? -42.16000 8.30900 6.11300 1.000 25.08335 165 VAL A C 1
ATOM 2104 O O . VAL A 1 142 ? -42.14700 9.03000 7.11400 1.000 19.29320 165 VAL A O 1
ATOM 2117 N N . THR A 1 143 ? -43.14000 7.44700 5.84800 1.000 21.01862 166 THR A N 1
ATOM 2118 C CA . THR A 1 143 ? -44.22500 7.14100 6.76400 1.000 20.20591 166 THR A CA 1
ATOM 2119 C C . THR A 1 143 ? -44.27500 5.63100 6.94800 1.000 28.45654 166 THR A C 1
ATOM 2120 O O . THR A 1 143 ? -44.23900 4.87900 5.96800 1.000 27.88059 166 THR A O 1
ATOM 2131 N N . ALA A 1 144 ? -44.33300 5.19200 8.19600 1.000 23.69670 167 ALA A N 1
ATOM 2132 C CA . ALA A 1 144 ? -44.44000 3.78100 8.54600 1.000 23.40373 167 ALA A CA 1
ATOM 2133 C C . ALA A 1 144 ? -45.75800 3.58200 9.28000 1.000 29.06829 167 ALA A C 1
ATOM 2134 O O . ALA A 1 144 ? -46.10200 4.37300 10.16200 1.000 23.01725 167 ALA A O 1
ATOM 2141 N N . GLU A 1 145 ? -46.49700 2.53800 8.90600 1.000 26.93523 168 GLU A N 1
ATOM 2142 C CA . GLU A 1 145 ? -47.81700 2.26200 9.45200 1.000 29.20774 168 GLU A CA 1
ATOM 2143 C C . GLU A 1 145 ? -47.80400 0.98200 10.27600 1.000 29.34179 168 GLU A C 1
ATOM 2144 O O . GLU A 1 145 ? -47.18000 -0.01400 9.89500 1.000 31.06822 168 GLU A O 1
ATOM 2156 N N . TYR A 1 146 ? -48.51800 1.01200 11.39500 1.000 27.05609 169 TYR A N 1
ATOM 2157 C CA . TYR A 1 146 ? -48.62700 -0.13200 12.28200 1.000 29.16704 169 TYR A CA 1
ATOM 2158 C C . TYR A 1 146 ? -50.06100 -0.19700 12.78800 1.000 31.54792 169 TYR A C 1
ATOM 2159 O O . TYR A 1 146 ? -50.80000 0.78900 12.73800 1.000 29.40227 169 TYR A O 1
ATOM 2177 N N . GLU A 1 147 ? -50.45100 -1.37700 13.26100 1.000 29.75119 170 GLU A N 1
ATOM 2178 C CA . GLU A 1 147 ? -51.70700 -1.54400 13.97700 1.000 29.60575 170 GLU A CA 1
ATOM 2179 C C . GLU A 1 147 ? -51.47200 -2.48300 15.14900 1.000 28.45941 170 GLU A C 1
ATOM 2180 O O . GLU A 1 147 ? -50.63800 -3.39300 15.08100 1.000 29.09046 170 GLU A O 1
ATOM 2192 N N . PHE A 1 148 ? -52.22100 -2.25700 16.22700 1.000 26.05576 171 PHE A N 1
ATOM 2193 C CA . PHE A 1 148 ? -52.10500 -3.08300 17.41800 1.000 23.75483 171 PHE A CA 1
ATOM 2194 C C . PHE A 1 148 ? -53.40500 -3.00000 18.20300 1.000 25.93703 171 PHE A C 1
ATOM 2195 O O . PHE A 1 148 ? -54.21300 -2.08700 18.01200 1.000 26.93820 171 PHE A O 1
ATOM 2212 N N . VAL A 1 149 ? -53.58700 -3.97500 19.08900 1.000 27.07846 172 VAL A N 1
ATOM 2213 C CA . VAL A 1 149 ? -54.72300 -4.02800 19.99800 1.000 27.53256 172 VAL A CA 1
ATOM 2214 C C . VAL A 1 149 ? -54.21400 -3.71100 21.39500 1.000 26.49410 172 VAL A C 1
ATOM 2215 O O . VAL A 1 149 ? -53.33600 -4.40800 21.92000 1.000 30.83642 172 VAL A O 1
ATOM 2228 N N . TYR A 1 150 ? -54.76200 -2.66300 21.99500 1.000 25.45749 173 TYR A N 1
ATOM 2229 C CA . TYR A 1 150 ? -54.40200 -2.25900 23.34700 1.000 25.68050 173 TYR A CA 1
ATOM 2230 C C . TYR A 1 150 ? -55.37500 -2.90500 24.32600 1.000 27.09908 173 TYR A C 1
ATOM 2231 O O . TYR A 1 150 ? -56.59300 -2.79800 24.16100 1.000 29.53669 173 TYR A O 1
ATOM 2249 N N . ALA A 1 151 ? -54.83000 -3.58400 25.33800 1.000 29.35508 174 ALA A N 1
ATOM 2250 C CA . ALA A 1 151 ? -55.66800 -4.32400 26.27300 1.000 31.64160 174 ALA A CA 1
ATOM 2251 C C . ALA A 1 151 ? -56.22000 -3.44400 27.38500 1.000 37.74799 174 ALA A C 1
ATOM 2252 O O . ALA A 1 151 ? -57.28200 -3.75100 27.93900 1.000 40.17318 174 ALA A O 1
ATOM 2259 N N . GLY A 1 152 ? -55.52900 -2.36300 27.72800 1.000 37.43652 175 GLY A N 1
ATOM 2260 C CA . GLY A 1 152 ? -55.97600 -1.49000 28.79600 1.000 36.62514 175 GLY A CA 1
ATOM 2261 C C . GLY A 1 152 ? -55.13800 -1.64200 30.04800 1.000 45.71311 175 GLY A C 1
ATOM 2262 O O . GLY A 1 152 ? -54.09000 -2.28900 30.02200 1.000 60.41241 175 GLY A O 1
ATOM 2266 N N . LYS B 1 2 ? -4.18700 11.85800 5.25800 1.000 45.63330 25 LYS B N 1
ATOM 2267 C CA . LYS B 1 2 ? -5.34100 11.43600 6.04300 1.000 49.92911 25 LYS B CA 1
ATOM 2268 C C . LYS B 1 2 ? -5.43500 12.22900 7.35000 1.000 46.54240 25 LYS B C 1
ATOM 2269 O O . LYS B 1 2 ? -5.24500 13.44400 7.35200 1.000 47.35474 25 LYS B O 1
ATOM 2275 N N . GLU B 1 3 ? -5.72700 11.55200 8.45600 1.000 39.83546 26 GLU B N 1
ATOM 2276 C CA . GLU B 1 3 ? -5.95800 12.23000 9.72400 1.000 31.82916 26 GLU B CA 1
ATOM 2277 C C . GLU B 1 3 ? -4.72800 12.14300 10.61900 1.000 33.02531 26 GLU B C 1
ATOM 2278 O O . GLU B 1 3 ? -4.00400 11.14400 10.62500 1.000 28.76902 26 GLU B O 1
ATOM 2289 N N . ILE B 1 4 ? -4.51000 13.20600 11.38700 1.000 23.95210 27 ILE B N 1
ATOM 2290 C CA . ILE B 1 4 ? -3.37700 13.33200 12.29400 1.000 25.03374 27 ILE B CA 1
ATOM 2291 C C . ILE B 1 4 ? -3.92200 13.33400 13.72100 1.000 23.34157 27 ILE B C 1
ATOM 2292 O O . ILE B 1 4 ? -4.61600 14.28500 14.11200 1.000 21.84994 27 ILE B O 1
ATOM 2308 N N . PRO B 1 5 ? -3.63400 12.31300 14.52900 1.000 21.11632 28 PRO B N 1
ATOM 2309 C CA . PRO B 1 5 ? -4.02900 12.36100 15.94000 1.000 22.38019 28 PRO B CA 1
ATOM 2310 C C . PRO B 1 5 ? -3.21500 13.38800 16.70900 1.000 20.62245 28 PRO B C 1
ATOM 2311 O O . PRO B 1 5 ? -2.03600 13.62000 16.43100 1.000 26.42163 28 PRO B O 1
ATOM 2322 N N . ILE B 1 6 ? -3.86000 14.01300 17.69400 1.000 19.10761 29 ILE B N 1
ATOM 2323 C CA . ILE B 1 6 ? -3.21400 15.01300 18.53500 1.000 18.15421 29 ILE B CA 1
ATOM 2324 C C . ILE B 1 6 ? -3.44500 14.67600 20.00200 1.000 21.51045 29 ILE B C 1
ATOM 2325 O O . ILE B 1 6 ? -4.51100 14.18500 20.38300 1.000 18.22938 29 ILE B O 1
ATOM 2341 N N . GLY B 1 7 ? -2.42900 14.92500 20.82500 1.000 17.98329 30 GLY B N 1
ATOM 2342 C CA . GLY B 1 7 ? -2.53100 14.63500 22.23700 1.000 19.21634 30 GLY B CA 1
ATOM 2343 C C . GLY B 1 7 ? -2.75400 13.15700 22.49100 1.000 18.55728 30 GLY B C 1
ATOM 2344 O O . GLY B 1 7 ? -2.37400 12.29400 21.69600 1.000 24.78289 30 GLY B O 1
ATOM 2348 N N . LYS B 1 8 ? -3.40200 12.86500 23.61600 1.000 19.60913 31 LYS B N 1
ATOM 2349 C CA . LYS B 1 8 ? -3.68100 11.50900 24.05300 1.000 20.57351 31 LYS B CA 1
ATOM 2350 C C . LYS B 1 8 ? -5.17200 11.35800 24.31500 1.000 19.12729 31 LYS B C 1
ATOM 2351 O O . LYS B 1 8 ? -5.79200 12.27400 24.86800 1.000 20.79650 31 LYS B O 1
ATOM 2359 N N . PRO B 1 9 ? -5.77500 10.22400 23.95000 1.000 21.73634 32 PRO B N 1
ATOM 2360 C CA . PRO B 1 9 ? -7.16900 9.97800 24.35200 1.000 22.49488 32 PRO B CA 1
ATOM 2361 C C . PRO B 1 9 ? -7.31500 10.00900 25.86400 1.000 22.17405 32 PRO B C 1
ATOM 2362 O O . PRO B 1 9 ? -6.44500 9.52600 26.59900 1.000 22.06517 32 PRO B O 1
ATOM 2373 N N . GLN B 1 10 ? -8.44200 10.55600 26.33000 1.000 18.20375 33 GLN B N 1
ATOM 2374 C CA . GLN B 1 10 ? -8.68700 10.75800 27.75000 1.000 18.10982 33 GLN B CA 1
ATOM 2375 C C . GLN B 1 10 ? -10.04600 10.21100 28.14100 1.000 21.47821 33 GLN B C 1
ATOM 2376 O O . GLN B 1 10 ? -11.04200 10.41600 27.43700 1.000 19.73391 33 GLN B O 1
ATOM 2390 N N . LEU B 1 11 ? -10.07700 9.51500 29.27600 1.000 19.68789 34 LEU B N 1
ATOM 2391 C CA . LEU B 1 11 ? -11.29900 8.94500 29.82500 1.000 19.22497 34 LEU B CA 1
ATOM 2392 C C . LEU B 1 11 ? -11.92500 9.93600 30.80100 1.000 21.87575 34 LEU B C 1
ATOM 2393 O O . LEU B 1 11 ? -11.40000 10.16200 31.89900 1.000 22.13562 34 LEU B O 1
ATOM 2409 N N . LEU B 1 12 ? -13.06500 10.49700 30.40600 1.000 17.62427 35 LEU B N 1
ATOM 2410 C CA . LEU B 1 12 ? -13.74400 11.54200 31.15100 1.000 20.23746 35 LEU B CA 1
ATOM 2411 C C . LEU B 1 12 ? -15.24600 11.34700 30.99100 1.000 20.28505 35 LEU B C 1
ATOM 2412 O O . LEU B 1 12 ? -15.71800 11.05900 29.88900 1.000 18.56084 35 LEU B O 1
ATOM 2428 N N . GLY B 1 13 ? -15.98000 11.51600 32.09000 1.000 21.13105 36 GLY B N 1
ATOM 2429 C CA . GLY B 1 13 ? -17.44200 11.46500 32.04300 1.000 20.67313 36 GLY B CA 1
ATOM 2430 C C . GLY B 1 13 ? -18.01200 10.19300 31.47100 1.000 22.90445 36 GLY B C 1
ATOM 2431 O O . GLY B 1 13 ? -19.08900 10.23500 30.84800 1.000 22.52141 36 GLY B O 1
ATOM 2435 N N . GLY B 1 14 ? -17.35700 9.05700 31.67200 1.000 20.94792 37 GLY B N 1
ATOM 2436 C CA . GLY B 1 14 ? -17.85000 7.80800 31.13500 1.000 23.19276 37 GLY B CA 1
ATOM 2437 C C . GLY B 1 14 ? -17.65000 7.64000 29.65000 1.000 20.78488 37 GLY B C 1
ATOM 2438 O O . GLY B 1 14 ? -18.26300 6.75900 29.04400 1.000 19.93956 37 GLY B O 1
ATOM 2442 N N . MET B 1 15 ? -16.80400 8.46400 29.04500 1.000 19.78610 38 MET B N 1
ATOM 2443 C CA . MET B 1 15 ? -16.52000 8.39300 27.62200 1.000 16.31634 38 MET B CA 1
ATOM 2444 C C . MET B 1 15 ? -15.01300 8.45800 27.40900 1.000 17.79116 38 MET B C 1
ATOM 2445 O O . MET B 1 15 ? -14.25300 8.83200 28.30200 1.000 19.27096 38 MET B O 1
ATOM 2459 N N . GLU B 1 16 ? -14.59200 8.05500 26.21900 1.000 16.94899 39 GLU B N 1
ATOM 2460 C CA . GLU B 1 16 ? -13.23100 8.27000 25.75100 1.000 17.41478 39 GLU B CA 1
ATOM 2461 C C . GLU B 1 16 ? -13.26100 9.41000 24.74100 1.000 16.52009 39 GLU B C 1
ATOM 2462 O O . GLU B 1 16 ? -14.02100 9.35700 23.76600 1.000 16.41632 39 GLU B O 1
ATOM 2474 N N . ILE B 1 17 ? -12.45700 10.44200 24.99200 1.000 17.36219 40 ILE B N 1
ATOM 2475 C CA . ILE B 1 17 ? -12.44600 11.66700 24.20300 1.000 15.52403 40 ILE B CA 1
ATOM 2476 C C . ILE B 1 17 ? -11.07200 11.79000 23.55600 1.000 18.26330 40 ILE B C 1
ATOM 2477 O O . ILE B 1 17 ? -10.05900 11.99000 24.24400 1.000 16.79548 40 ILE B O 1
ATOM 2493 N N . ALA B 1 18 ? -11.04100 11.67200 22.23000 1.000 15.50776 41 ALA B N 1
ATOM 2494 C CA . ALA B 1 18 ? -9.82900 11.78600 21.43700 1.000 16.43579 41 ALA B CA 1
ATOM 2495 C C . ALA B 1 18 ? -9.99600 12.91600 20.43400 1.000 18.46237 41 ALA B C 1
ATOM 2496 O O . ALA B 1 18 ? -11.11600 13.31800 20.10000 1.000 18.27678 41 ALA B O 1
ATOM 2503 N N . ALA B 1 19 ? -8.87300 13.42700 19.94300 1.000 15.24928 42 ALA B N 1
ATOM 2504 C CA . ALA B 1 19 ? -8.89500 14.51100 18.97500 1.000 15.01270 42 ALA B CA 1
ATOM 2505 C C . ALA B 1 19 ? -7.95400 14.20700 17.82000 1.000 17.60926 42 ALA B C 1
ATOM 2506 O O . ALA B 1 19 ? -6.91600 13.55800 17.98600 1.000 17.24455 42 ALA B O 1
ATOM 2513 N N . VAL B 1 20 ? -8.35400 14.67200 16.64000 1.000 17.31678 43 VAL B N 1
ATOM 2514 C CA . VAL B 1 20 ? -7.59100 14.54600 15.40800 1.000 16.31835 43 VAL B CA 1
ATOM 2515 C C . VAL B 1 20 ? -7.81600 15.81400 14.59500 1.000 16.88411 43 VAL B C 1
ATOM 2516 O O . VAL B 1 20 ? -8.74200 16.59000 14.84600 1.000 16.52410 43 VAL B O 1
ATOM 2529 N N . TYR B 1 21 ? -6.97200 16.01500 13.58800 1.000 16.23782 44 TYR B N 1
ATOM 2530 C CA . TYR B 1 21 ? -7.30200 16.98000 12.55400 1.000 17.30538 44 TYR B CA 1
ATOM 2531 C C . TYR B 1 21 ? -6.98900 16.37400 11.19300 1.000 18.98155 44 TYR B C 1
ATOM 2532 O O . TYR B 1 21 ? -6.22000 15.42100 11.06900 1.000 19.93184 44 TYR B O 1
ATOM 2550 N N . LEU B 1 22 ? -7.64300 16.91500 10.17700 1.000 20.53585 45 LEU B N 1
ATOM 2551 C CA . LEU B 1 22 ? -7.42900 16.47200 8.80900 1.000 19.02848 45 LEU B CA 1
ATOM 2552 C C . LEU B 1 22 ? -7.69800 17.65000 7.88400 1.000 16.50330 45 LEU B C 1
ATOM 2553 O O . LEU B 1 22 ? -7.84600 18.79300 8.33100 1.000 18.02500 45 LEU B O 1
ATOM 2569 N N . GLN B 1 23 ? -7.72700 17.38500 6.58100 1.000 20.37088 46 GLN B N 1
ATOM 2570 C CA . GLN B 1 23 ? -7.99900 18.44900 5.63200 1.000 23.57783 46 GLN B CA 1
ATOM 2571 C C . GLN B 1 23 ? -9.38400 19.04600 5.88400 1.000 19.41358 46 GLN B C 1
ATOM 2572 O O . GLN B 1 23 ? -10.27800 18.36600 6.40600 1.000 20.10494 46 GLN B O 1
ATOM 2586 N N . PRO B 1 24 ? -9.59900 20.31100 5.51900 1.000 18.43227 47 PRO B N 1
ATOM 2587 C CA . PRO B 1 24 ? -10.94100 20.88800 5.65400 1.000 17.15798 47 PRO B CA 1
ATOM 2588 C C . PRO B 1 24 ? -11.96600 20.02800 4.92800 1.000 21.31702 47 PRO B C 1
ATOM 2589 O O . PRO B 1 24 ? -11.68000 19.44900 3.87400 1.000 22.90357 47 PRO B O 1
ATOM 2600 N N . ILE B 1 25 ? -13.16100 19.93400 5.50400 1.000 18.95822 48 ILE B N 1
ATOM 2601 C CA . ILE B 1 25 ? -14.22100 19.08000 4.98100 1.000 19.71745 48 ILE B CA 1
ATOM 2602 C C . ILE B 1 25 ? -15.29100 19.96500 4.36200 1.000 20.59074 48 ILE B C 1
ATOM 2603 O O . ILE B 1 25 ? -15.81300 20.87300 5.01900 1.000 19.48710 48 ILE B O 1
ATOM 2619 N N . GLU B 1 26 ? -15.63100 19.69300 3.10700 1.000 20.91020 49 GLU B N 1
ATOM 2620 C CA . GLU B 1 26 ? -16.72600 20.41200 2.47200 1.000 20.44259 49 GLU B CA 1
ATOM 2621 C C . GLU B 1 26 ? -18.05600 19.94400 3.05600 1.000 18.83143 49 GLU B C 1
ATOM 2622 O O . GLU B 1 26 ? -18.33800 18.74000 3.10800 1.000 19.69846 49 GLU B O 1
ATOM 2634 N N . MET B 1 27 ? -18.86200 20.90100 3.50400 1.000 21.71435 50 MET B N 1
ATOM 2635 C CA . MET B 1 27 ? -20.05900 20.63400 4.28000 1.000 23.10553 50 MET B CA 1
ATOM 2636 C C . MET B 1 27 ? -21.31200 21.05200 3.52300 1.000 23.12693 50 MET B C 1
ATOM 2637 O O . MET B 1 27 ? -21.31200 22.03700 2.78200 1.000 26.06434 50 MET B O 1
ATOM 2651 N N . GLU B 1 28 ? -22.38700 20.30900 3.75200 1.000 21.32459 51 GLU B N 1
ATOM 2652 C CA . GLU B 1 28 ? -23.72500 20.69300 3.34500 1.000 24.64259 51 GLU B CA 1
ATOM 2653 C C . GLU B 1 28 ? -24.61600 20.73500 4.57800 1.000 22.00436 51 GLU B C 1
ATOM 2654 O O . GLU B 1 28 ? -24.63500 19.76300 5.34900 1.000 22.88885 51 GLU B O 1
ATOM 2662 N N . PRO B 1 29 ? -25.34100 21.83400 4.82900 1.000 21.76879 52 PRO B N 1
ATOM 2663 C CA . PRO B 1 29 ? -25.35700 23.11600 4.10300 1.000 25.61547 52 PRO B CA 1
ATOM 2664 C C . PRO B 1 29 ? -24.06100 23.86500 4.36400 1.000 30.96233 52 PRO B C 1
ATOM 2665 O O . PRO B 1 29 ? -23.47900 23.69700 5.43300 1.000 26.56687 52 PRO B O 1
ATOM 2676 N N . GLU B 1 30 ? -23.58100 24.70200 3.44100 1.000 30.18375 53 GLU B N 1
ATOM 2677 C CA . GLU B 1 30 ? -22.27300 25.31700 3.63800 1.000 34.74711 53 GLU B CA 1
ATOM 2678 C C . GLU B 1 30 ? -22.25400 26.25700 4.83800 1.000 33.82175 53 GLU B C 1
ATOM 2679 O O . GLU B 1 30 ? -21.21400 26.39200 5.49800 1.000 32.09623 53 GLU B O 1
ATOM 2691 N N . GLY B 1 31 ? -23.37500 26.90000 5.14500 1.000 28.43860 54 GLY B N 1
ATOM 2692 C CA . GLY B 1 31 ? -23.41100 27.87800 6.21500 1.000 29.54589 54 GLY B CA 1
ATOM 2693 C C . GLY B 1 31 ? -23.33600 27.31800 7.61500 1.000 28.06956 54 GLY B C 1
ATOM 2694 O O . GLY B 1 31 ? -23.37300 28.09300 8.57500 1.000 34.48756 54 GLY B O 1
ATOM 2698 N N . MET B 1 32 ? -23.23300 25.99900 7.76500 1.000 23.61980 55 MET B N 1
ATOM 2699 C CA . MET B 1 32 ? -23.15200 25.42100 9.09800 1.000 28.12863 55 MET B CA 1
ATOM 2700 C C . MET B 1 32 ? -21.84900 25.78100 9.78800 1.000 27.01344 55 MET B C 1
ATOM 2701 O O . MET B 1 32 ? -21.78300 25.78200 11.02200 1.000 25.55147 55 MET B O 1
ATOM 2715 N N . MET B 1 33 ? -20.80800 26.05900 9.01800 1.000 22.82440 56 MET B N 1
ATOM 2716 C CA . MET B 1 33 ? -19.47500 26.27000 9.56500 1.000 21.86615 56 MET B CA 1
ATOM 2717 C C . MET B 1 33 ? -18.63500 26.91400 8.46900 1.000 20.95181 56 MET B C 1
ATOM 2718 O O . MET B 1 33 ? -19.10300 27.12700 7.34800 1.000 22.83901 56 MET B O 1
ATOM 2732 N N . ARG B 1 34 ? -17.41200 27.28600 8.83000 1.000 19.55563 57 ARG B N 1
ATOM 2733 C CA . ARG B 1 34 ? -16.54000 27.97800 7.88900 1.000 19.34739 57 ARG B CA 1
ATOM 2734 C C . ARG B 1 34 ? -16.38100 27.14300 6.62300 1.000 19.79096 57 ARG B C 1
ATOM 2735 O O . ARG B 1 34 ? -16.20000 25.92800 6.69700 1.000 19.97443 57 ARG B O 1
ATOM 2756 N N . PRO B 1 35 ? -16.44300 27.75800 5.43800 1.000 21.32962 58 PRO B N 1
ATOM 2757 C CA . PRO B 1 35 ? -16.25000 26.96600 4.21600 1.000 21.88352 58 PRO B CA 1
ATOM 2758 C C . PRO B 1 35 ? -14.87600 26.30700 4.17100 1.000 23.43878 58 PRO B C 1
ATOM 2759 O O . PRO B 1 35 ? -13.87600 26.86100 4.63300 1.000 22.66012 58 PRO B O 1
ATOM 2770 N N . ALA B 1 36 ? -14.84100 25.09800 3.60100 1.000 22.15370 59 ALA B N 1
ATOM 2771 C CA . ALA B 1 36 ? -13.59100 24.35700 3.49900 1.000 18.97379 59 ALA B CA 1
ATOM 2772 C C . ALA B 1 36 ? -12.53800 25.15100 2.73800 1.000 21.02252 59 ALA B C 1
ATOM 2773 O O . ALA B 1 36 ? -11.35500 25.13600 3.09900 1.000 22.24313 59 ALA B O 1
ATOM 2780 N N . LYS B 1 37 ? -12.95100 25.85900 1.68300 1.000 23.30277 60 LYS B N 1
ATOM 2781 C CA . LYS B 1 37 ? -11.99200 26.58200 0.85500 1.000 25.84035 60 LYS B CA 1
ATOM 2782 C C . LYS B 1 37 ? -11.31700 27.72700 1.60100 1.000 30.97054 60 LYS B C 1
ATOM 2783 O O . LYS B 1 37 ? -10.23600 28.16000 1.18800 1.000 28.86024 60 LYS B O 1
ATOM 2802 N N . ASP B 1 38 ? -11.92000 28.22100 2.68600 1.000 25.00644 61 ASP B N 1
ATOM 2803 C CA . ASP B 1 38 ? -11.34700 29.29600 3.48400 1.000 25.39886 61 ASP B CA 1
ATOM 2804 C C . ASP B 1 38 ? -10.70400 28.78800 4.77200 1.000 24.05142 61 ASP B C 1
ATOM 2805 O O . ASP B 1 38 ? -10.44600 29.58200 5.68400 1.000 25.49323 61 ASP B O 1
ATOM 2814 N N . SER B 1 39 ? -10.42700 27.49200 4.85400 1.000 21.56231 62 SER B N 1
ATOM 2815 C CA . SER B 1 39 ? -9.92100 26.87400 6.06800 1.000 19.15928 62 SER B CA 1
ATOM 2816 C C . SER B 1 39 ? -8.59500 26.17700 5.79800 1.000 21.84276 62 SER B C 1
ATOM 2817 O O . SER B 1 39 ? -8.23900 25.89200 4.64900 1.000 22.68558 62 SER B O 1
ATOM 2825 N N . ASP B 1 40 ? -7.86800 25.90500 6.88500 1.000 17.28913 63 ASP B N 1
ATOM 2826 C CA . ASP B 1 40 ? -6.62700 25.14100 6.84500 1.000 19.18699 63 ASP B CA 1
ATOM 2827 C C . ASP B 1 40 ? -6.80600 23.68300 7.25100 1.000 19.47568 63 ASP B C 1
ATOM 2828 O O . ASP B 1 40 ? -6.19700 22.79600 6.64500 1.000 20.22688 63 ASP B O 1
ATOM 2837 N N . VAL B 1 41 ? -7.60300 23.40700 8.29000 1.000 17.94339 64 VAL B N 1
ATOM 2838 C CA . VAL B 1 41 ? -7.80200 22.05000 8.77400 1.000 16.84082 64 VAL B CA 1
ATOM 2839 C C . VAL B 1 41 ? -9.24700 21.89900 9.23100 1.000 15.14259 64 VAL B C 1
ATOM 2840 O O . VAL B 1 41 ? -9.97200 22.87700 9.43300 1.000 16.64125 64 VAL B O 1
ATOM 2853 N N . HIS B 1 42 ? -9.65700 20.64500 9.37300 1.000 16.04784 65 HIS B N 1
ATOM 2854 C CA . HIS B 1 42 ? -10.87000 20.26500 10.08300 1.000 15.56879 65 HIS B CA 1
ATOM 2855 C C . HIS B 1 42 ? -10.43700 19.67900 11.42000 1.000 15.49247 65 HIS B C 1
ATOM 2856 O O . HIS B 1 42 ? -9.71800 18.67500 11.45300 1.000 17.71996 65 HIS B O 1
ATOM 2870 N N . LEU B 1 43 ? -10.85000 20.31500 12.51100 1.000 15.11761 66 LEU B N 1
ATOM 2871 C CA . LEU B 1 43 ? -10.63300 19.78500 13.84900 1.000 14.27622 66 LEU B CA 1
ATOM 2872 C C . LEU B 1 43 ? -11.78100 18.85500 14.20600 1.000 15.58918 66 LEU B C 1
ATOM 2873 O O . LEU B 1 43 ? -12.93800 19.16300 13.92400 1.000 15.69894 66 LEU B O 1
ATOM 2889 N N . GLU B 1 44 ? -11.46400 17.73500 14.85500 1.000 16.04935 67 GLU B N 1
ATOM 2890 C CA . GLU B 1 44 ? -12.46600 16.71200 15.13400 1.000 14.85655 67 GLU B CA 1
ATOM 2891 C C . GLU B 1 44 ? -12.27000 16.12800 16.51900 1.000 16.69423 67 GLU B C 1
ATOM 2892 O O . GLU B 1 44 ? -11.14400 15.80700 16.91400 1.000 16.89458 67 GLU B O 1
ATOM 2904 N N . ALA B 1 45 ? -13.37600 16.00600 17.24900 1.000 15.21598 68 ALA B N 1
ATOM 2905 C CA . ALA B 1 45 ? -13.43500 15.28800 18.51100 1.000 14.43273 68 ALA B CA 1
ATOM 2906 C C . ALA B 1 45 ? -14.12500 13.95400 18.27200 1.000 14.00795 68 ALA B C 1
ATOM 2907 O O . ALA B 1 45 ? -15.24900 13.91300 17.74800 1.000 16.09972 68 ALA B O 1
ATOM 2914 N N . ASP B 1 46 ? -13.45700 12.87300 18.63700 1.000 15.21555 69 ASP B N 1
ATOM 2915 C CA . ASP B 1 46 ? -14.00900 11.52500 18.55200 1.000 15.66104 69 ASP B CA 1
ATOM 2916 C C . ASP B 1 46 ? -14.39000 11.09300 19.96000 1.000 16.57938 69 ASP B C 1
ATOM 2917 O O . ASP B 1 46 ? -13.51300 10.85200 20.80200 1.000 15.90580 69 ASP B O 1
ATOM 2926 N N . ILE B 1 47 ? -15.69300 11.02800 20.22200 1.000 16.25304 70 ILE B N 1
ATOM 2927 C CA . ILE B 1 47 ? -16.23300 10.82300 21.56200 1.000 17.29320 70 ILE B CA 1
ATOM 2928 C C . ILE B 1 47 ? -17.07300 9.55800 21.53200 1.000 18.55951 70 ILE B C 1
ATOM 2929 O O . ILE B 1 47 ? -18.09800 9.50900 20.84200 1.000 20.28634 70 ILE B O 1
ATOM 2945 N N . LYS B 1 48 ? -16.64500 8.54200 22.27900 1.000 16.36083 71 LYS B N 1
ATOM 2946 C CA . LYS B 1 48 ? -17.34000 7.26500 22.33400 1.000 16.87535 71 LYS B CA 1
ATOM 2947 C C . LYS B 1 48 ? -17.54900 6.87200 23.78800 1.000 16.94634 71 LYS B C 1
ATOM 2948 O O . LYS B 1 48 ? -16.76600 7.24900 24.66400 1.000 18.21977 71 LYS B O 1
ATOM 2967 N N . ALA B 1 49 ? -18.60400 6.10200 24.03800 1.000 16.84599 72 ALA B N 1
ATOM 2968 C CA . ALA B 1 49 ? -18.86400 5.63300 25.38900 1.000 15.90846 72 ALA B CA 1
ATOM 2969 C C . ALA B 1 49 ? -17.77100 4.67300 25.83700 1.000 18.48930 72 ALA B C 1
ATOM 2970 O O . ALA B 1 49 ? -17.29600 3.83400 25.06400 1.000 18.49309 72 ALA B O 1
ATOM 2977 N N . ALA B 1 50 ? -17.36100 4.81600 27.08700 1.000 20.36607 73 ALA B N 1
ATOM 2978 C CA . ALA B 1 50 ? -16.41200 3.89600 27.69000 1.000 20.64264 73 ALA B CA 1
ATOM 2979 C C . ALA B 1 50 ? -17.15400 2.70200 28.27400 1.000 23.42260 73 ALA B C 1
ATOM 2980 O O . ALA B 1 50 ? -18.38700 2.64700 28.29100 1.000 23.65960 73 ALA B O 1
ATOM 2987 N N . LYS B 1 51 ? -16.39000 1.72300 28.75200 1.000 28.25916 74 LYS B N 1
ATOM 2988 C CA . LYS B 1 51 ? -17.00600 0.62200 29.47900 1.000 36.52330 74 LYS B CA 1
ATOM 2989 C C . LYS B 1 51 ? -17.67400 1.15700 30.74100 1.000 30.09100 74 LYS B C 1
ATOM 2990 O O . LYS B 1 51 ? -17.19400 2.10800 31.36500 1.000 31.23360 74 LYS B O 1
ATOM 3009 N N . ASP B 1 52 ? -18.80000 0.55200 31.10400 1.000 34.16058 75 ASP B N 1
ATOM 3010 C CA . ASP B 1 52 ? -19.53500 0.94000 32.30900 1.000 46.87331 75 ASP B CA 1
ATOM 3011 C C . ASP B 1 52 ? -19.89200 2.42700 32.31000 1.000 40.33165 75 ASP B C 1
ATOM 3012 O O . ASP B 1 52 ? -19.91500 3.07500 33.36000 1.000 39.87497 75 ASP B O 1
ATOM 3021 N N . ASN B 1 53 ? -20.14500 2.97900 31.12400 1.000 34.79865 76 ASN B N 1
ATOM 3022 C CA . ASN B 1 53 ? -20.88800 4.22900 31.00100 1.000 26.85583 76 ASN B CA 1
ATOM 3023 C C . ASN B 1 53 ? -22.17400 4.13100 31.81300 1.000 24.94596 76 ASN B C 1
ATOM 3024 O O . ASN B 1 53 ? -22.86100 3.11000 31.78900 1.000 28.89586 76 ASN B O 1
ATOM 3035 N N . THR B 1 54 ? -22.49900 5.19600 32.54100 1.000 20.35017 77 THR B N 1
ATOM 3036 C CA . THR B 1 54 ? -23.66900 5.19300 33.40700 1.000 23.80111 77 THR B CA 1
ATOM 3037 C C . THR B 1 54 ? -24.84600 5.96400 32.82800 1.000 24.38543 77 THR B C 1
ATOM 3038 O O . THR B 1 54 ? -25.82900 6.19100 33.54300 1.000 21.79992 77 THR B O 1
ATOM 3049 N N . ASN B 1 55 ? -24.77200 6.37800 31.56100 1.000 20.33421 78 ASN B N 1
ATOM 3050 C CA . ASN B 1 55 ? -25.84000 7.15000 30.94100 1.000 17.82652 78 ASN B CA 1
ATOM 3051 C C . ASN B 1 55 ? -26.56400 6.38300 29.82900 1.000 17.54660 78 ASN B C 1
ATOM 3052 O O . ASN B 1 55 ? -27.23700 7.00300 29.00500 1.000 20.21700 78 ASN B O 1
ATOM 3063 N N . GLY B 1 56 ? -26.44100 5.05300 29.78200 1.000 17.54915 79 GLY B N 1
ATOM 3064 C CA . GLY B 1 56 ? -27.20900 4.24600 28.85500 1.000 18.18090 79 GLY B CA 1
ATOM 3065 C C . GLY B 1 56 ? -26.55300 3.90500 27.53200 1.000 16.94921 79 GLY B C 1
ATOM 3066 O O . GLY B 1 56 ? -27.20200 3.27700 26.68600 1.000 20.21464 79 GLY B O 1
ATOM 3070 N N . PHE B 1 57 ? -25.30100 4.27700 27.32100 1.000 20.33666 80 PHE B N 1
ATOM 3071 C CA . PHE B 1 57 ? -24.63200 4.05000 26.04700 1.000 19.99937 80 PHE B CA 1
ATOM 3072 C C . PHE B 1 57 ? -23.70100 2.85200 26.14500 1.000 22.75928 80 PHE B C 1
ATOM 3073 O O . PHE B 1 57 ? -22.96000 2.71100 27.12100 1.000 24.60817 80 PHE B O 1
ATOM 3090 N N . ALA B 1 58 ? -23.75600 1.98800 25.13800 1.000 20.53852 81 ALA B N 1
ATOM 3091 C CA . ALA B 1 58 ? -22.91100 0.80400 25.09400 1.000 22.84669 81 ALA B CA 1
ATOM 3092 C C . ALA B 1 58 ? -21.48800 1.18900 24.70900 1.000 22.85110 81 ALA B C 1
ATOM 3093 O O . ALA B 1 58 ? -21.26100 2.16300 23.98900 1.000 20.84272 81 ALA B O 1
ATOM 3100 N N . GLU B 1 59 ? -20.52400 0.41000 25.19700 1.000 24.89426 82 GLU B N 1
ATOM 3101 C CA . GLU B 1 59 ? -19.12000 0.69800 24.92500 1.000 22.41370 82 GLU B CA 1
ATOM 3102 C C . GLU B 1 59 ? -18.87600 0.82900 23.42400 1.000 19.85822 82 GLU B C 1
ATOM 3103 O O . GLU B 1 59 ? -19.30200 -0.02000 22.63500 1.000 23.54522 82 GLU B O 1
ATOM 3115 N N . GLY B 1 60 ? -18.18600 1.90400 23.03500 1.000 22.33706 83 GLY B N 1
ATOM 3116 C CA . GLY B 1 60 ? -17.89700 2.17600 21.64300 1.000 21.84717 83 GLY B CA 1
ATOM 3117 C C . GLY B 1 60 ? -18.95300 2.96200 20.89300 1.000 21.28873 83 GLY B C 1
ATOM 3118 O O . GLY B 1 60 ? -18.68500 3.39800 19.76500 1.000 21.67671 83 GLY B O 1
ATOM 3122 N N . ASP B 1 61 ? -20.14000 3.14300 21.47100 1.000 19.29224 84 ASP B N 1
ATOM 3123 C CA . ASP B 1 61 ? -21.18000 3.94000 20.83700 1.000 19.91723 84 ASP B CA 1
ATOM 3124 C C . ASP B 1 61 ? -20.73700 5.39500 20.72900 1.000 18.48009 84 ASP B C 1
ATOM 3125 O O . ASP B 1 61 ? -20.12800 5.94300 21.65400 1.000 17.77385 84 ASP B O 1
ATOM 3134 N N . TRP B 1 62 ? -21.09500 6.03600 19.61600 1.000 16.79270 85 TRP B N 1
ATOM 3135 C CA . TRP B 1 62 ? -21.02800 7.49000 19.55500 1.000 14.73564 85 TRP B CA 1
ATOM 3136 C C . TRP B 1 62 ? -22.00500 8.06800 20.56400 1.000 16.50589 85 TRP B C 1
ATOM 3137 O O . TRP B 1 62 ? -23.12900 7.57300 20.71400 1.000 17.45477 85 TRP B O 1
ATOM 3158 N N . VAL B 1 63 ? -21.58200 9.11200 21.27100 1.000 15.03290 86 VAL B N 1
ATOM 3159 C CA . VAL B 1 63 ? -22.44700 9.79600 22.22500 1.000 14.49126 86 VAL B CA 1
ATOM 3160 C C . VAL B 1 63 ? -22.99800 11.03800 21.53700 1.000 13.98781 86 VAL B C 1
ATOM 3161 O O . VAL B 1 63 ? -22.23100 11.98200 21.27400 1.000 13.64198 86 VAL B O 1
ATOM 3174 N N . PRO B 1 64 ? -24.28400 11.07100 21.20000 1.000 14.04691 87 PRO B N 1
ATOM 3175 C CA . PRO B 1 64 ? -24.87000 12.17700 20.44300 1.000 13.44969 87 PRO B CA 1
ATOM 3176 C C . PRO B 1 64 ? -25.42800 13.26100 21.35400 1.000 13.10394 87 PRO B C 1
ATOM 3177 O O . PRO B 1 64 ? -25.54700 13.08900 22.56900 1.000 14.47749 87 PRO B O 1
ATOM 3188 N N . TYR B 1 65 ? -25.77000 14.39500 20.74100 1.000 12.54644 88 TYR B N 1
ATOM 3189 C CA . TYR B 1 65 ? -26.41800 15.55100 21.35400 1.000 13.89200 88 TYR B CA 1
ATOM 3190 C C . TYR B 1 65 ? -25.54600 16.24200 22.39700 1.000 15.50403 88 TYR B C 1
ATOM 3191 O O . TYR B 1 65 ? -26.06100 17.06100 23.17100 1.000 15.51871 88 TYR B O 1
ATOM 3209 N N . LEU B 1 66 ? -24.24700 15.96600 22.42200 1.000 13.38222 89 LEU B N 1
ATOM 3210 C CA . LEU B 1 66 ? -23.34800 16.67500 23.32100 1.000 13.82600 89 LEU B CA 1
ATOM 3211 C C . LEU B 1 66 ? -23.15800 18.12600 22.87500 1.000 14.27488 89 LEU B C 1
ATOM 3212 O O . LEU B 1 66 ? -23.37000 18.48900 21.71500 1.000 15.09099 89 LEU B O 1
ATOM 3228 N N . VAL B 1 67 ? -22.74800 18.96300 23.82300 1.000 13.87874 90 VAL B N 1
ATOM 3229 C CA . VAL B 1 67 ? -22.32000 20.32900 23.53700 1.000 15.55921 90 VAL B CA 1
ATOM 3230 C C . VAL B 1 67 ? -20.80300 20.34900 23.65900 1.000 13.98310 90 VAL B C 1
ATOM 3231 O O . VAL B 1 67 ? -20.25000 20.15500 24.75200 1.000 16.59383 90 VAL B O 1
ATOM 3244 N N . VAL B 1 68 ? -20.12300 20.54300 22.53400 1.000 14.09543 91 VAL B N 1
ATOM 3245 C CA . VAL B 1 68 ? -18.67200 20.47800 22.45900 1.000 13.84507 91 VAL B CA 1
ATOM 3246 C C . VAL B 1 68 ? -18.18000 21.83500 21.98400 1.000 17.00544 91 VAL B C 1
ATOM 3247 O O . VAL B 1 68 ? -18.45200 22.24300 20.85100 1.000 17.22163 91 VAL B O 1
ATOM 3260 N N . SER B 1 69 ? -17.45000 22.54200 22.83900 1.000 15.13019 92 SER B N 1
ATOM 3261 C CA . SER B 1 69 ? -16.88200 23.83500 22.48600 1.000 14.27844 92 SER B CA 1
ATOM 3262 C C . SER B 1 69 ? -15.37500 23.78600 22.69500 1.000 14.82686 92 SER B C 1
ATOM 3263 O O . SER B 1 69 ? -14.83000 22.83500 23.25600 1.000 14.74247 92 SER B O 1
ATOM 3271 N N . TYR B 1 70 ? -14.69100 24.81100 22.19700 1.000 13.09004 93 TYR B N 1
ATOM 3272 C CA . TYR B 1 70 ? -13.24000 24.75200 22.23400 1.000 14.58978 93 TYR B CA 1
ATOM 3273 C C . TYR B 1 70 ? -12.61100 26.12700 22.34200 1.000 13.14187 93 TYR B C 1
ATOM 3274 O O . TYR B 1 70 ? -13.17700 27.14200 21.93600 1.000 14.14255 93 TYR B O 1
ATOM 3292 N N . GLU B 1 71 ? -11.39000 26.11700 22.88200 1.000 13.95561 94 GLU B N 1
ATOM 3293 C CA . GLU B 1 71 ? -10.44200 27.22300 22.80100 1.000 16.38027 94 GLU B CA 1
ATOM 3294 C C . GLU B 1 71 ? -9.16900 26.65900 22.18500 1.000 15.23393 94 GLU B C 1
ATOM 3295 O O . GLU B 1 71 ? -8.62000 25.67800 22.69400 1.000 17.22735 94 GLU B O 1
ATOM 3307 N N . LEU B 1 72 ? -8.72300 27.25000 21.08000 1.000 13.65420 95 LEU B N 1
ATOM 3308 C CA . LEU B 1 72 ? -7.50300 26.84300 20.39100 1.000 13.86923 95 LEU B CA 1
ATOM 3309 C C . LEU B 1 72 ? -6.48200 27.96900 20.50300 1.000 16.81370 95 LEU B C 1
ATOM 3310 O O . LEU B 1 72 ? -6.71900 29.07000 19.99900 1.000 15.91791 95 LEU B O 1
ATOM 3326 N N . THR B 1 73 ? -5.35600 27.68900 21.15100 1.000 14.94616 96 THR B N 1
ATOM 3327 C CA . THR B 1 73 ? -4.33000 28.69300 21.39300 1.000 17.14892 96 THR B CA 1
ATOM 3328 C C . THR B 1 73 ? -3.09100 28.38300 20.56800 1.000 16.50782 96 THR B C 1
ATOM 3329 O O . THR B 1 73 ? -2.60200 27.25200 20.57200 1.000 18.19069 96 THR B O 1
ATOM 3340 N N . HIS B 1 74 ? -2.57900 29.39000 19.87800 1.000 16.89971 97 HIS B N 1
ATOM 3341 C CA . HIS B 1 74 ? -1.26600 29.29700 19.24000 1.000 17.16944 97 HIS B CA 1
ATOM 3342 C C . HIS B 1 74 ? -0.26900 29.66900 20.33300 1.000 17.57859 97 HIS B C 1
ATOM 3343 O O . HIS B 1 74 ? -0.13400 30.84000 20.68500 1.000 18.63649 97 HIS B O 1
ATOM 3357 N N . LEU B 1 75 ? 0.37200 28.66000 20.92600 1.000 18.35421 98 LEU B N 1
ATOM 3358 C CA . LEU B 1 75 ? 1.20000 28.90200 22.10000 1.000 19.98784 98 LEU B CA 1
ATOM 3359 C C . LEU B 1 75 ? 2.39500 29.78200 21.77200 1.000 22.36015 98 LEU B C 1
ATOM 3360 O O . LEU B 1 75 ? 2.92600 30.44600 22.66900 1.000 25.16789 98 LEU B O 1
ATOM 3376 N N . ASP B 1 76 ? 2.80500 29.82000 20.50500 1.000 20.63540 99 ASP B N 1
ATOM 3377 C CA . ASP B 1 76 ? 3.99100 30.58300 20.13600 1.000 23.72123 99 ASP B CA 1
ATOM 3378 C C . ASP B 1 76 ? 3.78600 32.08400 20.31300 1.000 28.34091 99 ASP B C 1
ATOM 3379 O O . ASP B 1 76 ? 4.75300 32.81000 20.56600 1.000 25.10503 99 ASP B O 1
ATOM 3388 N N . ASN B 1 77 ? 2.54800 32.57300 20.17600 1.000 22.18667 100 ASN B N 1
ATOM 3389 C CA . ASN B 1 77 ? 2.28900 34.00400 20.29300 1.000 20.07806 100 ASN B CA 1
ATOM 3390 C C . ASN B 1 77 ? 1.04700 34.36900 21.10200 1.000 20.21476 100 ASN B C 1
ATOM 3391 O O . ASN B 1 77 ? 0.74200 35.56000 21.21500 1.000 20.72907 100 ASN B O 1
ATOM 3402 N N . GLY B 1 78 ? 0.32400 33.40200 21.66700 1.000 18.71223 101 GLY B N 1
ATOM 3403 C CA . GLY B 1 78 ? -0.81000 33.69600 22.51100 1.000 21.81523 101 GLY B CA 1
ATOM 3404 C C . GLY B 1 78 ? -2.15300 33.87000 21.82200 1.000 18.43392 101 GLY B C 1
ATOM 3405 O O . GLY B 1 78 ? -3.14800 34.11400 22.51600 1.000 19.41790 101 GLY B O 1
ATOM 3409 N N . LYS B 1 79 ? -2.21800 33.77400 20.49600 1.000 16.75416 102 LYS B N 1
ATOM 3410 C CA . LYS B 1 79 ? -3.48700 33.98100 19.79900 1.000 16.84581 102 LYS B CA 1
ATOM 3411 C C . LYS B 1 79 ? -4.47800 32.87700 20.15800 1.000 18.64701 102 LYS B C 1
ATOM 3412 O O . LYS B 1 79 ? -4.16600 31.68800 20.03900 1.000 19.51853 102 LYS B O 1
ATOM 3431 N N . VAL B 1 80 ? -5.67700 33.27400 20.57400 1.000 18.94886 103 VAL B N 1
ATOM 3432 C CA . VAL B 1 80 ? -6.74900 32.34900 20.93200 1.000 17.81022 103 VAL B CA 1
ATOM 3433 C C . VAL B 1 80 ? -7.87500 32.49100 19.91600 1.000 18.23881 103 VAL B C 1
ATOM 3434 O O . VAL B 1 80 ? -8.26400 33.61000 19.56900 1.000 19.03071 103 VAL B O 1
ATOM 3447 N N . GLN B 1 81 ? -8.39600 31.35700 19.43300 1.000 16.91169 104 GLN B N 1
ATOM 3448 C CA . GLN B 1 81 ? -9.62100 31.33400 18.64700 1.000 17.58161 104 GLN B CA 1
ATOM 3449 C C . GLN B 1 81 ? -10.58100 30.33900 19.28400 1.000 15.71005 104 GLN B C 1
ATOM 3450 O O . GLN B 1 81 ? -10.15200 29.30700 19.81200 1.000 17.01157 104 GLN B O 1
ATOM 3464 N N . LYS B 1 82 ? -11.86500 30.66100 19.24300 1.000 15.91245 105 LYS B N 1
ATOM 3465 C CA . LYS B 1 82 ? -12.87400 29.92600 19.98500 1.000 14.24085 105 LYS B CA 1
ATOM 3466 C C . LYS B 1 82 ? -14.04200 29.57800 19.07000 1.000 14.95423 105 LYS B C 1
ATOM 3467 O O . LYS B 1 82 ? -14.30400 30.25100 18.07000 1.000 17.14865 105 LYS B O 1
ATOM 3486 N N . GLY B 1 83 ? -14.77500 28.54100 19.45800 1.000 14.59816 106 GLY B N 1
ATOM 3487 C CA . GLY B 1 83 ? -15.97900 28.18200 18.73400 1.000 15.11925 106 GLY B CA 1
ATOM 3488 C C . GLY B 1 83 ? -16.60400 26.92900 19.30600 1.000 16.02213 106 GLY B C 1
ATOM 3489 O O . GLY B 1 83 ? -16.24500 26.46500 20.38900 1.000 13.30642 106 GLY B O 1
ATOM 3493 N N . ASP B 1 84 ? -17.57200 26.39900 18.56900 1.000 15.34302 107 ASP B N 1
ATOM 3494 C CA . ASP B 1 84 ? -18.23400 25.14500 18.90000 1.000 14.36620 107 ASP B CA 1
ATOM 3495 C C . ASP B 1 84 ? -17.93200 24.12800 17.81000 1.000 14.73840 107 ASP B C 1
ATOM 3496 O O . ASP B 1 84 ? -17.74900 24.48600 16.64200 1.000 17.72320 107 ASP B O 1
ATOM 3505 N N . PHE B 1 85 ? -17.82100 22.86300 18.19800 1.000 12.93595 108 PHE B N 1
ATOM 3506 C CA . PHE B 1 85 ? -17.82900 21.78100 17.22200 1.000 13.90580 108 PHE B CA 1
ATOM 3507 C C . PHE B 1 85 ? -19.28400 21.45700 16.89400 1.000 17.25723 108 PHE B C 1
ATOM 3508 O O . PHE B 1 85 ? -20.14700 21.45400 17.77700 1.000 22.11777 108 PHE B O 1
ATOM 3525 N N . MET B 1 86 ? -19.55500 21.21700 15.64100 1.000 13.77173 109 MET B N 1
ATOM 3526 C CA . MET B 1 86 ? -20.88900 20.79500 15.24400 1.000 16.11986 109 MET B CA 1
ATOM 3527 C C . MET B 1 86 ? -20.92200 19.28700 15.07300 1.000 12.47572 109 MET B C 1
ATOM 3528 O O . MET B 1 86 ? -19.93900 18.69500 14.62100 1.000 13.55472 109 MET B O 1
ATOM 3542 N N . PRO B 1 87 ? -22.04300 18.65300 15.40900 1.000 12.82715 110 PRO B N 1
ATOM 3543 C CA . PRO B 1 87 ? -22.23200 17.24400 15.04000 1.000 12.89779 110 PRO B CA 1
ATOM 3544 C C . PRO B 1 87 ? -22.45000 17.12000 13.54000 1.000 14.28994 110 PRO B C 1
ATOM 3545 O O . PRO B 1 87 ? -23.07700 17.97600 12.90300 1.000 16.13362 110 PRO B O 1
ATOM 3556 N N . MET B 1 88 ? -21.95100 16.02600 12.98400 1.000 14.03138 111 MET B N 1
ATOM 3557 C CA . MET B 1 88 ? -22.00800 15.83600 11.53800 1.000 14.28290 111 MET B CA 1
ATOM 3558 C C . MET B 1 88 ? -21.69800 14.38600 11.21900 1.000 16.39236 111 MET B C 1
ATOM 3559 O O . MET B 1 88 ? -21.14100 13.65400 12.03500 1.000 17.50510 111 MET B O 1
ATOM 3573 N N . VAL B 1 89 ? -22.07200 13.97300 10.01900 1.000 14.67938 112 VAL B N 1
ATOM 3574 C CA . VAL B 1 89 ? -21.77100 12.62300 9.58100 1.000 16.52590 112 VAL B CA 1
ATOM 3575 C C . VAL B 1 89 ? -20.84300 12.67800 8.37400 1.000 14.87523 112 VAL B C 1
ATOM 3576 O O . VAL B 1 89 ? -20.97000 13.54500 7.50000 1.000 17.94831 112 VAL B O 1
ATOM 3589 N N . ALA B 1 90 ? -19.89100 11.74800 8.35300 1.000 16.96961 113 ALA B N 1
ATOM 3590 C CA . ALA B 1 90 ? -18.96600 11.53000 7.24900 1.000 16.61304 113 ALA B CA 1
ATOM 3591 C C . ALA B 1 90 ? -18.96000 10.03900 6.93300 1.000 16.93977 113 ALA B C 1
ATOM 3592 O O . ALA B 1 90 ? -19.67900 9.25100 7.55600 1.000 17.13494 113 ALA B O 1
ATOM 3599 N N . ASN B 1 91 ? -18.14600 9.63200 5.95700 1.000 19.03957 114 ASN B N 1
ATOM 3600 C CA . ASN B 1 91 ? -18.27200 8.25100 5.50700 1.000 21.82723 114 ASN B CA 1
ATOM 3601 C C . ASN B 1 91 ? -17.74500 7.24400 6.52400 1.000 25.46716 114 ASN B C 1
ATOM 3602 O O . ASN B 1 91 ? -18.04400 6.05200 6.39100 1.000 27.57827 114 ASN B O 1
ATOM 3613 N N . ASP B 1 92 ? -17.01900 7.67900 7.55600 1.000 19.99866 115 ASP B N 1
ATOM 3614 C CA . ASP B 1 92 ? -16.63400 6.78500 8.63800 1.000 24.55445 115 ASP B CA 1
ATOM 3615 C C . ASP B 1 92 ? -17.47200 6.99500 9.89600 1.000 23.05542 115 ASP B C 1
ATOM 3616 O O . ASP B 1 92 ? -17.05800 6.57600 10.98300 1.000 25.97846 115 ASP B O 1
ATOM 3625 N N . GLY B 1 93 ? -18.64200 7.61600 9.76900 1.000 20.67049 116 GLY B N 1
ATOM 3626 C CA . GLY B 1 93 ? -19.56200 7.74000 10.87700 1.000 21.26069 116 GLY B CA 1
ATOM 3627 C C . GLY B 1 93 ? -19.68100 9.15800 11.39100 1.000 15.93284 116 GLY B C 1
ATOM 3628 O O . GLY B 1 93 ? -19.06900 10.09000 10.85600 1.000 17.53220 116 GLY B O 1
ATOM 3632 N N . PRO B 1 94 ? -20.48200 9.35000 12.43800 1.000 16.16146 117 PRO B N 1
ATOM 3633 C CA . PRO B 1 94 ? -20.66600 10.69600 12.99200 1.000 14.47764 117 PRO B CA 1
ATOM 3634 C C . PRO B 1 94 ? -19.47800 11.13400 13.83000 1.000 15.18921 117 PRO B C 1
ATOM 3635 O O . PRO B 1 94 ? -18.76100 10.32000 14.41200 1.000 17.08335 117 PRO B O 1
ATOM 3646 N N . HIS B 1 95 ? -19.30000 12.45300 13.91100 1.000 14.95678 118 HIS B N 1
ATOM 3647 C CA . HIS B 1 95 ? -18.30600 13.03300 14.81200 1.000 13.92266 118 HIS B CA 1
ATOM 3648 C C . HIS B 1 95 ? -18.68700 14.48200 15.07800 1.000 15.04915 118 HIS B C 1
ATOM 3649 O O . HIS B 1 95 ? -19.65100 15.00700 14.51700 1.000 14.72167 118 HIS B O 1
ATOM 3664 N N . TYR B 1 96 ? -17.94100 15.11200 15.98400 1.000 12.41553 119 TYR B N 1
ATOM 3665 C CA . TYR B 1 96 ? -18.04500 16.54100 16.25700 1.000 12.89485 119 TYR B CA 1
ATOM 3666 C C . TYR B 1 96 ? -16.82800 17.24000 15.65800 1.000 13.59052 119 TYR B C 1
ATOM 3667 O O . TYR B 1 96 ? -15.69800 16.79900 15.88100 1.000 13.61800 119 TYR B O 1
ATOM 3685 N N . GLY B 1 97 ? -17.04700 18.31000 14.89100 1.000 15.59942 120 GLY B N 1
ATOM 3686 C CA . GLY B 1 97 ? -15.89600 18.96000 14.28000 1.000 14.42092 120 GLY B CA 1
ATOM 3687 C C . GLY B 1 97 ? -16.14300 20.39400 13.85600 1.000 14.51474 120 GLY B C 1
ATOM 3688 O O . GLY B 1 97 ? -17.25100 20.91900 13.97300 1.000 13.72862 120 GLY B O 1
ATOM 3692 N N . ASP B 1 98 ? -15.07700 21.03100 13.35000 1.000 14.40395 121 ASP B N 1
ATOM 3693 C CA . ASP B 1 98 ? -15.14900 22.41700 12.89800 1.000 12.56464 121 ASP B CA 1
ATOM 3694 C C . ASP B 1 98 ? -14.01500 22.68500 11.91100 1.000 14.35983 121 ASP B C 1
ATOM 3695 O O . ASP B 1 98 ? -12.87400 22.29800 12.15000 1.000 16.19526 121 ASP B O 1
ATOM 3704 N N . ASN B 1 99 ? -14.34300 23.35200 10.80000 1.000 15.29741 122 ASN B N 1
ATOM 3705 C CA . ASN B 1 99 ? -13.32600 23.84700 9.87600 1.000 16.69905 122 ASN B CA 1
ATOM 3706 C C . ASN B 1 99 ? -12.71300 25.12700 10.44200 1.000 16.44660 122 ASN B C 1
ATOM 3707 O O . ASN B 1 99 ? -13.44500 26.05500 10.81100 1.000 15.75272 122 ASN B O 1
ATOM 3718 N N . VAL B 1 100 ? -11.38400 25.20000 10.49500 1.000 16.54193 123 VAL B N 1
ATOM 3719 C CA . VAL B 1 100 ? -10.74700 26.37700 11.07400 1.000 16.37349 123 VAL B CA 1
ATOM 3720 C C . VAL B 1 100 ? -9.58200 26.85600 10.22100 1.000 16.31643 123 VAL B C 1
ATOM 3721 O O . VAL B 1 100 ? -8.90400 26.07200 9.55400 1.000 17.66977 123 VAL B O 1
ATOM 3734 N N . LYS B 1 101 ? -9.35900 28.16700 10.27000 1.000 19.11492 124 LYS B N 1
ATOM 3735 C CA . LYS B 1 101 ? -8.15700 28.80300 9.74300 1.000 19.62285 124 LYS B CA 1
ATOM 3736 C C . LYS B 1 101 ? -7.15400 28.93300 10.88200 1.000 20.98326 124 LYS B C 1
ATOM 3737 O O . LYS B 1 101 ? -7.46500 29.53200 11.91800 1.000 21.20988 124 LYS B O 1
ATOM 3756 N N . LEU B 1 102 ? -5.95900 28.37500 10.69700 1.000 19.73701 125 LEU B N 1
ATOM 3757 C CA . LEU B 1 102 ? -4.94000 28.40600 11.73800 1.000 18.69119 125 LEU B CA 1
ATOM 3758 C C . LEU B 1 102 ? -4.12800 29.69600 11.61000 1.000 25.00903 125 LEU B C 1
ATOM 3759 O O . LEU B 1 102 ? -4.44200 30.58000 10.80600 1.000 25.17719 125 LEU B O 1
ATOM 3775 N N . ASP B 1 103 ? -3.08700 29.81900 12.42800 1.000 24.89588 126 ASP B N 1
ATOM 3776 C CA . ASP B 1 103 ? -2.28300 31.02900 12.53900 1.000 26.97044 126 ASP B CA 1
ATOM 3777 C C . ASP B 1 103 ? -0.83400 30.76300 12.14500 1.000 27.68970 126 ASP B C 1
ATOM 3778 O O . ASP B 1 103 ? 0.08900 31.38600 12.67900 1.000 24.40597 126 ASP B O 1
ATOM 3787 N N . GLY B 1 104 ? -0.62000 29.83200 11.21500 1.000 24.44937 127 GLY B N 1
ATOM 3788 C CA . GLY B 1 104 ? 0.71000 29.47700 10.78200 1.000 27.95451 127 GLY B CA 1
ATOM 3789 C C . GLY B 1 104 ? 1.26000 28.26900 11.51200 1.000 28.23712 127 GLY B C 1
ATOM 3790 O O . GLY B 1 104 ? 0.65200 27.75800 12.45800 1.000 25.70039 127 GLY B O 1
ATOM 3794 N N . PRO B 1 105 ? 2.42900 27.78600 11.08800 1.000 23.93795 128 PRO B N 1
ATOM 3795 C CA . PRO B 1 105 ? 3.04400 26.64000 11.76800 1.000 21.62205 128 PRO B CA 1
ATOM 3796 C C . PRO B 1 105 ? 3.41500 26.96700 13.20300 1.000 24.83203 128 PRO B C 1
ATOM 3797 O O . PRO B 1 105 ? 3.57500 28.13000 13.58700 1.000 28.35638 128 PRO B O 1
ATOM 3808 N N . GLY B 1 106 ? 3.55000 25.91600 14.00700 1.000 23.54305 129 GLY B N 1
ATOM 3809 C CA . GLY B 1 106 ? 4.00300 26.05000 15.37100 1.000 27.69416 129 GLY B CA 1
ATOM 3810 C C . GLY B 1 106 ? 3.18600 25.19300 16.31700 1.000 25.00723 129 GLY B C 1
ATOM 3811 O O . GLY B 1 106 ? 2.45700 24.29200 15.89900 1.000 23.09486 129 GLY B O 1
ATOM 3815 N N . LYS B 1 107 ? 3.32500 25.50500 17.60200 1.000 21.13270 130 LYS B N 1
ATOM 3816 C CA . LYS B 1 107 ? 2.74800 24.71500 18.67800 1.000 21.67205 130 LYS B CA 1
ATOM 3817 C C . LYS B 1 107 ? 1.37600 25.26000 19.03900 1.000 20.98949 130 LYS B C 1
ATOM 3818 O O . LYS B 1 107 ? 1.20800 26.47300 19.22500 1.000 19.20272 130 LYS B O 1
ATOM 3837 N N . TYR B 1 108 ? 0.40200 24.35900 19.15100 1.000 18.81587 131 TYR B N 1
ATOM 3838 C CA . TYR B 1 108 ? -0.96700 24.71800 19.47600 1.000 20.90104 131 TYR B CA 1
ATOM 3839 C C . TYR B 1 108 ? -1.45700 23.90100 20.66200 1.000 16.68846 131 TYR B C 1
ATOM 3840 O O . TYR B 1 108 ? -1.00500 22.77800 20.89500 1.000 18.71808 131 TYR B O 1
ATOM 3858 N N . LYS B 1 109 ? -2.41200 24.47300 21.39000 1.000 16.12015 132 LYS B N 1
ATOM 3859 C CA . LYS B 1 109 ? -3.12300 23.78300 22.45800 1.000 16.90894 132 LYS B CA 1
ATOM 3860 C C . LYS B 1 109 ? -4.61300 23.84200 22.15000 1.000 16.49031 132 LYS B C 1
ATOM 3861 O O . LYS B 1 109 ? -5.18300 24.93300 22.05700 1.000 16.06971 132 LYS B O 1
ATOM 3880 N N . LEU B 1 110 ? -5.23000 22.67900 21.96000 1.000 15.91460 133 LEU B N 1
ATOM 3881 C CA . LEU B 1 110 ? -6.67800 22.58600 21.79500 1.000 14.67706 133 LEU B CA 1
ATOM 3882 C C . LEU B 1 110 ? -7.27900 22.20200 23.13900 1.000 14.92766 133 LEU B C 1
ATOM 3883 O O . LEU B 1 110 ? -6.94000 21.15000 23.69000 1.000 17.58029 133 LEU B O 1
ATOM 3899 N N . LYS B 1 111 ? -8.17000 23.03800 23.65600 1.000 14.51216 134 LYS B N 1
ATOM 3900 C CA . LYS B 1 111 ? -8.88400 22.73900 24.88800 1.000 14.15101 134 LYS B CA 1
ATOM 3901 C C . LYS B 1 111 ? -10.34600 22.51800 24.53600 1.000 15.89585 134 LYS B C 1
ATOM 3902 O O . LYS B 1 111 ? -10.99100 23.42200 24.00100 1.000 14.92015 134 LYS B O 1
ATOM 3921 N N . LEU B 1 112 ? -10.84600 21.32100 24.82700 1.000 13.76281 135 LEU B N 1
ATOM 3922 C CA . LEU B 1 112 ? -12.23200 20.96100 24.59000 1.000 14.90408 135 LEU B CA 1
ATOM 3923 C C . LEU B 1 112 ? -13.03600 21.09800 25.86900 1.000 16.34564 135 LEU B C 1
ATOM 3924 O O . LEU B 1 112 ? -12.57400 20.71000 26.94500 1.000 16.56171 135 LEU B O 1
ATOM 3940 N N . PHE B 1 113 ? -14.23900 21.64600 25.73800 1.000 14.31598 136 PHE B N 1
ATOM 3941 C CA . PHE B 1 113 ? -15.22000 21.72300 26.81200 1.000 14.26003 136 PHE B CA 1
ATOM 3942 C C . PHE B 1 113 ? -16.40400 20.87300 26.37900 1.000 16.77946 136 PHE B C 1
ATOM 3943 O O . PHE B 1 113 ? -17.01100 21.14900 25.34200 1.000 18.11045 136 PHE B O 1
ATOM 3960 N N . VAL B 1 114 ? -16.72900 19.83300 27.14500 1.000 13.68891 137 VAL B N 1
ATOM 3961 C CA . VAL B 1 114 ? -17.79400 18.90700 26.76600 1.000 13.65258 137 VAL B CA 1
ATOM 3962 C C . VAL B 1 114 ? -18.85000 18.90000 27.85400 1.000 16.91670 137 VAL B C 1
ATOM 3963 O O . VAL B 1 114 ? -18.55600 18.54900 29.00500 1.000 17.62120 137 VAL B O 1
ATOM 3976 N N . SER B 1 115 ? -20.07900 19.25900 27.48100 1.000 14.61257 138 SER B N 1
ATOM 3977 C CA . SER B 1 115 ? -21.23700 19.23300 28.35800 1.000 16.11696 138 SER B CA 1
ATOM 3978 C C . SER B 1 115 ? -22.24600 18.20000 27.87700 1.000 16.95852 138 SER B C 1
ATOM 3979 O O . SER B 1 115 ? -22.29600 17.86300 26.69000 1.000 15.10873 138 SER B O 1
ATOM 3987 N N . PRO B 1 116 ? -23.07800 17.68400 28.77900 1.000 15.81415 139 PRO B N 1
ATOM 3988 C CA . PRO B 1 116 ? -24.01600 16.61400 28.41400 1.000 14.73795 139 PRO B CA 1
ATOM 3989 C C . PRO B 1 116 ? -25.21900 17.14800 27.65700 1.000 18.30414 139 PRO B C 1
ATOM 3990 O O . PRO B 1 116 ? -25.41500 18.36700 27.55900 1.000 18.08426 139 PRO B O 1
ATOM 4001 N N . PRO B 1 117 ? -26.05200 16.25300 27.10700 1.000 17.79881 140 PRO B N 1
ATOM 4002 C CA . PRO B 1 117 ? -27.15100 16.69600 26.23100 1.000 19.38449 140 PRO B CA 1
ATOM 4003 C C . PRO B 1 117 ? -28.16300 17.59900 26.90500 1.000 23.44497 140 PRO B C 1
ATOM 4004 O O . PRO B 1 117 ? -28.89300 18.31500 26.20700 1.000 24.31555 140 PRO B O 1
ATOM 4015 N N . SER B 1 118 ? -28.23100 17.59800 28.23300 1.000 24.62743 141 SER B N 1
ATOM 4016 C CA . SER B 1 118 ? -29.13000 18.51700 28.91800 1.000 28.45325 141 SER B CA 1
ATOM 4017 C C . SER B 1 118 ? -28.77600 19.97300 28.64900 1.000 34.43427 141 SER B C 1
ATOM 4018 O O . SER B 1 118 ? -29.61700 20.85300 28.85900 1.000 29.23284 141 SER B O 1
ATOM 4026 N N . ALA B 1 119 ? -27.56000 20.24800 28.18300 1.000 28.93285 142 ALA B N 1
ATOM 4027 C CA . ALA B 1 119 ? -27.11700 21.61000 27.91600 1.000 24.92804 142 ALA B CA 1
ATOM 4028 C C . ALA B 1 119 ? -27.28200 22.02100 26.46100 1.000 30.03734 142 ALA B C 1
ATOM 4029 O O . ALA B 1 119 ? -26.93100 23.14800 26.10800 1.000 29.73284 142 ALA B O 1
ATOM 4036 N N . ASN B 1 120 ? -27.81300 21.14400 25.61100 1.000 22.59626 143 ASN B N 1
ATOM 4037 C CA . ASN B 1 120 ? -27.94700 21.46100 24.19900 1.000 27.87552 143 ASN B CA 1
ATOM 4038 C C . ASN B 1 120 ? -29.05800 22.48400 24.00300 1.000 36.15163 143 ASN B C 1
ATOM 4039 O O . ASN B 1 120 ? -30.18600 22.27600 24.45300 1.000 33.74291 143 ASN B O 1
ATOM 4050 N N . GLN B 1 121 ? -28.73500 23.60200 23.34800 1.000 36.15535 144 GLN B N 1
ATOM 4051 C CA . GLN B 1 121 ? -29.70400 24.66700 23.11300 1.000 44.60772 144 GLN B CA 1
ATOM 4052 C C . GLN B 1 121 ? -30.10000 24.76600 21.64200 1.000 43.02551 144 GLN B C 1
ATOM 4053 O O . GLN B 1 121 ? -30.66500 25.77600 21.20800 1.000 35.17416 144 GLN B O 1
ATOM 4067 N N . HIS B 1 122 ? -29.80600 23.73200 20.86200 1.000 31.38110 145 HIS B N 1
ATOM 4068 C CA . HIS B 1 122 ? -30.36700 23.58000 19.53200 1.000 39.51743 145 HIS B CA 1
ATOM 4069 C C . HIS B 1 122 ? -31.29700 22.38400 19.42800 1.000 39.78805 145 HIS B C 1
ATOM 4070 O O . HIS B 1 122 ? -32.07700 22.31500 18.47600 1.000 42.08140 145 HIS B O 1
ATOM 4084 N N . ALA B 1 123 ? -31.23600 21.45100 20.38200 1.000 35.07883 146 ALA B N 1
ATOM 4085 C CA . ALA B 1 123 ? -31.96400 20.19100 20.25700 1.000 34.18221 146 ALA B CA 1
ATOM 4086 C C . ALA B 1 123 ? -32.12800 19.54900 21.62900 1.000 32.08679 146 ALA B C 1
ATOM 4087 O O . ALA B 1 123 ? -31.14600 19.07500 22.21100 1.000 31.90022 146 ALA B O 1
ATOM 4094 N N . HIS B 1 124 ? -33.36600 19.49200 22.11300 1.000 27.35029 147 HIS B N 1
ATOM 4095 C CA . HIS B 1 124 ? -33.64100 18.91400 23.42300 1.000 31.24095 147 HIS B CA 1
ATOM 4096 C C . HIS B 1 124 ? -33.44300 17.39700 23.40300 1.000 28.41601 147 HIS B C 1
ATOM 4097 O O . HIS B 1 124 ? -33.71300 16.72000 22.40700 1.000 27.59229 147 HIS B O 1
ATOM 4111 N N . PHE B 1 125 ? -32.98800 16.85900 24.53300 1.000 16.99426 148 PHE B N 1
ATOM 4112 C CA . PHE B 1 125 ? -32.67800 15.43600 24.64800 1.000 14.21709 148 PHE B CA 1
ATOM 4113 C C . PHE B 1 125 ? -32.94200 15.01900 26.08500 1.000 18.45635 148 PHE B C 1
ATOM 4114 O O . PHE B 1 125 ? -32.41800 15.64600 27.00900 1.000 20.56621 148 PHE B O 1
ATOM 4131 N N . GLY B 1 126 ? -33.74200 13.96900 26.26700 1.000 15.72013 149 GLY B N 1
ATOM 4132 C CA . GLY B 1 126 ? -34.17300 13.54700 27.58300 1.000 14.12173 149 GLY B CA 1
ATOM 4133 C C . GLY B 1 126 ? -33.39900 12.36500 28.14100 1.000 15.52206 149 GLY B C 1
ATOM 4134 O O . GLY B 1 126 ? -32.62300 11.69900 27.45900 1.000 15.52084 149 GLY B O 1
ATOM 4138 N N . ARG B 1 127 ? -33.62100 12.12100 29.43800 1.000 15.85039 150 ARG B N 1
ATOM 4139 C CA . ARG B 1 127 ? -32.95600 11.05000 30.17700 1.000 15.52817 150 ARG B CA 1
ATOM 4140 C C . ARG B 1 127 ? -33.98100 10.37300 31.07400 1.000 15.59026 150 ARG B C 1
ATOM 4141 O O . ARG B 1 127 ? -34.63300 11.03800 31.88400 1.000 17.65235 150 ARG B O 1
ATOM 4162 N N . ALA B 1 128 ? -34.12400 9.05900 30.93000 1.000 15.49609 151 ALA B N 1
ATOM 4163 C CA . ALA B 1 128 ? -35.04100 8.30500 31.77700 1.000 18.30773 151 ALA B CA 1
ATOM 4164 C C . ALA B 1 128 ? -34.51900 8.25800 33.20900 1.000 15.21648 151 ALA B C 1
ATOM 4165 O O . ALA B 1 128 ? -33.31900 8.09200 33.44000 1.000 14.93154 151 ALA B O 1
ATOM 4172 N N . VAL B 1 129 ? -35.43200 8.40300 34.17700 1.000 15.73179 152 VAL B N 1
ATOM 4173 C CA . VAL B 1 129 ? -35.02000 8.53300 35.57100 1.000 15.49388 152 VAL B CA 1
ATOM 4174 C C . VAL B 1 129 ? -35.85600 7.67300 36.51200 1.000 21.13679 152 VAL B C 1
ATOM 4175 O O . VAL B 1 129 ? -35.73000 7.78500 37.74100 1.000 18.31544 152 VAL B O 1
ATOM 4188 N N . ASP B 1 130 ? -36.70000 6.80500 35.96900 1.000 20.22992 153 ASP B N 1
ATOM 4189 C CA . ASP B 1 130 ? -37.41900 5.89500 36.85000 1.000 21.87490 153 ASP B CA 1
ATOM 4190 C C . ASP B 1 130 ? -36.60700 4.62500 37.10000 1.000 26.06861 153 ASP B C 1
ATOM 4191 O O . ASP B 1 130 ? -35.54900 4.39100 36.50700 1.000 22.82489 153 ASP B O 1
ATOM 4200 N N . LYS B 1 131 ? -37.11300 3.82000 38.04800 1.000 27.08352 154 LYS B N 1
ATOM 4201 C CA . LYS B 1 131 ? -36.37600 2.65300 38.51200 1.000 28.54884 154 LYS B CA 1
ATOM 4202 C C . LYS B 1 131 ? -36.25800 1.60000 37.41800 1.000 28.75780 154 LYS B C 1
ATOM 4203 O O . LYS B 1 131 ? -35.22800 0.92300 37.30800 1.000 29.79121 154 LYS B O 1
ATOM 4222 N N . GLU B 1 132 ? -37.29500 1.46700 36.58100 1.000 25.52535 155 GLU B N 1
ATOM 4223 C CA . GLU B 1 132 ? -37.31900 0.36500 35.63000 1.000 26.79199 155 GLU B CA 1
ATOM 4224 C C . GLU B 1 132 ? -36.45100 0.64100 34.40300 1.000 29.27117 155 GLU B C 1
ATOM 4225 O O . GLU B 1 132 ? -35.76800 -0.26400 3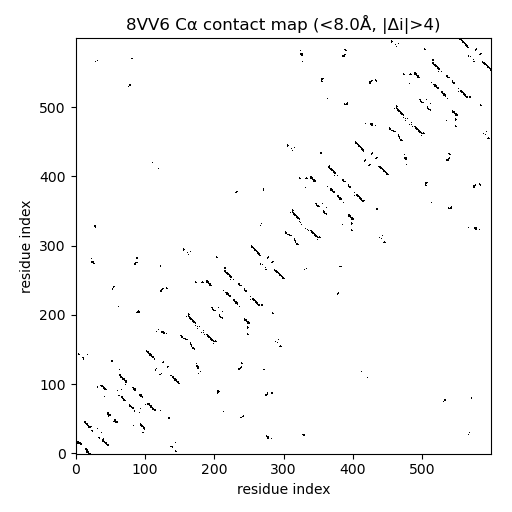3.91700 1.000 33.26528 155 GLU B O 1
ATOM 4237 N N . THR B 1 133 ? -36.47200 1.86800 33.87900 1.000 25.61327 156 THR B N 1
ATOM 4238 C CA . THR B 1 133 ? -35.74100 2.18400 32.66000 1.000 24.07225 156 THR B CA 1
ATOM 4239 C C . THR B 1 133 ? -34.67800 3.26100 32.84200 1.000 21.92023 156 THR B C 1
ATOM 4240 O O . THR B 1 133 ? -33.98600 3.59400 31.87100 1.000 20.90204 156 THR B O 1
ATOM 4251 N N . GLY B 1 134 ? -34.49500 3.78300 34.05400 1.000 18.27335 157 GLY B N 1
ATOM 4252 C CA . GLY B 1 134 ? -33.67000 4.95300 34.24200 1.000 17.12177 157 GLY B CA 1
ATOM 4253 C C . GLY B 1 134 ? -32.18100 4.67300 34.16200 1.000 15.95255 157 GLY B C 1
ATOM 4254 O O . GLY B 1 134 ? -31.71000 3.54600 34.30200 1.000 19.50931 157 GLY B O 1
ATOM 4258 N N . VAL B 1 135 ? -31.43000 5.74400 33.91300 1.000 15.82988 158 VAL B N 1
ATOM 4259 C CA . VAL B 1 135 ? -29.97500 5.71000 33.93600 1.000 15.41603 158 VAL B CA 1
ATOM 4260 C C . VAL B 1 135 ? -29.48700 6.70300 34.98400 1.000 16.44670 158 VAL B C 1
ATOM 4261 O O . VAL B 1 135 ? -30.26700 7.45100 35.57600 1.000 17.92536 158 VAL B O 1
ATOM 4274 N N . GLY B 1 136 ? -28.17400 6.69900 35.20600 1.000 19.24348 159 GLY B N 1
ATOM 4275 C CA . GLY B 1 136 ? -27.56400 7.58600 36.16100 1.000 19.36301 159 GLY B CA 1
ATOM 4276 C C . GLY B 1 136 ? -27.54800 9.01100 35.66500 1.000 20.47057 159 GLY B C 1
ATOM 4277 O O . GLY B 1 136 ? -27.79700 9.28200 34.48900 1.000 18.35001 159 GLY B O 1
ATOM 4281 N N . PRO B 1 137 ? -27.25300 9.95200 36.55600 1.000 18.50858 160 PRO B N 1
ATOM 4282 C CA . PRO B 1 137 ? -27.25100 11.36800 36.16900 1.000 19.16707 160 PRO B CA 1
ATOM 4283 C C . PRO B 1 137 ? -26.19900 11.66800 35.10900 1.000 15.93978 160 PRO B C 1
ATOM 4284 O O . PRO B 1 137 ? -25.17600 10.98600 35.01000 1.000 18.83564 160 PRO B O 1
ATOM 4295 N N . TRP B 1 138 ? -26.45700 12.72100 34.33100 1.000 18.68573 161 TRP B N 1
ATOM 4296 C CA . TRP B 1 138 ? -25.48600 13.15800 33.33400 1.000 18.58975 161 TRP B CA 1
ATOM 4297 C C . TRP B 1 138 ? -24.16800 13.52100 34.01000 1.000 22.13453 161 TRP B C 1
ATOM 4298 O O . TRP B 1 138 ? -24.13800 14.03200 35.13700 1.000 21.70119 161 TRP B O 1
ATOM 4319 N N . PHE B 1 139 ? -23.07400 13.26100 33.30200 1.000 19.70566 162 PHE B N 1
ATOM 4320 C CA . PHE B 1 139 ? -21.76800 13.68500 33.77700 1.000 19.66643 162 PHE B CA 1
ATOM 4321 C C . PHE B 1 139 ? -21.74000 15.20200 33.92800 1.000 20.45236 162 PHE B C 1
ATOM 4322 O O . PHE B 1 139 ? -22.41500 15.93400 33.20400 1.000 19.43555 162 PHE B O 1
ATOM 4339 N N . LYS B 1 140 ? -20.96400 15.67800 34.92700 1.000 20.13588 163 LYS B N 1
ATOM 4340 C CA . LYS B 1 140 ? -20.74400 17.11700 34.98700 1.000 20.11600 163 LYS B CA 1
ATOM 4341 C C . LYS B 1 140 ? -19.75500 17.52100 33.89700 1.000 17.40510 163 LYS B C 1
ATOM 4342 O O . LYS B 1 140 ? -18.92700 16.71200 33.47900 1.000 18.72638 163 LYS B O 1
ATOM 4361 N N . PRO B 1 141 ? -19.84200 18.75400 33.40600 1.000 21.91711 164 PRO B N 1
ATOM 4362 C CA . PRO B 1 141 ? -18.99200 19.15600 32.27500 1.000 17.19714 164 PRO B CA 1
ATOM 4363 C C . PRO B 1 141 ? -17.51500 18.88500 32.52600 1.000 19.44549 164 PRO B C 1
ATOM 4364 O O . PRO B 1 141 ? -16.99500 19.09600 33.62900 1.000 20.37792 164 PRO B O 1
ATOM 4375 N N . VAL B 1 142 ? -16.84100 18.41100 31.47700 1.000 17.03103 165 VAL B N 1
ATOM 4376 C CA . VAL B 1 142 ? -15.44000 18.02800 31.52900 1.000 15.56667 165 VAL B CA 1
ATOM 4377 C C . VAL B 1 142 ? -14.65100 18.87400 30.53500 1.000 16.93369 165 VAL B C 1
ATOM 4378 O O . VAL B 1 142 ? -15.19500 19.42000 29.57100 1.000 16.99705 165 VAL B O 1
ATOM 4391 N N . THR B 1 143 ? -13.34900 18.98000 30.78700 1.000 17.18780 166 THR B N 1
ATOM 4392 C CA . THR B 1 143 ? -12.41400 19.60500 29.86400 1.000 15.79130 166 THR B CA 1
ATOM 4393 C C . THR B 1 143 ? -11.26900 18.64300 29.57400 1.000 17.33470 166 THR B C 1
ATOM 4394 O O . THR B 1 143 ? -10.91300 17.79900 30.40800 1.000 20.68451 166 THR B O 1
ATOM 4405 N N . ALA B 1 144 ? -10.70300 18.76700 28.36900 1.000 17.17437 167 ALA B N 1
ATOM 4406 C CA . ALA B 1 144 ? -9.56500 17.96200 27.93700 1.000 18.43874 167 ALA B CA 1
ATOM 4407 C C . ALA B 1 144 ? -8.67100 18.81500 27.04500 1.000 17.84045 167 ALA B C 1
ATOM 4408 O O . ALA B 1 144 ? -9.16900 19.60800 26.24100 1.000 17.36315 167 ALA B O 1
ATOM 4415 N N . GLU B 1 145 ? -7.35400 18.64600 27.17500 1.000 18.56670 168 GLU B N 1
ATOM 4416 C CA . GLU B 1 145 ? -6.39800 19.40300 26.38200 1.000 19.90602 168 GLU B CA 1
ATOM 4417 C C . GLU B 1 145 ? -5.57200 18.47800 25.50000 1.000 17.20909 168 GLU B C 1
ATOM 4418 O O . GLU B 1 145 ? -5.29300 17.32900 25.86300 1.000 17.84556 168 GLU B O 1
ATOM 4430 N N . TYR B 1 146 ? -5.19100 19.00300 24.32800 1.000 15.98338 169 TYR B N 1
ATOM 4431 C CA . TYR B 1 146 ? -4.42800 18.28700 23.30500 1.000 16.34142 169 TYR B CA 1
ATOM 4432 C C . TYR B 1 146 ? -3.42200 19.26000 22.70200 1.000 19.18833 169 TYR B C 1
ATOM 4433 O O . TYR B 1 146 ? -3.81100 20.22500 22.04000 1.000 19.20777 169 TYR B O 1
ATOM 4451 N N . GLU B 1 147 ? -2.13200 19.01600 22.92400 1.000 19.26604 170 GLU B N 1
ATOM 4452 C CA . GLU B 1 147 ? -1.07600 19.85800 22.37800 1.000 20.47060 170 GLU B CA 1
ATOM 4453 C C . GLU B 1 147 ? -0.48600 19.20200 21.13700 1.000 21.61897 170 GLU B C 1
ATOM 4454 O O . GLU B 1 147 ? -0.31500 17.97800 21.09300 1.000 23.65137 170 GLU B O 1
ATOM 4466 N N . PHE B 1 148 ? -0.19000 20.01600 20.12300 1.000 18.30171 171 PHE B N 1
ATOM 4467 C CA . PHE B 1 148 ? 0.34500 19.48900 18.87600 1.000 21.53125 171 PHE B CA 1
ATOM 4468 C C . PHE B 1 148 ? 1.13900 20.56100 18.14700 1.000 21.23402 171 PHE B C 1
ATOM 4469 O O . PHE B 1 148 ? 1.00700 21.75700 18.41500 1.000 20.92621 171 PHE B O 1
ATOM 4486 N N . VAL B 1 149 ? 1.97000 20.10600 17.21200 1.000 22.68192 172 VAL B N 1
ATOM 4487 C CA . VAL B 1 149 ? 2.76800 20.97500 16.35700 1.000 21.21578 172 VAL B CA 1
ATOM 4488 C C . VAL B 1 149 ? 2.18700 20.90400 14.95400 1.000 23.05338 172 VAL B C 1
ATOM 4489 O O . VAL B 1 149 ? 2.13200 19.82400 14.34800 1.000 26.59476 172 VAL B O 1
ATOM 4502 N N . TYR B 1 150 ? 1.75400 22.04800 14.44100 1.000 20.03571 173 TYR B N 1
ATOM 4503 C CA . TYR B 1 150 ? 1.22700 22.15000 13.08700 1.000 23.00388 173 TYR B CA 1
ATOM 4504 C C . TYR B 1 150 ? 2.35500 22.50600 12.12900 1.000 27.17597 173 TYR B C 1
ATOM 4505 O O . TYR B 1 150 ? 3.14100 23.41800 12.40100 1.000 24.35980 173 TYR B O 1
ATOM 4523 N N . ALA B 1 151 ? 2.43300 21.78500 11.01300 1.000 27.04827 174 ALA B N 1
ATOM 4524 C CA . ALA B 1 151 ? 3.48600 22.01000 10.03400 1.000 32.97150 174 ALA B CA 1
ATOM 4525 C C . ALA B 1 151 ? 3.04100 22.85100 8.85000 1.000 35.57246 174 ALA B C 1
ATOM 4526 O O . ALA B 1 151 ? 3.86100 23.58300 8.28400 1.000 41.21637 174 ALA B O 1
ATOM 4533 N N . GLY B 1 152 ? 1.77000 22.76600 8.46800 1.000 40.21356 175 GLY B N 1
ATOM 4534 C CA . GLY B 1 152 ? 1.28500 23.36800 7.24000 1.000 40.19554 175 GLY B CA 1
ATOM 4535 C C . GLY B 1 152 ? 0.74000 22.32300 6.28100 1.000 47.79199 175 GLY B C 1
ATOM 4536 O O . GLY B 1 152 ? 0.50400 21.17400 6.66500 1.000 53.11741 175 GLY B O 1
ATOM 4540 N N . GLU C 1 3 ? -34.79300 46.81900 29.09200 1.000 42.53539 26 GLU C N 1
ATOM 4541 C CA . GLU C 1 3 ? -34.30000 46.07600 27.93800 1.000 36.05246 26 GLU C CA 1
ATOM 4542 C C . GLU C 1 3 ? -33.61100 47.01700 26.95900 1.000 34.77698 26 GLU C C 1
ATOM 4543 O O . GLU C 1 3 ? -33.91400 48.21000 26.91100 1.000 39.98715 26 GLU C O 1
ATOM 4554 N N . ILE C 1 4 ? -32.68700 46.47600 26.17800 1.000 26.65822 27 ILE C N 1
ATOM 4555 C CA . ILE C 1 4 ? -31.82200 47.25500 25.29800 1.000 27.11875 27 ILE C CA 1
ATOM 4556 C C . ILE C 1 4 ? -32.18000 46.91600 23.85600 1.000 31.17412 27 ILE C C 1
ATOM 4557 O O . ILE C 1 4 ? -32.03000 45.75900 23.44300 1.000 25.96803 27 ILE C O 1
ATOM 4573 N N . PRO C 1 5 ? -32.63600 47.87900 23.05900 1.000 29.68399 28 PRO C N 1
ATOM 4574 C CA . PRO C 1 5 ? -32.91500 47.58100 21.65100 1.000 30.19408 28 PRO C CA 1
ATOM 4575 C C . PRO C 1 5 ? -31.63200 47.35600 20.86500 1.000 30.38942 28 PRO C C 1
ATOM 4576 O O . PRO C 1 5 ? -30.61100 48.01100 21.08800 1.000 32.56840 28 PRO C O 1
ATOM 4587 N N . ILE C 1 6 ? -31.70800 46.41000 19.93600 1.000 29.02871 29 ILE C N 1
ATOM 4588 C CA . ILE C 1 6 ? -30.59200 45.97400 19.10600 1.000 28.49806 29 ILE C CA 1
ATOM 4589 C C . ILE C 1 6 ? -30.90700 46.36500 17.66800 1.000 29.66892 29 ILE C C 1
ATOM 4590 O O . ILE C 1 6 ? -31.99800 46.07300 17.16800 1.000 32.33686 29 ILE C O 1
ATOM 4606 N N . GLY C 1 7 ? -29.95400 47.00000 16.99300 1.000 30.26736 30 GLY C N 1
ATOM 4607 C CA . GLY C 1 7 ? -30.15500 47.30000 15.58200 1.000 27.91878 30 GLY C CA 1
ATOM 4608 C C . GLY C 1 7 ? -31.41700 48.10600 15.31800 1.000 27.80651 30 GLY C C 1
ATOM 4609 O O . GLY C 1 7 ? -31.83600 48.94700 16.11600 1.000 29.89999 30 GLY C O 1
ATOM 4613 N N . LYS C 1 8 ? -32.03600 47.83700 14.16700 1.000 28.93466 31 LYS C N 1
ATOM 4614 C CA . LYS C 1 8 ? -33.25300 48.51700 13.74900 1.000 33.48294 31 LYS C CA 1
ATOM 4615 C C . LYS C 1 8 ? -34.31700 47.50000 13.36300 1.000 27.12117 31 LYS C C 1
ATOM 4616 O O . LYS C 1 8 ? -33.99700 46.47100 12.75600 1.000 26.89613 31 LYS C O 1
ATOM 4624 N N . PRO C 1 9 ? -35.58700 47.76000 13.68700 1.000 27.36178 32 PRO C N 1
ATOM 4625 C CA . PRO C 1 9 ? -36.65000 46.84400 13.25900 1.000 26.37820 32 PRO C CA 1
ATOM 4626 C C . PRO C 1 9 ? -36.72100 46.76800 11.74300 1.000 30.17284 32 PRO C C 1
ATOM 4627 O O . PRO C 1 9 ? -36.43500 47.73700 11.03700 1.000 30.53780 32 PRO C O 1
ATOM 4638 N N . GLN C 1 10 ? -37.12200 45.60200 11.24000 1.000 25.74754 33 GLN C N 1
ATOM 4639 C CA . GLN C 1 10 ? -37.11100 45.34100 9.81100 1.000 20.77361 33 GLN C CA 1
ATOM 4640 C C . GLN C 1 10 ? -38.43800 44.76400 9.35600 1.000 23.74249 33 GLN C C 1
ATOM 4641 O O . GLN C 1 10 ? -39.00400 43.87700 9.99700 1.000 21.79587 33 GLN C O 1
ATOM 4655 N N . LEU C 1 11 ? -38.93900 45.28300 8.23400 1.000 22.15004 34 LEU C N 1
ATOM 4656 C CA . LEU C 1 11 ? -40.17300 44.79100 7.63300 1.000 22.11164 34 LEU C CA 1
ATOM 4657 C C . LEU C 1 11 ? -39.82200 43.65100 6.68600 1.000 22.61880 34 LEU C C 1
ATOM 4658 O O . LEU C 1 11 ? -39.25300 43.87500 5.61100 1.000 21.28321 34 LEU C O 1
ATOM 4674 N N . LEU C 1 12 ? -40.19400 42.43400 7.07200 1.000 21.46254 35 LEU C N 1
ATOM 4675 C CA . LEU C 1 12 ? -39.84200 41.22300 6.35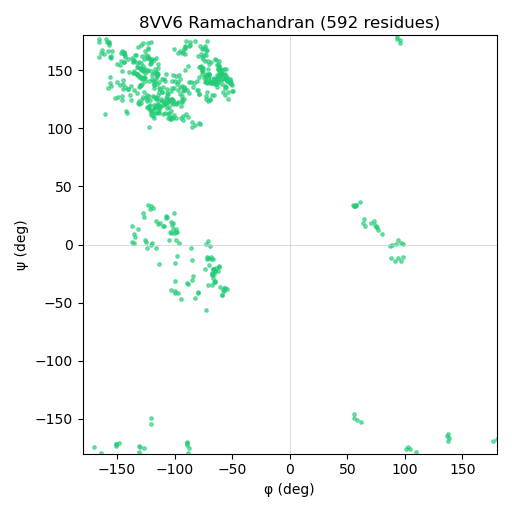000 1.000 19.37231 35 LEU C CA 1
ATOM 4676 C C . LEU C 1 12 ? -41.01300 40.25700 6.41600 1.000 21.25561 35 LEU C C 1
ATOM 4677 O O . LEU C 1 12 ? -41.60600 40.07900 7.48200 1.000 19.67185 35 LEU C O 1
ATOM 4693 N N . GLY C 1 13 ? -41.34600 39.63600 5.28100 1.000 18.27182 36 GLY C N 1
ATOM 4694 C CA . GLY C 1 13 ? -42.38500 38.61500 5.25900 1.000 20.44995 36 GLY C CA 1
ATOM 4695 C C . GLY C 1 13 ? -43.73600 39.05200 5.78000 1.000 20.52591 36 GLY C C 1
ATOM 4696 O O . GLY C 1 13 ? -44.46400 38.22900 6.35900 1.000 19.94465 36 GLY C O 1
ATOM 4700 N N . GLY C 1 14 ? -44.11500 40.31600 5.58000 1.000 18.64667 37 GLY C N 1
ATOM 4701 C CA . GLY C 1 14 ? -45.37000 40.81500 6.11000 1.000 18.30415 37 GLY C CA 1
ATOM 4702 C C . GLY C 1 14 ? -45.38600 41.02800 7.60500 1.000 16.74918 37 GLY C C 1
ATOM 4703 O O . GLY C 1 14 ? -46.46400 41.11800 8.20300 1.000 19.25218 37 GLY C O 1
ATOM 4707 N N . MET C 1 15 ? -44.21400 41.14400 8.22000 1.000 18.04805 38 MET C N 1
ATOM 4708 C CA . MET C 1 15 ? -44.07100 41.24200 9.66300 1.000 18.61906 38 MET C CA 1
ATOM 4709 C C . MET C 1 15 ? -43.06100 42.33300 9.96700 1.000 17.64593 38 MET C C 1
ATOM 4710 O O . MET C 1 15 ? -42.24500 42.69000 9.11900 1.000 20.93118 38 MET C O 1
ATOM 4724 N N . GLU C 1 16 ? -43.11600 42.87200 11.18500 1.000 18.35239 39 GLU C N 1
ATOM 4725 C CA . GLU C 1 16 ? -42.04700 43.71900 11.70000 1.000 17.34002 39 GLU C CA 1
ATOM 4726 C C . GLU C 1 16 ? -41.24500 42.88100 12.68300 1.000 20.74913 39 GLU C C 1
ATOM 4727 O O . GLU C 1 16 ? -41.81000 42.32700 13.63600 1.000 20.92408 39 GLU C O 1
ATOM 4739 N N . ILE C 1 17 ? -39.93900 42.79700 12.46000 1.000 20.68613 40 ILE C N 1
ATOM 4740 C CA . ILE C 1 17 ? -39.06800 41.92900 13.24000 1.000 17.72904 40 ILE C CA 1
ATOM 4741 C C . ILE C 1 17 ? -38.03900 42.80800 13.92800 1.000 21.22152 40 ILE C C 1
ATOM 4742 O O . ILE C 1 17 ? -37.14700 43.36000 13.27100 1.000 19.77590 40 ILE C O 1
ATOM 4758 N N . ALA C 1 18 ? -38.14800 42.92300 15.24900 1.000 19.97172 41 ALA C N 1
ATOM 4759 C CA . ALA C 1 18 ? -37.22500 43.70000 16.06100 1.000 19.58563 41 ALA C CA 1
ATOM 4760 C C . ALA C 1 18 ? -36.49600 42.76400 17.01500 1.000 20.21879 41 ALA C C 1
ATOM 4761 O O . ALA C 1 18 ? -36.93100 41.63700 17.26800 1.000 21.65709 41 ALA C O 1
ATOM 4768 N N . ALA C 1 19 ? -35.36500 43.22700 17.53300 1.000 21.46794 42 ALA C N 1
ATOM 4769 C CA . ALA C 1 19 ? -34.59100 42.45000 18.49300 1.000 21.91319 42 ALA C CA 1
ATOM 4770 C C . ALA C 1 19 ? -34.21700 43.33300 19.67400 1.000 22.08671 42 ALA C C 1
ATOM 4771 O O . ALA C 1 19 ? -34.01000 44.54200 19.52800 1.000 23.69011 42 ALA C O 1
ATOM 4778 N N . VAL C 1 20 ? -34.16800 42.71400 20.85600 1.000 19.30055 43 VAL C N 1
ATOM 4779 C CA . VAL C 1 20 ? -33.75000 43.36600 22.08900 1.000 23.64388 43 VAL C CA 1
ATOM 4780 C C . VAL C 1 20 ? -33.00800 42.32600 22.91600 1.000 23.51847 43 VAL C C 1
ATOM 4781 O O . VAL C 1 20 ? -33.08300 41.12300 22.65300 1.000 20.32936 43 VAL C O 1
ATOM 4794 N N . TYR C 1 21 ? -32.28000 42.79200 23.92700 1.000 22.10701 44 TYR C N 1
ATOM 4795 C CA . TYR C 1 21 ? -31.77300 41.87900 24.94100 1.000 19.93431 44 TYR C CA 1
ATOM 4796 C C . TYR C 1 21 ? -31.99200 42.49300 26.31200 1.000 23.32386 44 TYR C C 1
ATOM 4797 O O . TYR C 1 21 ? -32.16900 43.70300 26.46000 1.000 24.94282 44 TYR C O 1
ATOM 4815 N N . LEU C 1 22 ? -32.02200 41.62600 27.31200 1.000 20.65480 45 LEU C N 1
ATOM 4816 C CA . LEU C 1 22 ? -32.19900 42.04600 28.69200 1.000 24.83053 45 LEU C CA 1
ATOM 4817 C C . LEU C 1 22 ? -31.48500 41.03500 29.57700 1.000 21.59880 45 LEU C C 1
ATOM 4818 O O . LEU C 1 22 ? -30.76200 40.16100 29.09100 1.000 19.69576 45 LEU C O 1
ATOM 4834 N N . GLN C 1 23 ? -31.65600 41.17500 30.88600 1.000 24.66028 46 GLN C N 1
ATOM 4835 C CA . GLN C 1 23 ? -31.06900 40.22300 31.81000 1.000 21.69767 46 GLN C CA 1
ATOM 4836 C C . GLN C 1 23 ? -31.61400 38.82100 31.53300 1.000 22.64487 46 GLN C C 1
ATOM 4837 O O . GLN C 1 23 ? -32.75300 38.67100 31.07100 1.000 22.28699 46 GLN C O 1
ATOM 4851 N N . PRO C 1 24 ? -30.82900 37.78000 31.81900 1.000 20.21966 47 PRO C N 1
ATOM 4852 C CA . PRO C 1 24 ? -31.34100 36.41100 31.65500 1.000 21.06282 47 PRO C CA 1
ATOM 4853 C C . PRO C 1 24 ? -32.61100 36.19400 32.45800 1.000 24.53069 47 PRO C C 1
ATOM 4854 O O . PRO C 1 24 ? -32.78900 36.74500 33.54700 1.000 26.83466 47 PRO C O 1
ATOM 4865 N N . ILE C 1 25 ? -33.49600 35.36200 31.91900 1.000 24.67546 48 ILE C N 1
ATOM 4866 C CA . ILE C 1 25 ? -34.75800 35.07100 32.57900 1.000 25.45364 48 ILE C CA 1
ATOM 4867 C C . ILE C 1 25 ? -34.83500 33.57600 32.87400 1.000 24.49502 48 ILE C C 1
ATOM 4868 O O . ILE C 1 25 ? -34.10000 32.76100 32.31500 1.000 32.47536 48 ILE C O 1
ATOM 4884 N N . GLU C 1 26 ? -35.70100 33.23500 33.81500 1.000 24.62037 49 GLU C N 1
ATOM 4885 C CA . GLU C 1 26 ? -35.98000 31.85500 34.19300 1.000 27.25978 49 GLU C CA 1
ATOM 4886 C C . GLU C 1 26 ? -37.36300 31.49600 33.67200 1.000 25.46543 49 GLU C C 1
ATOM 4887 O O . GLU C 1 26 ? -38.25400 32.34900 33.61100 1.000 22.91498 49 GLU C O 1
ATOM 4899 N N . MET C 1 27 ? -37.53200 30.22600 33.28300 1.000 25.15376 50 MET C N 1
ATOM 4900 C CA . MET C 1 27 ? -38.69200 29.77400 32.53100 1.000 26.75258 50 MET C CA 1
ATOM 4901 C C . MET C 1 27 ? -39.21100 28.43500 33.02800 1.000 22.17320 50 MET C C 1
ATOM 4902 O O . MET C 1 27 ? -38.42000 27.52500 33.27900 1.000 28.58476 50 MET C O 1
ATOM 4916 N N . GLU C 1 28 ? -40.55000 28.31100 33.15700 1.000 20.97932 51 GLU C N 1
ATOM 4917 C CA . GLU C 1 28 ? -41.19300 26.99800 33.25300 1.000 21.53159 51 GLU C CA 1
ATOM 4918 C C . GLU C 1 28 ? -41.53300 26.51400 31.84600 1.000 23.53767 51 GLU C C 1
ATOM 4919 O O . GLU C 1 28 ? -42.11800 27.27300 31.07000 1.000 21.04133 51 GLU C O 1
ATOM 4927 N N . PRO C 1 29 ? -41.23400 25.26500 31.47900 1.000 21.36920 52 PRO C N 1
ATOM 4928 C CA . PRO C 1 29 ? -40.63100 24.19400 32.28200 1.000 24.16245 52 PRO C CA 1
ATOM 4929 C C . PRO C 1 29 ? -39.12900 24.31900 32.40700 1.000 24.92345 52 PRO C C 1
ATOM 4930 O O . PRO C 1 29 ? -38.42600 24.68400 31.46600 1.000 22.67040 52 PRO C O 1
ATOM 4941 N N . GLU C 1 30 ? -38.62400 24.01000 33.59600 1.000 21.39478 53 GLU C N 1
ATOM 4942 C CA . GLU C 1 30 ? -37.19000 23.96300 33.81400 1.000 26.71267 53 GLU C CA 1
ATOM 4943 C C . GLU C 1 30 ? -36.56000 22.94900 32.87400 1.000 26.19522 53 GLU C C 1
ATOM 4944 O O . GLU C 1 30 ? -37.10700 21.86400 32.65200 1.000 26.11963 53 GLU C O 1
ATOM 4956 N N . GLY C 1 31 ? -35.41800 23.32000 32.30300 1.000 23.12364 54 GLY C N 1
ATOM 4957 C CA . GLY C 1 31 ? -34.70200 22.46300 31.38900 1.000 25.03815 54 GLY C CA 1
ATOM 4958 C C . GLY C 1 31 ? -34.93600 22.75200 29.92300 1.000 26.75070 54 GLY C C 1
ATOM 4959 O O . GLY C 1 31 ? -34.21500 22.20100 29.08000 1.000 31.50258 54 GLY C O 1
ATOM 4963 N N . MET C 1 32 ? -35.91500 23.58700 29.58900 1.000 24.28805 55 MET C N 1
ATOM 4964 C CA . MET C 1 32 ? -36.20900 23.92800 28.20300 1.000 24.75093 55 MET C CA 1
ATOM 4965 C C . MET C 1 32 ? -35.33300 25.06800 27.70100 1.000 28.85532 55 MET C C 1
ATOM 4966 O O . MET C 1 32 ? -34.98400 25.09700 26.51200 1.000 27.49486 55 MET C O 1
ATOM 4980 N N . MET C 1 33 ? -34.92800 25.97500 28.58900 1.000 23.94533 56 MET C N 1
ATOM 4981 C CA . MET C 1 33 ? -34.02700 27.06000 28.25000 1.000 22.73517 56 MET C CA 1
ATOM 4982 C C . MET C 1 33 ? -32.79600 27.05300 29.14800 1.000 18.70483 56 MET C C 1
ATOM 4983 O O . MET C 1 33 ? -32.85400 26.64800 30.31500 1.000 22.37901 56 MET C O 1
ATOM 4997 N N . ARG C 1 34 ? -31.68300 27.52400 28.58900 1.000 20.14587 57 ARG C N 1
ATOM 4998 C CA . ARG C 1 34 ? -30.44700 27.65700 29.34300 1.000 20.75942 57 ARG C CA 1
ATOM 4999 C C . ARG C 1 34 ? -30.70700 28.38000 30.66000 1.000 18.94434 57 ARG C C 1
ATOM 5000 O O . ARG C 1 34 ? -31.36900 29.43000 30.66700 1.000 19.91727 57 ARG C O 1
ATOM 5021 N N . PRO C 1 35 ? -30.21000 27.86400 31.78300 1.000 19.28170 58 PRO C N 1
ATOM 5022 C CA . PRO C 1 35 ? -30.47800 28.52300 33.06900 1.000 23.06140 58 PRO C CA 1
ATOM 5023 C C . PRO C 1 35 ? -29.94000 29.94400 33.09500 1.000 19.12805 58 PRO C C 1
ATOM 5024 O O . PRO C 1 35 ? -28.88600 30.24000 32.52400 1.000 20.67011 58 PRO C O 1
ATOM 5035 N N . ALA C 1 36 ? -30.67200 30.82300 33.78000 1.000 21.67417 59 ALA C N 1
ATOM 5036 C CA . ALA C 1 36 ? -30.24600 32.21400 33.88600 1.000 26.04341 59 ALA C CA 1
ATOM 5037 C C . ALA C 1 36 ? -28.84500 32.32300 34.47900 1.000 23.21736 59 ALA C C 1
ATOM 5038 O O . ALA C 1 36 ? -28.04600 33.16400 34.04900 1.000 26.55752 59 ALA C O 1
ATOM 5045 N N . LYS C 1 37 ? -28.51800 31.46800 35.45200 1.000 26.63272 60 LYS C N 1
ATOM 5046 C CA . LYS C 1 37 ? -27.22100 31.56200 36.11200 1.000 27.15563 60 LYS C CA 1
ATOM 5047 C C . LYS C 1 37 ? -26.05600 31.22900 35.18900 1.000 31.57105 60 LYS C C 1
ATOM 5048 O O . LYS C 1 37 ? -24.92100 31.62500 35.47700 1.000 28.23689 60 LYS C O 1
ATOM 5067 N N . ASP C 1 38 ? -26.29800 30.51200 34.09400 1.000 24.66011 61 ASP C N 1
ATOM 5068 C CA . ASP C 1 38 ? -25.25700 30.16200 33.14500 1.000 24.00609 61 ASP C CA 1
ATOM 5069 C C . ASP C 1 38 ? -25.23700 31.07800 31.92400 1.000 22.82187 61 ASP C C 1
ATOM 5070 O O . ASP C 1 38 ? -24.56200 30.76300 30.94100 1.000 22.97066 61 ASP C O 1
ATOM 5079 N N . SER C 1 39 ? -25.93900 32.21000 31.97400 1.000 20.82962 62 SER C N 1
ATOM 5080 C CA . SER C 1 39 ? -26.12300 33.06900 30.81100 1.000 19.04596 62 SER C CA 1
ATOM 5081 C C . SER C 1 39 ? -25.74600 34.50100 31.14700 1.000 20.58576 62 SER C C 1
ATOM 5082 O O . SER C 1 39 ? -25.67100 34.87900 32.31100 1.000 23.94369 62 SER C O 1
ATOM 5090 N N . ASP C 1 40 ? -25.52200 35.30300 30.10800 1.000 19.08842 63 ASP C N 1
ATOM 5091 C CA . ASP C 1 40 ? -25.25200 36.72800 30.27000 1.000 19.02836 63 ASP C CA 1
ATOM 5092 C C . ASP C 1 40 ? -26.45800 37.59700 29.94300 1.000 21.97483 63 ASP C C 1
ATOM 5093 O O . ASP C 1 40 ? -26.71200 38.58800 30.63400 1.000 20.08840 63 ASP C O 1
ATOM 5102 N N . VAL C 1 41 ? -27.22800 37.24100 28.90900 1.000 17.97988 64 VAL C N 1
ATOM 5103 C CA . VAL C 1 41 ? -28.39000 38.01000 28.49800 1.000 16.87199 64 VAL C CA 1
ATOM 5104 C C . VAL C 1 41 ? -29.48700 37.05400 28.04100 1.000 18.15434 64 VAL C C 1
ATOM 5105 O O . VAL C 1 41 ? -29.23900 35.88300 27.74400 1.000 19.14607 64 VAL C O 1
ATOM 5118 N N . HIS C 1 42 ? -30.70900 37.57400 28.01500 1.000 17.97624 65 HIS C N 1
ATOM 5119 C CA . HIS C 1 42 ? -31.80600 36.97800 27.26200 1.000 15.50577 65 HIS C CA 1
ATOM 5120 C C . HIS C 1 42 ? -31.92100 37.73400 25.94400 1.000 17.34392 65 HIS C C 1
ATOM 5121 O O . HIS C 1 42 ? -32.10700 38.95500 25.94500 1.000 19.95348 65 HIS C O 1
ATOM 5136 N N . LEU C 1 43 ? -31.77800 37.01300 24.82900 1.000 16.27274 66 LEU C N 1
ATOM 5137 C CA . LEU C 1 43 ? -31.99100 37.56400 23.49900 1.000 16.08088 66 LEU C CA 1
ATOM 5138 C C . LEU C 1 43 ? -33.43900 37.32400 23.09700 1.000 17.63069 66 LEU C C 1
ATOM 5139 O O . LEU C 1 43 ? -33.96900 36.22600 23.29300 1.000 18.01275 66 LEU C O 1
ATOM 5155 N N . GLU C 1 44 ? -34.07300 38.34900 22.53600 1.000 19.07200 67 GLU C N 1
ATOM 5156 C CA . GLU C 1 44 ? -35.50400 38.29800 22.25900 1.000 19.80199 67 GLU C CA 1
ATOM 5157 C C . GLU C 1 44 ? -35.77800 38.83700 20.86700 1.000 18.98330 67 GLU C C 1
ATOM 5158 O O . GLU C 1 44 ? -35.26800 39.89500 20.48600 1.000 19.50900 67 GLU C O 1
ATOM 5170 N N . ALA C 1 45 ? -36.58700 38.10100 20.11100 1.000 18.31621 68 ALA C N 1
ATOM 5171 C CA . ALA C 1 45 ? -37.09900 38.54800 18.82300 1.000 17.15846 68 ALA C CA 1
ATOM 5172 C C . ALA C 1 45 ? -38.55900 38.92100 19.00400 1.000 20.35515 68 ALA C C 1
ATOM 5173 O O . ALA C 1 45 ? -39.35900 38.09800 19.46400 1.000 18.81297 68 ALA C O 1
ATOM 5180 N N . ASP C 1 46 ? -38.90200 40.16200 18.66700 1.000 20.07789 69 ASP C N 1
ATOM 5181 C CA . ASP C 1 46 ? -40.27300 40.65400 18.73500 1.000 21.25803 69 ASP C CA 1
ATOM 5182 C C . ASP C 1 46 ? -40.81200 40.66300 17.30800 1.000 21.63743 69 ASP C C 1
ATOM 5183 O O . ASP C 1 46 ? -40.35800 41.45600 16.47300 1.000 20.87130 69 ASP C O 1
ATOM 5192 N N . ILE C 1 47 ? -41.74900 39.76000 17.02400 1.000 17.93518 70 ILE C N 1
ATOM 5193 C CA . ILE C 1 47 ? -42.26000 39.52700 15.67900 1.000 16.29889 70 ILE C CA 1
ATOM 5194 C C . ILE C 1 47 ? -43.76100 39.78100 15.68800 1.000 21.80138 70 ILE C C 1
ATOM 5195 O O . ILE C 1 47 ? -44.52800 39.00000 16.27000 1.000 20.42204 70 ILE C O 1
ATOM 5211 N N . LYS C 1 48 ? -44.18700 40.85300 15.01700 1.000 16.00655 71 LYS C N 1
ATOM 5212 C CA . LYS C 1 48 ? -45.58800 41.24800 14.95800 1.000 15.26620 71 LYS C CA 1
ATOM 5213 C C . LYS C 1 48 ? -46.00500 41.39500 13.50400 1.000 18.23522 71 LYS C C 1
ATOM 5214 O O . LYS C 1 48 ? -45.19400 41.74600 12.64700 1.000 19.09703 71 LYS C O 1
ATOM 5233 N N . ALA C 1 49 ? -47.28400 41.15100 13.23600 1.000 17.02146 72 ALA C N 1
ATOM 5234 C CA . ALA C 1 49 ? -47.79300 41.28800 11.88100 1.000 17.40382 72 ALA C CA 1
ATOM 5235 C C . ALA C 1 49 ? -47.75300 42.74600 11.45100 1.000 17.98222 72 ALA C C 1
ATOM 5236 O O . ALA C 1 49 ? -48.06700 43.64800 12.22900 1.000 20.75519 72 ALA C O 1
ATOM 5243 N N . ALA C 1 50 ? -47.36700 42.96700 10.20000 1.000 19.16045 73 ALA C N 1
ATOM 5244 C CA . ALA C 1 50 ? -47.38700 44.30000 9.61900 1.000 22.24297 73 ALA C CA 1
ATOM 5245 C C . ALA C 1 50 ? -48.73000 44.56400 8.94700 1.000 21.95950 73 ALA C C 1
ATOM 5246 O O . ALA C 1 50 ? -49.59300 43.68900 8.84800 1.000 20.42150 73 ALA C O 1
ATOM 5253 N N . LYS C 1 51 ? -48.88300 45.79900 8.46400 1.000 24.59774 74 LYS C N 1
ATOM 5254 C CA . LYS C 1 51 ? -50.15000 46.22700 7.87700 1.000 27.30769 74 LYS C CA 1
ATOM 5255 C C . LYS C 1 51 ? -50.57300 45.32900 6.71600 1.000 25.62539 74 LYS C C 1
ATOM 5256 O O . LYS C 1 51 ? -51.76300 45.02800 6.56500 1.000 24.77322 74 LYS C O 1
ATOM 5275 N N . ASP C 1 52 ? -49.63200 44.91600 5.86900 1.000 24.35219 75 ASP C N 1
ATOM 5276 C CA . ASP C 1 52 ? -49.97000 44.19000 4.64800 1.000 30.64968 75 ASP C CA 1
ATOM 5277 C C . ASP C 1 52 ? -49.75800 42.68200 4.78700 1.000 25.87389 75 ASP C C 1
ATOM 5278 O O . ASP C 1 52 ? -49.51500 41.99100 3.79300 1.000 26.09249 75 ASP C O 1
ATOM 5287 N N . ASN C 1 53 ? -49.86400 42.15500 6.00500 1.000 22.87702 76 ASN C N 1
ATOM 5288 C CA . ASN C 1 53 ? -49.75000 40.71600 6.22200 1.000 18.26019 76 ASN C CA 1
ATOM 5289 C C . ASN C 1 53 ? -50.76200 39.95400 5.37300 1.000 17.80169 76 ASN C C 1
ATOM 5290 O O . ASN C 1 53 ? -51.93600 40.32200 5.31700 1.000 21.22597 76 ASN C O 1
ATOM 5301 N N . THR C 1 54 ? -50.29700 38.88200 4.72500 1.000 15.72386 77 THR C N 1
ATOM 5302 C CA . THR C 1 54 ? -51.10900 38.05000 3.85700 1.000 15.98305 77 THR C CA 1
ATOM 5303 C C . THR C 1 54 ? -51.49000 36.71800 4.48200 1.000 16.06813 77 THR C C 1
ATOM 5304 O O . THR C 1 54 ? -52.10100 35.88500 3.80300 1.000 18.44706 77 THR C O 1
ATOM 5315 N N . ASN C 1 55 ? -51.13000 36.48000 5.74100 1.000 15.53205 78 ASN C N 1
ATOM 5316 C CA . ASN C 1 55 ? -51.34300 35.18800 6.37700 1.000 15.62559 78 ASN C CA 1
ATOM 5317 C C . ASN C 1 55 ? -52.43900 35.23000 7.44000 1.000 18.83798 78 ASN C C 1
ATOM 5318 O O . ASN C 1 55 ? -52.53500 34.31000 8.25400 1.000 19.53887 78 ASN C O 1
ATOM 5329 N N . GLY C 1 56 ? -53.26900 36.27200 7.44500 1.000 16.02467 79 GLY C N 1
ATOM 5330 C CA . GLY C 1 56 ? -54.44400 36.30900 8.29200 1.000 17.05207 79 GLY C CA 1
ATOM 5331 C C . GLY C 1 56 ? -54.29100 37.03200 9.61000 1.000 16.85936 79 GLY C C 1
ATOM 5332 O O . GLY C 1 56 ? -55.26300 37.10100 10.37500 1.000 19.30748 79 GLY C O 1
ATOM 5336 N N . PHE C 1 57 ? -53.12700 37.59100 9.89800 1.000 17.43278 80 PHE C N 1
ATOM 5337 C CA . PHE C 1 57 ? -52.88500 38.26500 11.16300 1.000 18.29625 80 PHE C CA 1
ATOM 5338 C C . PHE C 1 57 ? -53.10900 39.76400 11.04000 1.000 19.49138 80 PHE C C 1
ATOM 5339 O O . PHE C 1 57 ? -52.66400 40.40100 10.07600 1.000 20.62437 80 PHE C O 1
ATOM 5356 N N . ALA C 1 58 ? -53.79500 40.32300 12.03500 1.000 19.16167 81 ALA C N 1
ATOM 5357 C CA . ALA C 1 58 ? -54.05300 41.75200 12.07500 1.000 21.25410 81 ALA C CA 1
ATOM 5358 C C . ALA C 1 58 ? -52.79700 42.50000 12.49500 1.000 23.69983 81 ALA C C 1
ATOM 5359 O O . ALA C 1 58 ? -51.96800 41.98800 13.25300 1.000 21.09873 81 ALA C O 1
ATOM 5366 N N . GLU C 1 59 ? -52.66800 43.72600 11.99600 1.000 21.67757 82 GLU C N 1
ATOM 5367 C CA . GLU C 1 59 ? -51.49400 44.53700 12.27300 1.000 23.68712 82 GLU C CA 1
ATOM 5368 C C . GLU C 1 59 ? -51.26400 44.63800 13.77500 1.000 22.91962 82 GLU C C 1
ATOM 5369 O O . GLU C 1 59 ? -52.16700 45.00500 14.53200 1.000 27.67999 82 GLU C O 1
ATOM 5381 N N . GLY C 1 60 ? -50.05500 44.27300 14.20700 1.000 20.34705 83 GLY C N 1
ATOM 5382 C CA . GLY C 1 60 ? -49.68900 44.32500 15.60300 1.000 21.24224 83 GLY C CA 1
ATOM 5383 C C . GLY C 1 60 ? -49.82200 43.02200 16.36200 1.000 21.38470 83 GLY C C 1
ATOM 5384 O O . GLY C 1 60 ? -49.28600 42.91900 17.47400 1.000 22.29647 83 GLY C O 1
ATOM 5388 N N . ASP C 1 61 ? -50.51400 42.03300 15.80500 1.000 19.90759 84 ASP C N 1
ATOM 5389 C CA . ASP C 1 61 ? -50.64900 40.74400 16.47100 1.000 20.48506 84 ASP C CA 1
ATOM 5390 C C . ASP C 1 61 ? -49.31000 40.01900 16.51300 1.000 17.79289 84 ASP C C 1
ATOM 5391 O O . ASP C 1 61 ? -48.53800 40.05300 15.55100 1.000 18.27571 84 ASP C O 1
ATOM 5400 N N . TRP C 1 62 ? -49.05200 39.32500 17.62000 1.000 17.38437 85 TRP C N 1
ATOM 5401 C CA . TRP C 1 62 ? -47.944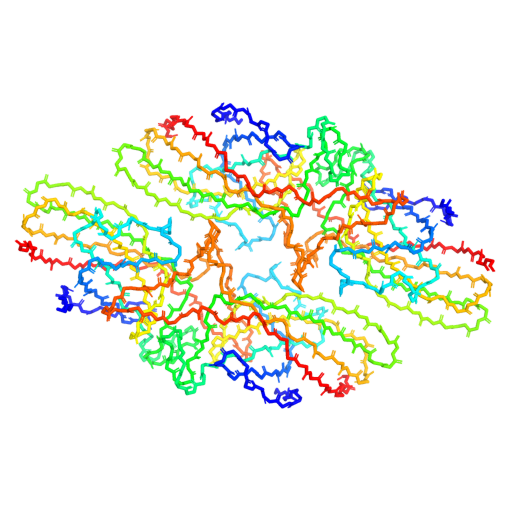00 38.38100 17.66000 1.000 16.75650 85 TRP C CA 1
ATOM 5402 C C . TRP C 1 62 ? -48.18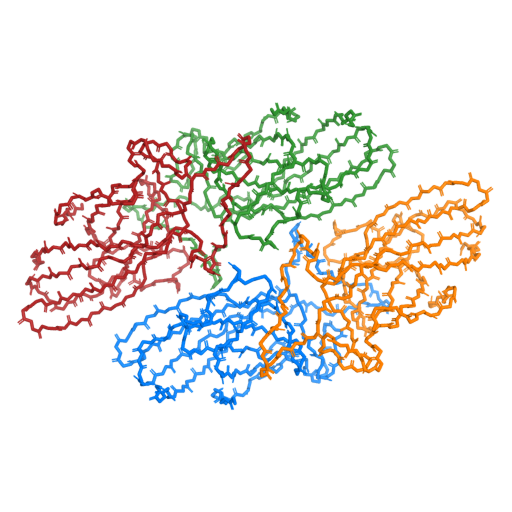500 37.28000 16.63500 1.000 18.98723 85 TRP C C 1
ATOM 5403 O O . TRP C 1 62 ? -49.31100 36.82600 16.44800 1.000 18.94353 85 TRP C O 1
ATOM 5424 N N . VAL C 1 63 ? -47.12900 36.84800 15.95200 1.000 15.15061 86 VAL C N 1
ATOM 5425 C CA . VAL C 1 63 ? -47.23900 35.76500 14.98000 1.000 14.14673 86 VAL C CA 1
ATOM 5426 C C . VAL C 1 63 ? -46.73300 34.48800 15.64300 1.000 14.43944 86 VAL C C 1
ATOM 5427 O O . VAL C 1 63 ? -45.52300 34.38000 15.91300 1.000 14.27946 86 VAL C O 1
ATOM 5440 N N . PRO C 1 64 ? -47.59700 33.51400 15.92800 1.000 15.63673 87 PRO C N 1
ATOM 5441 C CA . PRO C 1 64 ? -47.19400 32.32000 16.67100 1.000 14.82979 87 PRO C CA 1
ATOM 5442 C C . PRO C 1 64 ? -46.75200 31.17900 15.76300 1.000 13.39057 87 PRO C C 1
ATOM 5443 O O . PRO C 1 64 ? -46.94600 31.19800 14.54300 1.000 15.07354 87 PRO C O 1
ATOM 5454 N N . TYR C 1 65 ? -46.15600 30.16400 16.39200 1.000 13.03075 88 TYR C N 1
ATOM 5455 C CA . TYR C 1 65 ? -45.76800 28.89700 15.77900 1.000 13.66264 88 TYR C CA 1
ATOM 5456 C C . TYR C 1 65 ? -44.68800 29.05100 14.71400 1.000 12.56550 88 TYR C C 1
ATOM 5457 O O . TYR C 1 65 ? -44.49500 28.15000 13.88900 1.000 14.04865 88 TYR C O 1
ATOM 5475 N N . LEU C 1 66 ? -43.91900 30.13600 14.76700 1.000 12.63536 89 LEU C N 1
ATOM 5476 C CA . LEU C 1 66 ? -42.83000 30.29900 13.82200 1.000 12.14439 89 LEU C CA 1
ATOM 5477 C C . LEU C 1 66 ? -41.61500 29.47500 14.23500 1.000 14.52343 89 LEU C C 1
ATOM 5478 O O . LEU C 1 66 ? -41.47900 29.04300 15.38600 1.000 16.16954 89 LEU C O 1
ATOM 5494 N N . VAL C 1 67 ? -40.72300 29.27100 13.27500 1.000 13.52418 90 VAL C N 1
ATOM 5495 C CA . VAL C 1 67 ? -39.46800 28.55400 13.46700 1.000 13.11077 90 VAL C CA 1
ATOM 5496 C C . VAL C 1 67 ? -38.36700 29.60400 13.40900 1.000 14.01669 90 VAL C C 1
ATOM 5497 O O . VAL C 1 67 ? -38.13500 30.20700 12.35700 1.000 15.05292 90 VAL C O 1
ATOM 5510 N N . VAL C 1 68 ? -37.69300 29.83500 14.53800 1.000 14.95711 91 VAL C N 1
ATOM 5511 C CA . VAL C 1 68 ? -36.75900 30.94300 14.67900 1.000 13.27868 91 VAL C CA 1
ATOM 5512 C C . VAL C 1 68 ? -35.44400 30.40200 15.22100 1.000 16.87458 91 VAL C C 1
ATOM 5513 O O . VAL C 1 68 ? -35.42000 29.78800 16.29400 1.000 16.20097 91 VAL C O 1
ATOM 5526 N N . SER C 1 69 ? -34.36200 30.61000 14.46700 1.000 13.45223 92 SER C N 1
ATOM 5527 C CA . SER C 1 69 ? -33.00300 30.25400 14.85400 1.000 14.80191 92 SER C CA 1
ATOM 5528 C C . SER C 1 69 ? -32.13600 31.50700 14.80400 1.000 15.98045 92 SER C C 1
ATOM 5529 O O . SER C 1 69 ? -32.53800 32.54800 14.27800 1.000 15.54518 92 SER C O 1
ATOM 5537 N N . TYR C 1 70 ? -30.93200 31.41100 15.36600 1.000 17.12862 93 TYR C N 1
ATOM 5538 C CA . TYR C 1 70 ? -30.04100 32.56100 15.37200 1.000 18.40906 93 TYR C CA 1
ATOM 5539 C C . TYR C 1 70 ? -28.59000 32.13800 15.20800 1.000 15.52331 93 TYR C C 1
ATOM 5540 O O . TYR C 1 70 ? -28.20400 31.00200 15.48300 1.000 16.22607 93 TYR C O 1
ATOM 5558 N N . GLU C 1 71 ? -27.79500 33.08900 14.73100 1.000 16.56038 94 GLU C N 1
ATOM 5559 C CA . GLU C 1 71 ? -26.34300 32.97000 14.66100 1.000 15.98565 94 GLU C CA 1
ATOM 5560 C C . GLU C 1 71 ? -25.77700 34.25000 15.25700 1.000 18.51804 94 GLU C C 1
ATOM 5561 O O . GLU C 1 71 ? -26.09300 35.34700 14.79000 1.000 18.23852 94 GLU C O 1
ATOM 5573 N N . LEU C 1 72 ? -24.97800 34.11600 16.30600 1.000 17.07513 95 LEU C N 1
ATOM 5574 C CA . LEU C 1 72 ? -24.40700 35.25900 17.00600 1.000 17.71924 95 LEU C CA 1
ATOM 5575 C C . LEU C 1 72 ? -22.89800 35.21100 16.83100 1.000 21.47357 95 LEU C C 1
ATOM 5576 O O . LEU C 1 72 ? -22.27600 34.17700 17.09800 1.000 20.95320 95 LEU C O 1
ATOM 5592 N N . THR C 1 73 ? -22.32400 36.30900 16.34300 1.000 20.57633 96 THR C N 1
ATOM 5593 C CA . THR C 1 73 ? -20.88600 36.41000 16.12100 1.000 18.44807 96 THR C CA 1
ATOM 5594 C C . THR C 1 73 ? -20.32500 37.52500 16.99900 1.000 23.55388 96 THR C C 1
ATOM 5595 O O . THR C 1 73 ? -20.82900 38.65400 16.97800 1.000 22.01764 96 THR C O 1
ATOM 5606 N N . HIS C 1 74 ? -19.30100 37.19800 17.78600 1.000 20.69930 97 HIS C N 1
ATOM 5607 C CA . HIS C 1 74 ? -18.48300 38.21100 18.44000 1.000 21.11277 97 HIS C CA 1
ATOM 5608 C C . HIS C 1 74 ? -17.51500 38.74000 17.38700 1.000 20.42853 97 HIS C C 1
ATOM 5609 O O . HIS C 1 74 ? -16.57500 38.03000 17.00400 1.000 20.27613 97 HIS C O 1
ATOM 5623 N N . LEU C 1 75 ? -17.77100 39.94300 16.87400 1.000 23.85645 98 LEU C N 1
ATOM 5624 C CA . LEU C 1 75 ? -17.00000 40.41400 15.72900 1.000 21.98414 98 LEU C CA 1
ATOM 5625 C C . LEU C 1 75 ? -15.54300 40.67000 16.09700 1.000 24.61023 98 LEU C C 1
ATOM 5626 O O . LEU C 1 75 ? -14.66700 40.60900 15.22600 1.000 24.61473 98 LEU C O 1
ATOM 5642 N N . ASP C 1 76 ? -15.26900 40.94900 17.37200 1.000 23.71918 99 ASP C N 1
ATOM 5643 C CA . ASP C 1 76 ? -13.90100 41.24200 17.79200 1.000 27.02287 99 ASP C CA 1
ATOM 5644 C C . ASP C 1 76 ? -12.95800 40.08500 17.47900 1.000 27.10262 99 ASP C C 1
ATOM 5645 O O . ASP C 1 76 ? -11.83200 40.30100 17.01800 1.000 25.07161 99 ASP C O 1
ATOM 5654 N N . ASN C 1 77 ? -13.39100 38.84700 17.74100 1.000 21.87604 100 ASN C N 1
ATOM 5655 C CA . ASN C 1 77 ? -12.53800 37.68200 17.56200 1.000 19.38163 100 ASN C CA 1
ATOM 5656 C C . ASN C 1 77 ? -13.13700 36.60900 16.66100 1.000 21.77256 100 ASN C C 1
ATOM 5657 O O . ASN C 1 77 ? -12.52900 35.54500 16.51100 1.000 24.11611 100 ASN C O 1
ATOM 5668 N N . GLY C 1 78 ? -14.30600 36.85100 16.06900 1.000 20.02141 101 GLY C N 1
ATOM 5669 C CA . GLY C 1 78 ? -14.91100 35.90800 15.15200 1.000 22.50023 101 GLY C CA 1
ATOM 5670 C C . GLY C 1 78 ? -15.57300 34.69700 15.77800 1.000 19.75368 101 GLY C C 1
ATOM 5671 O O . GLY C 1 78 ? -15.90300 33.75200 15.05000 1.000 20.15942 101 GLY C O 1
ATOM 5675 N N . LYS C 1 79 ? -15.78800 34.68900 17.08800 1.000 19.69686 102 LYS C N 1
ATOM 5676 C CA . LYS C 1 79 ? -16.44100 33.55000 17.72100 1.000 19.14297 102 LYS C CA 1
ATOM 5677 C C . LYS C 1 79 ? -17.90500 33.49900 17.30200 1.000 18.30541 102 LYS C C 1
ATOM 5678 O O . LYS C 1 79 ? -18.64500 34.46500 17.50700 1.000 18.21155 102 LYS C O 1
ATOM 5697 N N . VAL C 1 80 ? -18.32400 32.36300 16.75600 1.000 16.17150 103 VAL C N 1
ATOM 5698 C CA . VAL C 1 80 ? -19.68600 32.16300 16.26100 1.000 17.54596 103 VAL C CA 1
ATOM 5699 C C . VAL C 1 80 ? -20.39400 31.18500 17.19300 1.000 16.55536 103 VAL C C 1
ATOM 5700 O O . VAL C 1 80 ? -19.82400 30.15700 17.57300 1.000 16.55851 103 VAL C O 1
ATOM 5713 N N . GLN C 1 81 ? -21.64000 31.49200 17.55400 1.000 16.03659 104 GLN C N 1
ATOM 5714 C CA . GLN C 1 81 ? -22.47700 30.52700 18.25800 1.000 15.85610 104 GLN C CA 1
ATOM 5715 C C . GLN C 1 81 ? -23.88200 30.52900 17.66500 1.000 16.13687 104 GLN C C 1
ATOM 5716 O O . GLN C 1 81 ? -24.36800 31.55700 17.18500 1.000 17.89167 104 GLN C O 1
ATOM 5730 N N . LYS C 1 82 ? -24.51700 29.35300 17.68300 1.000 16.22142 105 LYS C N 1
ATOM 5731 C CA . LYS C 1 82 ? -25.79400 29.12300 17.01800 1.000 16.24723 105 LYS C CA 1
ATOM 5732 C C . LYS C 1 82 ? -26.78400 28.47600 17.97800 1.000 18.36359 105 LYS C C 1
ATOM 5733 O O . LYS C 1 82 ? -26.39900 27.72900 18.88100 1.000 18.69577 105 LYS C O 1
ATOM 5752 N N . GLY C 1 83 ? -28.06600 28.75600 17.76300 1.000 15.58841 106 GLY C N 1
ATOM 5753 C CA . GLY C 1 83 ? -29.09600 28.15300 18.57900 1.000 16.17216 106 GLY C CA 1
ATOM 5754 C C . GLY C 1 83 ? -30.47300 28.42400 18.01500 1.000 15.27822 106 GLY C C 1
ATOM 5755 O O . GLY C 1 83 ? -30.62200 28.98400 16.92700 1.000 15.78501 106 GLY C O 1
ATOM 5759 N N . ASP C 1 84 ? -31.48000 27.99800 18.77200 1.000 17.16240 107 ASP C N 1
ATOM 5760 C CA . ASP C 1 84 ? -32.87900 28.21100 18.44600 1.000 16.38300 107 ASP C CA 1
ATOM 5761 C C . ASP C 1 84 ? -33.51800 29.12200 19.48500 1.000 16.98075 107 ASP C C 1
ATOM 5762 O O . ASP C 1 84 ? -33.15700 29.09300 20.66500 1.000 18.29841 107 ASP C O 1
ATOM 5771 N N . PHE C 1 85 ? -34.47400 29.93000 19.04500 1.000 15.19634 108 PHE C N 1
ATOM 5772 C CA . PHE C 1 85 ? -35.33700 30.63600 19.97100 1.000 15.31811 108 PHE C CA 1
ATOM 5773 C C . PHE C 1 85 ? -36.53600 29.74700 20.29600 1.000 17.28861 108 PHE C C 1
ATOM 5774 O O . PHE C 1 85 ? -36.93100 28.87700 19.50300 1.000 18.90258 108 PHE C O 1
ATOM 5791 N N . MET C 1 86 ? -37.10200 29.96200 21.47100 1.000 15.26491 109 MET C N 1
ATOM 5792 C CA . MET C 1 86 ? -38.29400 29.27300 21.91700 1.000 15.75702 109 MET C CA 1
ATOM 5793 C C . MET C 1 86 ? -39.39500 30.28600 22.17400 1.000 15.65560 109 MET C C 1
ATOM 5794 O O . MET C 1 86 ? -39.12300 31.40900 22.61100 1.000 15.29349 109 MET C O 1
ATOM 5808 N N . PRO C 1 87 ? -40.64900 29.91900 21.92000 1.000 12.48711 110 PRO C N 1
ATOM 5809 C CA . PRO C 1 87 ? -41.76700 30.79300 22.28100 1.000 12.71797 110 PRO C CA 1
ATOM 5810 C C . PRO C 1 87 ? -42.08100 30.70100 23.76700 1.000 13.18575 110 PRO C C 1
ATOM 5811 O O . PRO C 1 87 ? -42.00200 29.62700 24.37600 1.000 13.61240 110 PRO C O 1
ATOM 5822 N N . MET C 1 88 ? -42.46400 31.83700 24.34100 1.000 14.72380 111 MET C N 1
ATOM 5823 C CA . MET C 1 88 ? -42.75500 31.93000 25.76600 1.000 13.47966 111 MET C CA 1
ATOM 5824 C C . MET C 1 88 ? -43.57600 33.18100 26.02600 1.000 14.53438 111 MET C C 1
ATOM 5825 O O . MET C 1 88 ? -43.64300 34.08300 25.19000 1.000 16.48247 111 MET C O 1
ATOM 5839 N N . VAL C 1 89 ? -44.20100 33.23200 27.19700 1.000 12.98085 112 VAL C N 1
ATOM 5840 C CA . VAL C 1 89 ? -44.95600 34.40600 27.60600 1.000 14.32108 112 VAL C CA 1
ATOM 5841 C C . VAL C 1 89 ? -44.27900 35.01200 28.82600 1.000 17.07448 112 VAL C C 1
ATOM 5842 O O . VAL C 1 89 ? -43.80700 34.29200 29.71200 1.000 16.90572 112 VAL C O 1
ATOM 5855 N N . ALA C 1 90 ? -44.19900 36.34100 28.83400 1.000 18.19193 113 ALA C N 1
ATOM 5856 C CA . ALA C 1 90 ? -43.68900 37.11400 29.95900 1.000 18.68090 113 ALA C CA 1
ATOM 5857 C C . ALA C 1 90 ? -44.72800 38.16600 30.32700 1.000 21.99937 113 ALA C C 1
ATOM 5858 O O . ALA C 1 90 ? -45.81900 38.19300 29.75200 1.000 21.12363 113 ALA C O 1
ATOM 5865 N N . ASN C 1 91 ? -44.41300 39.04800 31.27400 1.000 22.33706 114 ASN C N 1
ATOM 5866 C CA . ASN C 1 91 ? -45.45000 39.96900 31.72500 1.000 27.62908 114 ASN C CA 1
ATOM 5867 C C . ASN C 1 91 ? -45.84100 40.99200 30.66300 1.000 25.03507 114 ASN C C 1
ATOM 5868 O O . ASN C 1 91 ? -46.88100 41.63900 30.81800 1.000 30.69015 114 ASN C O 1
ATOM 5879 N N . ASP C 1 92 ? -45.07400 41.12700 29.57700 1.000 26.70228 115 ASP C N 1
ATOM 5880 C CA . ASP C 1 92 ? -45.45000 41.99800 28.46900 1.000 27.83738 115 ASP C CA 1
ATOM 5881 C C . ASP C 1 92 ? -45.89100 41.20900 27.23800 1.000 28.67082 115 ASP C C 1
ATOM 5882 O O . ASP C 1 92 ? -45.83400 41.72600 26.11600 1.000 29.88433 115 ASP C O 1
ATOM 5891 N N . GLY C 1 93 ? -46.32300 39.96700 27.42400 1.000 23.37604 116 GLY C N 1
ATOM 5892 C CA . GLY C 1 93 ? -46.86500 39.18700 26.34100 1.000 23.31753 116 GLY C CA 1
ATOM 5893 C C . GLY C 1 93 ? -45.89600 38.15400 25.80900 1.000 18.15377 116 GLY C C 1
ATOM 5894 O O . GLY C 1 93 ? -44.80000 37.95500 26.33600 1.000 17.75328 116 GLY C O 1
ATOM 5898 N N . PRO C 1 94 ? -46.29500 37.48000 24.73600 1.000 16.47615 117 PRO C N 1
ATOM 5899 C CA . PRO C 1 94 ? -45.45000 36.42600 24.16700 1.000 15.04982 117 PRO C CA 1
ATOM 5900 C C . PRO C 1 94 ? -44.30100 36.98300 23.34300 1.000 17.33971 117 PRO C C 1
ATOM 5901 O O . PRO C 1 94 ? -44.37300 38.07200 22.77200 1.000 18.07774 117 PRO C O 1
ATOM 5912 N N . HIS C 1 95 ? -43.22300 36.20500 23.28900 1.000 14.28773 118 HIS C N 1
ATOM 5913 C CA . HIS C 1 95 ? -42.09200 36.51800 22.42200 1.000 12.46176 118 HIS C CA 1
ATOM 5914 C C . HIS C 1 95 ? -41.32700 35.23500 22.13200 1.000 13.78521 118 HIS C C 1
ATOM 5915 O O . HIS C 1 95 ? -41.63500 34.17100 22.67200 1.000 15.01920 118 HIS C O 1
ATOM 5929 N N . TYR C 1 96 ? -40.34700 35.34100 21.23300 1.000 14.08071 119 TYR C N 1
ATOM 5930 C CA . TYR C 1 96 ? -39.38200 34.28100 20.94600 1.000 12.72506 119 TYR C CA 1
ATOM 5931 C C . TYR C 1 96 ? -38.04000 34.68000 21.54400 1.000 14.99323 119 TYR C C 1
ATOM 5932 O O . TYR C 1 96 ? -37.60800 35.81800 21.36900 1.000 14.56574 119 TYR C O 1
ATOM 5950 N N . GLY C 1 97 ? -37.37200 33.76400 22.23400 1.000 15.23827 120 GLY C N 1
ATOM 5951 C CA . GLY C 1 97 ? -36.10700 34.16600 22.82800 1.000 15.58689 120 GLY C CA 1
ATOM 5952 C C . GLY C 1 97 ? -35.26400 32.99800 23.28400 1.000 17.01928 120 GLY C C 1
ATOM 5953 O O . GLY C 1 97 ? -35.66600 31.83700 23.20600 1.000 15.51112 120 GLY C O 1
ATOM 5957 N N . ASP C 1 98 ? -34.06800 33.33700 23.78100 1.000 18.22796 121 ASP C N 1
ATOM 5958 C CA . ASP C 1 98 ? -33.14500 32.35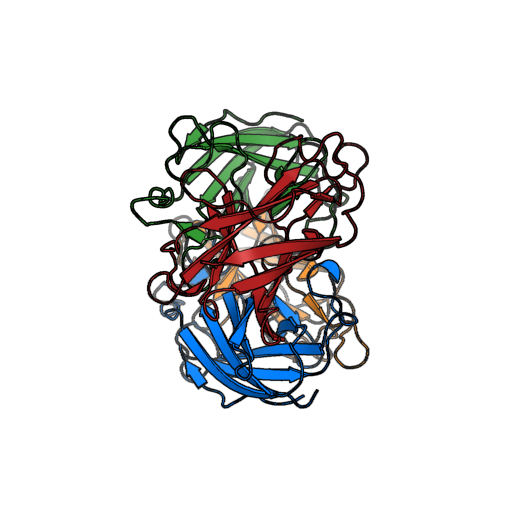600 24.33300 1.000 17.17300 121 ASP C CA 1
ATOM 5959 C C . ASP C 1 98 ? -32.21500 33.06900 25.30900 1.000 16.94635 121 ASP C C 1
ATOM 5960 O O . ASP C 1 98 ? -31.85000 34.22200 25.08900 1.000 18.31336 121 ASP C O 1
ATOM 5969 N N . ASN C 1 99 ? -31.85500 32.37600 26.38500 1.000 16.74620 122 ASN C N 1
ATOM 5970 C CA . ASN C 1 99 ? -30.75400 32.81300 27.23800 1.000 16.82898 122 ASN C CA 1
ATOM 5971 C C . ASN C 1 99 ? -29.43900 32.41400 26.58600 1.000 17.83655 122 ASN C C 1
ATOM 5972 O O . ASN C 1 99 ? -29.27600 31.26200 26.16300 1.000 17.20100 122 ASN C O 1
ATOM 5983 N N . VAL C 1 100 ? -28.48300 33.34400 26.52700 1.000 16.17472 123 VAL C N 1
ATOM 5984 C CA . VAL C 1 100 ? -27.21100 33.05100 25.88800 1.000 17.55056 123 VAL C CA 1
ATOM 5985 C C . VAL C 1 100 ? -26.06800 33.50700 26.77800 1.000 18.23508 123 VAL C C 1
ATOM 5986 O O . VAL C 1 100 ? -26.17600 34.49600 27.51000 1.000 19.79106 123 VAL C O 1
ATOM 5999 N N . LYS C 1 101 ? -24.97600 32.75400 26.71400 1.000 19.95771 124 LYS C N 1
ATOM 6000 C CA . LYS C 1 101 ? -23.69400 33.14400 27.28900 1.000 21.52566 124 LYS C CA 1
ATOM 6001 C C . LYS C 1 101 ? -22.88200 33.83300 26.20300 1.000 23.41412 124 LYS C C 1
ATOM 6002 O O . LYS C 1 101 ? -22.63500 33.24900 25.14300 1.000 22.94898 124 LYS C O 1
ATOM 6021 N N . LEU C 1 102 ? -22.47200 35.07100 26.46200 1.000 22.37411 125 LEU C N 1
ATOM 6022 C CA . LEU C 1 102 ? -21.70700 35.83600 25.49200 1.000 23.19408 125 LEU C CA 1
ATOM 6023 C C . LEU C 1 102 ? -20.21400 35.56200 25.69900 1.000 26.95626 125 LEU C C 1
ATOM 6024 O O . LEU C 1 102 ? -19.81900 34.68000 26.46700 1.000 26.86483 125 LEU C O 1
ATOM 6040 N N . ASP C 1 103 ? -19.37300 36.32900 25.00600 1.000 25.52478 126 ASP C N 1
ATOM 6041 C CA . ASP C 1 103 ? -17.92400 36.15200 24.98500 1.000 26.60943 126 ASP C CA 1
ATOM 6042 C C . ASP C 1 103 ? -17.21600 37.42300 25.43700 1.000 29.50866 126 ASP C C 1
ATOM 6043 O O . ASP C 1 103 ? -16.13700 37.75500 24.94300 1.000 28.60861 126 ASP C O 1
ATOM 6052 N N . GLY C 1 104 ? -17.82700 38.15300 26.36100 1.000 24.70086 127 GLY C N 1
ATOM 6053 C CA . GLY C 1 104 ? -17.24800 39.36800 26.88100 1.000 30.47287 127 GLY C CA 1
ATOM 6054 C C . GLY C 1 104 ? -17.71300 40.60000 26.13500 1.000 31.64158 127 GLY C C 1
ATOM 6055 O O . GLY C 1 104 ? -18.47100 40.52700 25.16400 1.000 27.60495 127 GLY C O 1
ATOM 6059 N N . PRO C 1 105 ? -17.25600 41.76800 26.57400 1.000 28.31346 128 PRO C N 1
ATOM 6060 C CA . PRO C 1 105 ? -17.66700 43.00900 25.91100 1.000 27.30912 128 PRO C CA 1
ATOM 6061 C C . PRO C 1 105 ? -17.14600 43.06800 24.48300 1.000 31.34746 128 PRO C C 1
ATOM 6062 O O . PRO C 1 105 ? -16.20200 42.37000 24.10300 1.000 33.42344 128 PRO C O 1
ATOM 6073 N N . GLY C 1 106 ? -17.79400 43.90200 23.67900 1.000 28.63068 129 GLY C N 1
ATOM 6074 C CA . GLY C 1 106 ? -17.36100 44.12800 22.32000 1.000 32.79244 129 GLY C CA 1
ATOM 6075 C C . GLY C 1 106 ? -18.53400 44.19300 21.36900 1.000 29.88218 129 GLY C C 1
ATOM 6076 O O . GLY C 1 106 ? -19.68900 44.31300 21.77300 1.000 28.59240 129 GLY C O 1
ATOM 6080 N N . LYS C 1 107 ? -18.21700 44.12200 20.07900 1.000 25.59335 130 LYS C N 1
ATOM 6081 C CA . LYS C 1 107 ? -19.21300 44.23700 19.02300 1.000 30.82797 130 LYS C CA 1
ATOM 6082 C C . LYS C 1 107 ? -19.73500 42.85400 18.65400 1.000 25.77906 130 LYS C C 1
ATOM 6083 O O . LYS C 1 107 ? -18.95400 41.91500 18.46400 1.000 23.86106 130 LYS C O 1
ATOM 6102 N N . TYR C 1 108 ? -21.05400 42.74300 18.53000 1.000 23.13662 131 TYR C N 1
ATOM 6103 C CA . TYR C 1 108 ? -21.70100 41.49000 18.17000 1.000 23.55234 131 TYR C CA 1
ATOM 6104 C C . TYR C 1 108 ? -22.59900 41.69900 16.96100 1.000 21.62567 131 TYR C C 1
ATOM 6105 O O . TYR C 1 108 ? -23.17800 42.77200 16.77000 1.000 25.36690 131 TYR C O 1
ATOM 6123 N N . LYS C 1 109 ? -22.71200 40.65600 16.14600 1.000 21.58898 132 LYS C N 1
ATOM 6124 C CA . LYS C 1 109 ? -23.67200 40.60900 15.05300 1.000 25.30940 132 LYS C CA 1
ATOM 6125 C C . LYS C 1 109 ? -24.65700 39.48000 15.32500 1.000 23.82290 132 LYS C C 1
ATOM 6126 O O . LYS C 1 109 ? -24.24400 38.34000 15.55300 1.000 19.10846 132 LYS C O 1
ATOM 6145 N N . LEU C 1 110 ? -25.95000 39.79700 15.30600 1.000 25.39085 133 LEU C N 1
ATOM 6146 C CA . LEU C 1 110 ? -27.00400 38.80600 15.49200 1.000 21.33316 133 LEU C CA 1
ATOM 6147 C C . LEU C 1 110 ? -27.74500 38.63300 14.17400 1.000 21.34152 133 LEU C C 1
ATOM 6148 O O . LEU C 1 110 ? -28.25600 39.60500 13.61400 1.000 22.86831 133 LEU C O 1
ATOM 6164 N N . LYS C 1 111 ? -27.79000 37.40100 13.68400 1.000 18.47808 134 LYS C N 1
ATOM 6165 C CA . LYS C 1 111 ? -28.54200 37.02000 12.49600 1.000 20.14722 134 LYS C CA 1
ATOM 6166 C C . LYS C 1 111 ? -29.71100 36.16800 12.96300 1.000 19.52105 134 LYS C C 1
ATOM 6167 O O . LYS C 1 111 ? -29.50400 35.15800 13.64100 1.000 18.78690 134 LYS C O 1
ATOM 6186 N N . LEU C 1 112 ? -30.92600 36.58200 12.61900 1.000 17.45689 135 LEU C N 1
ATOM 6187 C CA . LEU C 1 112 ? -32.13600 35.84700 12.96000 1.000 17.89272 135 LEU C CA 1
ATOM 6188 C C . LEU C 1 112 ? -32.66500 35.18000 11.70300 1.000 19.38640 135 LEU C C 1
ATOM 6189 O O . LEU C 1 112 ? -32.83700 35.84400 10.67700 1.000 22.64106 135 LEU C O 1
ATOM 6205 N N . PHE C 1 113 ? -32.91700 33.88100 11.78200 1.000 16.88533 136 PHE C N 1
ATOM 6206 C CA . PHE C 1 113 ? -33.51900 33.11300 10.70300 1.000 15.41112 136 PHE C CA 1
ATOM 6207 C C . PHE C 1 113 ? -34.96500 32.84400 11.09300 1.000 16.82440 136 PHE C C 1
ATOM 6208 O O . PHE C 1 113 ? -35.22400 32.11000 12.05100 1.000 17.30172 136 PHE C O 1
ATOM 6225 N N . VAL C 1 114 ? -35.90800 33.42900 10.35800 1.000 15.43983 137 VAL C N 1
ATOM 6226 C CA . VAL C 1 114 ? -37.32600 33.32600 10.68200 1.000 14.21786 137 VAL C CA 1
ATOM 6227 C C . VAL C 1 114 ? -38.01200 32.60000 9.53700 1.000 16.79870 137 VAL C C 1
ATOM 6228 O O . VAL C 1 114 ? -38.01300 33.08500 8.39700 1.000 16.26761 137 VAL C O 1
ATOM 6241 N N . SER C 1 115 ? -38.58200 31.44100 9.83300 1.000 14.90913 138 SER C N 1
ATOM 6242 C CA . SER C 1 115 ? -39.29500 30.62800 8.86600 1.000 14.78498 138 SER C CA 1
ATOM 6243 C C . SER C 1 115 ? -40.73700 30.42800 9.30500 1.000 16.34550 138 SER C C 1
ATOM 6244 O O . SER C 1 115 ? -41.05200 30.52600 10.49400 1.000 15.21390 138 SER C O 1
ATOM 6252 N N . PRO C 1 116 ? -41.64000 30.15400 8.36900 1.000 14.34815 139 PRO C N 1
ATOM 6253 C CA . PRO C 1 116 ? -43.03300 29.97600 8.72400 1.000 15.15360 139 PRO C CA 1
ATOM 6254 C C . PRO C 1 116 ? -43.25700 28.64500 9.41400 1.000 14.24820 139 PRO C C 1
ATOM 6255 O O . PRO C 1 116 ? -42.37400 27.77300 9.43400 1.000 16.28484 139 PRO C O 1
ATOM 6266 N N . PRO C 1 117 ? -44.43900 28.45500 9.98700 1.000 15.69698 140 PRO C N 1
ATOM 6267 C CA . PRO C 1 117 ? -44.75700 27.16500 10.59400 1.000 17.87244 140 PRO C CA 1
ATOM 6268 C C . PRO C 1 117 ? -44.59800 26.04400 9.58400 1.000 19.72116 140 PRO C C 1
ATOM 6269 O O . PRO C 1 117 ? -44.83500 26.21700 8.38500 1.000 19.32887 140 PRO C O 1
ATOM 6280 N N . SER C 1 118 ? -44.16200 24.89000 10.07600 1.000 20.23930 141 SER C N 1
ATOM 6281 C CA . SER C 1 118 ? -44.12400 23.69600 9.24600 1.000 24.83026 141 SER C CA 1
ATOM 6282 C C . SER C 1 118 ? -45.48000 23.49300 8.57900 1.000 25.10280 141 SER C C 1
ATOM 6283 O O . SER C 1 118 ? -46.53000 23.70800 9.19400 1.000 25.50059 141 SER C O 1
ATOM 6291 N N . ALA C 1 119 ? -45.45400 23.09200 7.30700 1.000 25.72155 142 ALA C N 1
ATOM 6292 C CA . ALA C 1 119 ? -46.67000 22.91300 6.52300 1.000 26.58835 142 ALA C CA 1
ATOM 6293 C C . ALA C 1 119 ? -46.71800 21.53200 5.88000 1.000 30.69134 142 ALA C C 1
ATOM 6294 O O . ALA C 1 119 ? -47.35100 21.34600 4.83500 1.000 31.79087 142 ALA C O 1
ATOM 6301 N N . ASN C 1 120 ? -46.06100 20.55500 6.49900 1.000 28.01841 143 ASN C N 1
ATOM 6302 C CA . ASN C 1 120 ? -46.01400 19.18900 5.99500 1.000 30.68450 143 ASN C CA 1
ATOM 6303 C C . ASN C 1 120 ? -46.60100 18.22800 7.02500 1.000 30.07528 143 ASN C C 1
ATOM 6304 O O . ASN C 1 120 ? -47.44000 18.62900 7.84200 1.000 26.17472 143 ASN C O 1
ATOM 6315 N N . GLN C 1 121 ? -46.18200 16.96100 6.99100 1.000 30.71804 144 GLN C N 1
ATOM 6316 C CA . GLN C 1 121 ? -46.75000 15.96000 7.88700 1.000 33.39333 144 GLN C CA 1
ATOM 6317 C C . GLN C 1 121 ? -46.41700 16.22000 9.35000 1.000 30.70695 144 GLN C C 1
ATOM 6318 O O . GLN C 1 121 ? -47.02000 15.58500 10.22400 1.000 30.39489 144 GLN C O 1
ATOM 6332 N N . HIS C 1 122 ? -45.47900 17.12400 9.63600 1.000 23.35243 145 HIS C N 1
ATOM 6333 C CA . HIS C 1 122 ? -45.11300 17.48000 10.99800 1.000 24.89586 145 HIS C CA 1
ATOM 6334 C C . HIS C 1 122 ? -45.78200 18.76600 11.47300 1.000 26.67861 145 HIS C C 1
ATOM 6335 O O . HIS C 1 122 ? -45.40900 19.29300 12.52500 1.000 26.89035 145 HIS C O 1
ATOM 6349 N N . ALA C 1 123 ? -46.75700 19.27700 10.72600 1.000 23.09386 146 ALA C N 1
ATOM 6350 C CA . ALA C 1 123 ? -47.28400 20.61100 10.99300 1.000 25.00895 146 ALA C CA 1
ATOM 6351 C C . ALA C 1 123 ? -47.97400 20.68700 12.34900 1.000 25.74879 146 ALA C C 1
ATOM 6352 O O . ALA C 1 123 ? -48.71500 19.78400 12.74100 1.000 26.85460 146 ALA C O 1
ATOM 6359 N N . HIS C 1 124 ? -47.71900 21.78800 13.06800 1.000 26.11780 147 HIS C N 1
ATOM 6360 C CA . HIS C 1 124 ? -48.40500 22.09000 14.32000 1.000 21.76579 147 HIS C CA 1
ATOM 6361 C C . HIS C 1 124 ? -49.54100 23.09200 14.14700 1.000 23.12141 147 HIS C C 1
ATOM 6362 O O . HIS C 1 124 ? -50.38700 23.21100 15.03900 1.000 23.33864 147 HIS C O 1
ATOM 6377 N N . PHE C 1 125 ? -49.58200 23.80400 13.02400 1.000 17.72092 148 PHE C N 1
ATOM 6378 C CA . PHE C 1 125 ? -50.41400 24.99400 12.86800 1.000 14.93072 148 PHE C CA 1
ATOM 6379 C C . PHE C 1 125 ? -50.88800 25.03400 11.42400 1.000 17.61403 148 PHE C C 1
ATOM 6380 O O . PHE C 1 125 ? -50.06400 24.99100 10.50900 1.000 18.75148 148 PHE C O 1
ATOM 6397 N N . GLY C 1 126 ? -52.19900 25.10100 11.22000 1.000 17.46555 149 GLY C N 1
ATOM 6398 C CA . GLY C 1 126 ? -52.76900 24.99100 9.89600 1.000 18.98878 149 GLY C CA 1
ATOM 6399 C C . GLY C 1 126 ? -53.06600 26.32600 9.23800 1.000 18.64516 149 GLY C C 1
ATOM 6400 O O . GLY C 1 126 ? -53.12600 27.36900 9.88300 1.000 17.25451 149 GLY C O 1
ATOM 6404 N N . ARG C 1 127 ? -53.27900 26.26700 7.92400 1.000 17.91590 150 ARG C N 1
ATOM 6405 C CA . ARG C 1 127 ? -53.64800 27.41200 7.10600 1.000 18.03638 150 ARG C CA 1
ATOM 6406 C C . ARG C 1 127 ? -54.94000 27.07300 6.36600 1.000 17.42878 150 ARG C C 1
ATOM 6407 O O . ARG C 1 127 ? -55.02900 26.02200 5.72100 1.000 22.03819 150 ARG C O 1
ATOM 6428 N N . ALA C 1 128 ? -55.94300 27.93600 6.49700 1.000 17.99513 151 ALA C N 1
ATOM 6429 C CA . ALA C 1 128 ? -57.13300 27.83900 5.65300 1.000 21.00892 151 ALA C CA 1
ATOM 6430 C C . ALA C 1 128 ? -56.80000 28.28300 4.23100 1.000 24.35122 151 ALA C C 1
ATOM 6431 O O . ALA C 1 128 ? -56.06800 29.25700 4.03400 1.000 20.62485 151 ALA C O 1
ATOM 6438 N N . VAL C 1 129 ? -57.36100 27.57600 3.23800 1.000 21.10790 152 VAL C N 1
ATOM 6439 C CA . VAL C 1 129 ? -57.01900 27.85800 1.84700 1.000 21.38091 152 VAL C CA 1
ATOM 6440 C C . VAL C 1 129 ? -58.22200 27.87000 0.91100 1.000 27.06756 152 VAL C C 1
ATOM 6441 O O . VAL C 1 129 ? -58.05900 27.81200 -0.31300 1.000 29.28826 152 VAL C O 1
ATOM 6454 N N . ASP C 1 130 ? -59.42700 27.96000 1.44700 1.000 27.88847 153 ASP C N 1
ATOM 6455 C CA . ASP C 1 130 ? -60.57200 28.05700 0.55000 1.000 33.24317 153 ASP C CA 1
ATOM 6456 C C . ASP C 1 130 ? -60.88300 29.52400 0.25200 1.000 34.96159 153 ASP C C 1
ATOM 6457 O O . ASP C 1 130 ? -60.39500 30.43800 0.91900 1.000 29.39887 153 ASP C O 1
ATOM 6466 N N . LYS C 1 131 ? -61.68000 29.74900 -0.80200 1.000 34.86848 154 LYS C N 1
ATOM 6467 C CA . LYS C 1 131 ? -61.90300 31.12500 -1.22700 1.000 39.69307 154 LYS C CA 1
ATOM 6468 C C . LYS C 1 131 ? -62.68800 31.92100 -0.19500 1.000 37.78189 154 LYS C C 1
ATOM 6469 O O . LYS C 1 131 ? -62.61800 33.15400 -0.19600 1.000 41.11779 154 LYS C O 1
ATOM 6488 N N . GLU C 1 132 ? -63.41400 31.24500 0.69600 1.000 37.93088 155 GLU C N 1
ATOM 6489 C CA . GLU C 1 132 ? -64.25900 31.93300 1.66600 1.000 35.65275 155 GLU C CA 1
ATOM 6490 C C . GLU C 1 132 ? -63.45400 32.39600 2.87600 1.000 39.79847 155 GLU C C 1
ATOM 6491 O O . GLU C 1 132 ? -63.59300 33.54300 3.31800 1.000 34.02138 155 GLU C O 1
ATOM 6503 N N . THR C 1 133 ? -62.60500 31.52500 3.41700 1.000 31.97219 156 THR C N 1
ATOM 6504 C CA . THR C 1 133 ? -61.87600 31.82500 4.63800 1.000 36.69453 156 THR C CA 1
ATOM 6505 C C . THR C 1 133 ? -60.36200 31.78500 4.47900 1.000 26.48631 156 THR C C 1
ATOM 6506 O O . THR C 1 133 ? -59.64700 32.05900 5.45300 1.000 26.17891 156 THR C O 1
ATOM 6517 N N . GLY C 1 134 ? -59.85500 31.47600 3.29200 1.000 24.19757 157 GLY C N 1
ATOM 6518 C CA . GLY C 1 134 ? -58.44100 31.19900 3.14500 1.000 24.57307 157 GLY C CA 1
ATOM 6519 C C . GLY C 1 134 ? -57.56600 32.43400 3.20000 1.000 21.78232 157 GLY C C 1
ATOM 6520 O O . GLY C 1 134 ? -58.01100 33.57200 3.05500 1.000 21.66962 157 GLY C O 1
ATOM 6524 N N . VAL C 1 135 ? -56.27400 32.18300 3.42200 1.000 18.34511 158 VAL C N 1
ATOM 6525 C CA . VAL C 1 135 ? -55.24800 33.21300 3.45300 1.000 18.97006 158 VAL C CA 1
ATOM 6526 C C . VAL C 1 135 ? -54.17800 32.86300 2.41900 1.000 16.69096 158 VAL C C 1
ATOM 6527 O O . VAL C 1 135 ? -54.19300 31.79400 1.80600 1.000 18.52370 158 VAL C O 1
ATOM 6540 N N . GLY C 1 136 ? -53.24000 33.78400 2.23300 1.000 17.67825 159 GLY C N 1
ATOM 6541 C CA . GLY C 1 136 ? -52.19100 33.60100 1.25700 1.000 17.54093 159 GLY C CA 1
ATOM 6542 C C . GLY C 1 136 ? -51.13400 32.62800 1.72500 1.000 20.85040 159 GLY C C 1
ATOM 6543 O O . GLY C 1 136 ? -51.06800 32.23400 2.90300 1.000 16.76829 159 GLY C O 1
ATOM 6547 N N . PRO C 1 137 ? -50.27600 32.21800 0.78900 1.000 16.60469 160 PRO C N 1
ATOM 6548 C CA . PRO C 1 137 ? -49.22000 31.25600 1.12000 1.000 15.30450 160 PRO C CA 1
ATOM 6549 C C . PRO C 1 137 ? -48.28700 31.80900 2.18700 1.000 14.06013 160 PRO C C 1
ATOM 6550 O O . PRO C 1 137 ? -48.08600 33.02100 2.30500 1.000 15.30279 160 PRO C O 1
ATOM 6561 N N . TRP C 1 138 ? -47.71200 30.89800 2.97800 1.000 16.18697 161 TRP C N 1
ATOM 6562 C CA . TRP C 1 138 ? -46.77200 31.31700 4.01000 1.000 16.32245 161 TRP C CA 1
ATOM 6563 C C . TRP C 1 138 ? -45.64400 32.14300 3.40700 1.000 15.36420 161 TRP C C 1
ATOM 6564 O O . TRP C 1 138 ? -45.16800 31.86500 2.29800 1.000 16.32220 161 TRP C O 1
ATOM 6585 N N . PHE C 1 139 ? -45.21400 33.15400 4.15300 1.000 15.91787 162 PHE C N 1
ATOM 6586 C CA . PHE C 1 139 ? -44.07700 33.96200 3.74400 1.000 15.58332 162 PHE C CA 1
ATOM 6587 C C . PHE C 1 139 ? -42.85900 33.08300 3.49900 1.000 18.12435 162 PHE C C 1
ATOM 6588 O O . PHE C 1 139 ? -42.70000 32.01100 4.08500 1.000 16.92528 162 PHE C O 1
ATOM 6605 N N . LYS C 1 140 ? -41.99800 33.53400 2.60200 1.000 16.64626 163 LYS C N 1
ATOM 6606 C CA . LYS C 1 140 ? -40.74500 32.82900 2.39700 1.000 17.61825 163 LYS C CA 1
ATOM 6607 C C . LYS C 1 140 ? -39.77900 33.14700 3.53500 1.000 14.53457 163 LYS C C 1
ATOM 6608 O O . LYS C 1 140 ? -39.80900 34.24900 4.09100 1.000 17.26211 163 LYS C O 1
ATOM 6627 N N . PRO C 1 141 ? -38.93200 32.18800 3.91200 1.000 16.29699 164 PRO C N 1
ATOM 6628 C CA . PRO C 1 141 ? -38.02800 32.40700 5.04700 1.000 16.31966 164 PRO C CA 1
ATOM 6629 C C . PRO C 1 141 ? -37.19500 33.66500 4.87100 1.000 17.47733 164 PRO C C 1
ATOM 6630 O O . PRO C 1 141 ? -36.73300 33.97600 3.76800 1.000 19.42679 164 PRO C O 1
ATOM 6641 N N . VAL C 1 142 ? -37.00600 34.38800 5.97600 1.000 18.81801 165 VAL C N 1
ATOM 6642 C CA . VAL C 1 142 ? -36.28300 35.64700 5.96800 1.000 17.94270 165 VAL C CA 1
ATOM 6643 C C . VAL C 1 142 ? -35.11400 35.57900 6.94400 1.000 19.93653 165 VAL C C 1
ATOM 6644 O O . VAL C 1 142 ? -35.07000 34.75500 7.86100 1.000 18.30613 165 VAL C O 1
ATOM 6657 N N . THR C 1 143 ? -34.16200 36.48200 6.72700 1.000 18.65346 166 THR C N 1
ATOM 6658 C CA . THR C 1 143 ? -32.99400 36.66400 7.57700 1.000 18.64775 166 THR C CA 1
ATOM 6659 C C . THR C 1 143 ? -32.92700 38.13700 7.95800 1.000 23.40967 166 THR C C 1
ATOM 6660 O O . THR C 1 143 ? -32.98200 39.01100 7.08600 1.000 29.58390 166 THR C O 1
ATOM 6671 N N . ALA C 1 144 ? -32.83900 38.41000 9.25300 1.000 22.74424 167 ALA C N 1
ATOM 6672 C CA . ALA C 1 144 ? -32.71700 39.76300 9.77400 1.000 21.86636 167 ALA C CA 1
ATOM 6673 C C . ALA C 1 144 ? -31.39600 39.88500 10.51900 1.000 22.62261 167 ALA C C 1
ATOM 6674 O O . ALA C 1 144 ? -31.02200 38.98300 11.27100 1.000 22.41574 167 ALA C O 1
ATOM 6681 N N . GLU C 1 145 ? -30.69300 40.99800 10.30500 1.000 26.89948 168 GLU C N 1
ATOM 6682 C CA . GLU C 1 145 ? -29.37900 41.21900 10.89100 1.000 27.60509 168 GLU C CA 1
ATOM 6683 C C . GLU C 1 145 ? -29.41100 42.40600 11.84100 1.000 25.77799 168 GLU C C 1
ATOM 6684 O O . GLU C 1 145 ? -30.08600 43.40900 11.58200 1.000 28.81614 168 GLU C O 1
ATOM 6696 N N . TYR C 1 146 ? -28.65900 42.28900 12.93100 1.000 22.90703 169 TYR C N 1
ATOM 6697 C CA . TYR C 1 146 ? -28.58900 43.32400 13.95000 1.000 24.16228 169 TYR C CA 1
ATOM 6698 C C . TYR C 1 146 ? -27.18900 43.36200 14.54500 1.000 27.88657 169 TYR C C 1
ATOM 6699 O O . TYR C 1 146 ? -26.68500 42.33300 15.00100 1.000 29.62291 169 TYR C O 1
ATOM 6717 N N . GLU C 1 147 ? -26.57800 44.54500 14.56900 1.000 25.39753 170 GLU C N 1
ATOM 6718 C CA . GLU C 1 147 ? -25.28700 44.75300 15.20800 1.000 28.71971 170 GLU C CA 1
ATOM 6719 C C . GLU C 1 147 ? -25.46600 45.58300 16.47200 1.000 28.63082 170 GLU C C 1
ATOM 6720 O O . GLU C 1 147 ? -26.28900 46.50400 16.51100 1.000 28.77465 170 GLU C O 1
ATOM 6732 N N . PHE C 1 148 ? -24.70300 45.25000 17.51000 1.000 26.05549 171 PHE C N 1
ATOM 6733 C CA . PHE C 1 148 ? -24.77800 45.97500 18.76600 1.000 26.04063 171 PHE C CA 1
ATOM 6734 C C . PHE C 1 148 ? -23.45300 45.83200 19.49900 1.000 27.37187 171 PHE C C 1
ATOM 6735 O O . PHE C 1 148 ? -22.60600 45.00400 19.14800 1.000 24.84822 171 PHE C O 1
ATOM 6752 N N . VAL C 1 149 ? -23.27900 46.66400 20.52300 1.000 28.25272 172 VAL C N 1
ATOM 6753 C CA . VAL C 1 149 ? -22.10500 46.64300 21.38600 1.000 29.05434 172 VAL C CA 1
ATOM 6754 C C . VAL C 1 149 ? -22.55600 46.21200 22.77000 1.000 27.63552 172 VAL C C 1
ATOM 6755 O O . VAL C 1 149 ? -23.43700 46.83900 23.37000 1.000 35.70890 172 VAL C O 1
ATOM 6768 N N . TYR C 1 150 ? -21.95600 45.14800 23.27700 1.000 27.07175 173 TYR C N 1
ATOM 6769 C CA . TYR C 1 150 ? -22.22500 44.63700 24.61100 1.000 28.05365 173 TYR C CA 1
ATOM 6770 C C . TYR C 1 150 ? -21.19300 45.21100 25.57200 1.000 30.62199 173 TYR C C 1
ATOM 6771 O O . TYR C 1 150 ? -19.98800 45.13500 25.30800 1.000 31.89114 173 TYR C O 1
ATOM 6789 N N . ALA C 1 151 ? -21.66500 45.77700 26.68200 1.000 31.26870 174 ALA C N 1
ATOM 6790 C CA . ALA C 1 151 ? -20.77800 46.44000 27.62900 1.000 33.89177 174 ALA C CA 1
ATOM 6791 C C . ALA C 1 151 ? -20.22300 45.50100 28.69200 1.000 42.57415 174 ALA C C 1
ATOM 6792 O O . ALA C 1 151 ? -19.08500 45.69200 29.13800 1.000 47.10025 174 ALA C O 1
ATOM 6799 N N . GLY C 1 152 ? -20.99100 44.50000 29.11200 1.000 42.52595 175 GLY C N 1
ATOM 6800 C CA . GLY C 1 152 ? -20.51800 43.54300 30.09500 1.000 45.81617 175 GLY C CA 1
ATOM 6801 C C . GLY C 1 152 ? -21.29600 43.57200 31.39500 1.000 44.56850 175 GLY C C 1
ATOM 6802 O O . GLY C 1 152 ? -22.48700 43.88200 31.40800 1.000 57.33151 175 GLY C O 1
ATOM 6806 N N . GLU D 1 3 ? -71.28500 32.10600 10.03700 1.000 40.60215 26 GLU D N 1
ATOM 6807 C CA . GLU D 1 3 ? -71.03700 31.17400 11.13000 1.000 37.03644 26 GLU D CA 1
ATOM 6808 C C . GLU D 1 3 ? -72.15600 31.23000 12.16600 1.000 34.26930 26 GLU D C 1
ATOM 6809 O O . GLU D 1 3 ? -72.81500 32.25800 12.32600 1.000 35.42404 26 GLU D O 1
ATOM 6820 N N . ILE D 1 4 ? -72.34600 30.12900 12.88200 1.000 26.78819 27 ILE D N 1
ATOM 6821 C CA . ILE D 1 4 ? -73.45000 29.95400 13.82200 1.000 25.53111 27 ILE D CA 1
ATOM 6822 C C . ILE D 1 4 ? -72.87800 29.87700 15.23500 1.000 25.47092 27 ILE D C 1
ATOM 6823 O O . ILE D 1 4 ? -72.13700 28.93600 15.54600 1.000 25.12468 27 ILE D O 1
ATOM 6839 N N . PRO D 1 5 ? -73.19300 30.82600 16.11800 1.000 24.72364 28 PRO D N 1
ATOM 6840 C CA . PRO D 1 5 ? -72.77000 30.69500 17.51700 1.000 25.08022 28 PRO D CA 1
ATOM 6841 C C . PRO D 1 5 ? -73.57100 29.62000 18.23300 1.000 26.04364 28 PRO D C 1
ATOM 6842 O O . PRO D 1 5 ? -74.75300 29.40400 17.94800 1.000 27.18902 28 PRO D O 1
ATOM 6853 N N . ILE D 1 6 ? -72.91500 28.93600 19.17300 1.000 22.85586 29 ILE D N 1
ATOM 6854 C CA . ILE D 1 6 ? -73.55400 27.87600 19.94300 1.000 20.98764 29 ILE D CA 1
ATOM 6855 C C . ILE D 1 6 ? -73.28800 28.08200 21.42700 1.000 23.80300 29 ILE D C 1
ATOM 6856 O O . ILE D 1 6 ? -72.20100 28.51500 21.82600 1.000 22.99085 29 ILE D O 1
ATOM 6872 N N . GLY D 1 7 ? -74.28400 27.74900 22.24700 1.000 24.08546 30 GLY D N 1
ATOM 6873 C CA . GLY D 1 7 ? -74.18000 27.95200 23.67400 1.000 20.91474 30 GLY D CA 1
ATOM 6874 C C . GLY D 1 7 ? -73.92700 29.41100 24.01200 1.000 23.96966 30 GLY D C 1
ATOM 6875 O O . GLY D 1 7 ? -74.32600 30.32800 23.28900 1.000 26.84028 30 GLY D O 1
ATOM 6879 N N . LYS D 1 8 ? -73.24000 29.62600 25.13000 1.000 26.05175 31 LYS D N 1
ATOM 6880 C CA . LYS D 1 8 ? -72.93000 30.96700 25.60000 1.000 26.83258 31 LYS D CA 1
ATOM 6881 C C . LYS D 1 8 ? -71.43800 31.09000 25.87100 1.000 23.54996 31 LYS D C 1
ATOM 6882 O O . LYS D 1 8 ? -70.81200 30.13600 26.35000 1.000 22.63690 31 LYS D O 1
ATOM 6890 N N . PRO D 1 9 ? -70.84300 32.24900 25.58600 1.000 23.74499 32 PRO D N 1
ATOM 6891 C CA . PRO D 1 9 ? -69.44600 32.47000 25.98000 1.000 26.40059 32 PRO D CA 1
ATOM 6892 C C . PRO D 1 9 ? -69.27300 32.36100 27.48700 1.000 27.47903 32 PRO D C 1
ATOM 6893 O O . PRO D 1 9 ? -70.11800 32.81900 28.26200 1.000 26.95964 32 PRO D O 1
ATOM 6904 N N . GLN D 1 10 ? -68.15200 31.77000 27.90100 1.000 23.17840 33 GLN D N 1
ATOM 6905 C CA . GLN D 1 10 ? -67.89500 31.50700 29.30700 1.000 22.24493 33 GLN D CA 1
ATOM 6906 C C . GLN D 1 10 ? -66.53000 32.02400 29.73300 1.000 27.90555 33 GLN D C 1
ATOM 6907 O O . GLN D 1 10 ? -65.53400 31.86400 29.01900 1.000 23.91837 33 GLN D O 1
ATOM 6921 N N . LEU D 1 11 ? -66.49900 32.64500 30.91300 1.000 25.34375 34 LEU D N 1
ATOM 6922 C CA . LEU D 1 11 ? -65.27100 33.17000 31.50000 1.000 23.71591 34 LEU D CA 1
ATOM 6923 C C . LEU D 1 11 ? -64.63100 32.09100 32.36300 1.000 26.83247 34 LEU D C 1
ATOM 6924 O O . LEU D 1 11 ? -65.16500 31.72600 33.41600 1.000 26.19563 34 LEU D O 1
ATOM 6940 N N . LEU D 1 12 ? -63.47000 31.60200 31.92700 1.000 21.00828 35 LEU D N 1
ATOM 6941 C CA . LEU D 1 12 ? -62.78800 30.49400 32.57800 1.000 22.53622 35 LEU D CA 1
ATOM 6942 C C . LEU D 1 12 ? -61.28300 30.67300 32.42800 1.000 22.91436 35 LEU D C 1
ATOM 6943 O O . LEU D 1 12 ? -60.80000 31.03200 31.35100 1.000 20.78135 35 LEU D O 1
ATOM 6959 N N . GLY D 1 13 ? -60.55200 30.42500 33.51300 1.000 24.01742 36 GLY D N 1
ATOM 6960 C CA . GLY D 1 13 ? -59.10000 30.41000 33.46000 1.000 23.44667 36 GLY D CA 1
ATOM 6961 C C . GLY D 1 13 ? -58.47600 31.69600 32.96800 1.000 24.30239 36 GLY D C 1
ATOM 6962 O O . GLY D 1 13 ? -57.42900 31.65800 32.31000 1.000 23.62997 36 GLY D O 1
ATOM 6966 N N . GLY D 1 14 ? -59.08500 32.83700 33.27700 1.000 22.94726 37 GLY D N 1
ATOM 6967 C CA . GLY D 1 14 ? -58.57900 34.10900 32.81000 1.000 25.05682 37 GLY D CA 1
ATOM 6968 C C . GLY D 1 14 ? -58.85500 34.39600 31.35700 1.000 21.33933 37 GLY D C 1
ATOM 6969 O O . GLY D 1 14 ? -58.24500 35.31100 30.78800 1.000 23.23532 37 GLY D O 1
ATOM 6973 N N . MET D 1 15 ? -59.77500 33.64900 30.74100 1.000 20.24051 38 MET D N 1
ATOM 6974 C CA . MET D 1 15 ? -60.06300 33.73900 29.32000 1.000 23.07177 38 MET D CA 1
ATOM 6975 C C . MET D 1 15 ? -61.56600 33.76700 29.10500 1.000 18.64620 38 MET D C 1
ATOM 6976 O O . MET D 1 15 ? -62.34400 33.41400 29.99200 1.000 24.36793 38 MET D O 1
ATOM 6990 N N . GLU D 1 16 ? -61.96800 34.19700 27.91500 1.000 19.25677 39 GLU D N 1
ATOM 6991 C CA . GLU D 1 16 ? -63.34300 34.07100 27.45100 1.000 21.02336 39 GLU D CA 1
ATOM 6992 C C . GLU D 1 16 ? -63.34700 33.00400 26.36600 1.000 24.63420 39 GLU D C 1
ATOM 6993 O O . GLU D 1 16 ? -62.62000 33.12600 25.37300 1.000 20.89160 39 GLU D O 1
ATOM 7005 N N . ILE D 1 17 ? -64.14100 31.95300 26.56800 1.000 22.25173 40 ILE D N 1
ATOM 7006 C CA . ILE D 1 17 ? -64.16400 30.79500 25.68200 1.000 17.55338 40 ILE D CA 1
ATOM 7007 C C . ILE D 1 17 ? -65.55000 30.72300 25.06400 1.000 18.86392 40 ILE D C 1
ATOM 7008 O O . ILE D 1 17 ? -66.54100 30.48100 25.76600 1.000 20.59697 40 ILE D O 1
ATOM 7024 N N . ALA D 1 18 ? -65.61700 30.93600 23.75700 1.000 19.07965 41 ALA D N 1
ATOM 7025 C CA . ALA D 1 18 ? -66.84600 30.88000 22.98200 1.000 18.08213 41 ALA D CA 1
ATOM 7026 C C . ALA D 1 18 ? -66.70000 29.81600 21.90400 1.000 21.04027 41 ALA D C 1
ATOM 7027 O O . ALA D 1 18 ? -65.58700 29.42400 21.53700 1.000 20.48418 41 ALA D O 1
ATOM 7034 N N . ALA D 1 19 ? -67.83300 29.33600 21.39800 1.000 17.66752 42 ALA D N 1
ATOM 7035 C CA . ALA D 1 19 ? -67.83300 28.31400 20.36500 1.000 18.42658 42 ALA D CA 1
ATOM 7036 C C . ALA D 1 19 ? -68.78600 28.69200 19.24100 1.000 20.11265 42 ALA D C 1
ATOM 7037 O O . ALA D 1 19 ? -69.81700 29.33200 19.46400 1.000 22.14638 42 ALA D O 1
ATOM 7044 N N . VAL D 1 20 ? -68.41100 28.29700 18.02500 1.000 18.74007 43 VAL D N 1
ATOM 7045 C CA . VAL D 1 20 ? -69.21000 28.50300 16.81900 1.000 21.66125 43 VAL D CA 1
ATOM 7046 C C . VAL D 1 20 ? -68.98900 27.30800 15.89900 1.000 22.76920 43 VAL D C 1
ATOM 7047 O O . VAL D 1 20 ? -68.05900 26.52100 16.08000 1.000 20.63237 43 VAL D O 1
ATOM 7060 N N . TYR D 1 21 ? -69.83600 27.17400 14.88200 1.000 20.18044 44 TYR D N 1
ATOM 7061 C CA .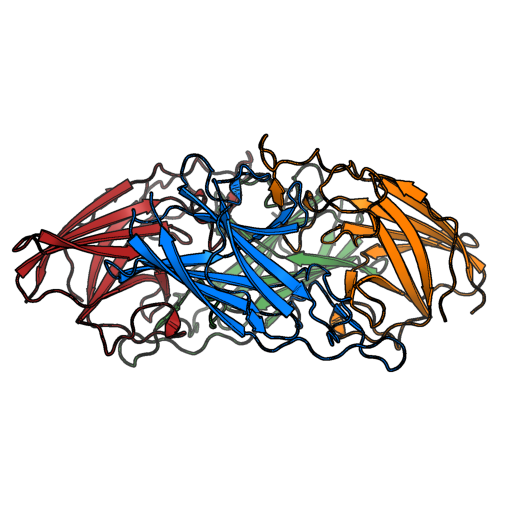 TYR D 1 21 ? -69.51600 26.28600 13.77600 1.000 20.62746 44 TYR D CA 1
ATOM 7062 C C . TYR D 1 21 ? -69.83300 26.99800 12.47200 1.000 21.32778 44 TYR D C 1
ATOM 7063 O O . TYR D 1 21 ? -70.58600 27.97500 12.43200 1.000 23.37652 44 TYR D O 1
ATOM 7081 N N . LEU D 1 22 ? -69.20800 26.51700 11.40800 1.000 23.65703 45 LEU D N 1
ATOM 7082 C CA . LEU D 1 22 ? -69.44900 27.04700 10.07700 1.000 24.56027 45 LEU D CA 1
ATOM 7083 C C . LEU D 1 22 ? -69.21000 25.92800 9.07500 1.000 21.19197 45 LEU D C 1
ATOM 7084 O O . LEU D 1 22 ? -69.05500 24.76200 9.44400 1.000 22.40830 45 LEU D O 1
ATOM 7100 N N . GLN D 1 23 ? -69.21500 26.27600 7.79100 1.000 25.66311 46 GLN D N 1
ATOM 7101 C CA . GLN D 1 23 ? -68.96400 25.27400 6.77000 1.000 28.82294 46 GLN D CA 1
ATOM 7102 C C . GLN D 1 23 ? -67.56500 24.68000 6.94800 1.000 25.26433 46 GLN D C 1
ATOM 7103 O O . GLN D 1 23 ? -66.67000 25.32900 7.50500 1.000 25.89419 46 GLN D O 1
ATOM 7117 N N . PRO D 1 24 ? -67.35000 23.44700 6.49200 1.000 21.40587 47 PRO D N 1
ATOM 7118 C CA . PRO D 1 24 ? -66.00700 22.86100 6.57000 1.000 22.38218 47 PRO D CA 1
ATOM 7119 C C . PRO D 1 24 ? -64.98100 23.74200 5.87300 1.000 27.29296 47 PRO D C 1
ATOM 7120 O O . PRO D 1 24 ? -65.26600 24.36100 4.84500 1.000 25.44035 47 PRO D O 1
ATOM 7131 N N . ILE D 1 25 ? -63.78100 23.79900 6.44300 1.000 22.17866 48 ILE D N 1
ATOM 7132 C CA . ILE D 1 25 ? -62.70600 24.65100 5.94600 1.000 23.71879 48 ILE D CA 1
ATOM 7133 C C . ILE D 1 25 ? -61.66300 23.77700 5.26500 1.000 21.89277 48 ILE D C 1
ATOM 7134 O O . ILE D 1 25 ? -61.14900 22.82600 5.86700 1.000 23.77648 48 ILE D O 1
ATOM 7150 N N . GLU D 1 26 ? -61.35100 24.09000 4.00500 1.000 22.97820 49 GLU D N 1
ATOM 7151 C CA . GLU D 1 26 ? -60.26100 23.40100 3.32500 1.000 24.31706 49 GLU D CA 1
ATOM 7152 C C . GLU D 1 26 ? -58.93100 23.87000 3.90300 1.000 22.38087 49 GLU D C 1
ATOM 7153 O O . GLU D 1 26 ? -58.69000 25.07600 4.03000 1.000 21.10032 49 GLU D O 1
ATOM 7165 N N . MET D 1 27 ? -58.06800 22.91300 4.24300 1.000 24.13171 50 MET D N 1
ATOM 7166 C CA . MET D 1 27 ? -56.87800 23.18400 5.03000 1.000 23.68025 50 MET D CA 1
ATOM 7167 C C . MET D 1 27 ? -55.61300 22.74800 4.31500 1.000 28.59712 50 MET D C 1
ATOM 7168 O O . MET D 1 27 ? -55.61000 21.78200 3.54700 1.000 27.64519 50 MET D O 1
ATOM 7182 N N . GLU D 1 28 ? -54.53000 23.46000 4.61800 1.000 21.58500 51 GLU D N 1
ATOM 7183 C CA . GLU D 1 28 ? -53.18800 23.07900 4.24400 1.000 24.17278 51 GLU D CA 1
ATOM 7184 C C . GLU D 1 28 ? -52.34400 23.01000 5.50900 1.000 23.64578 51 GLU D C 1
ATOM 7185 O O . GLU D 1 28 ? -52.35000 23.96300 6.30300 1.000 24.07309 51 GLU D O 1
ATOM 7193 N N . PRO D 1 29 ? -51.62900 21.91000 5.75300 1.000 25.09846 52 PRO D N 1
ATOM 7194 C CA . PRO D 1 29 ? -51.58800 20.66100 4.96500 1.000 28.53539 52 PRO D CA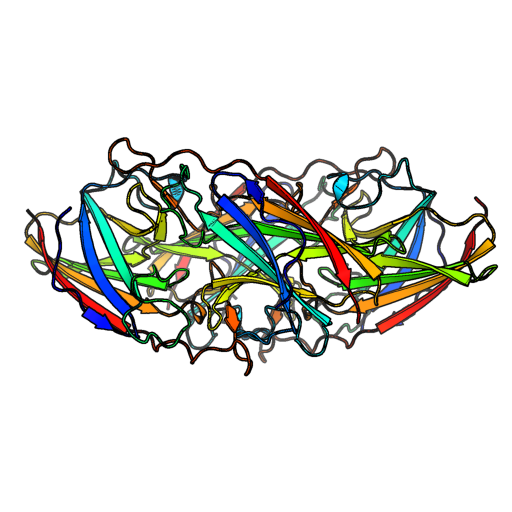 1
ATOM 7195 C C . PRO D 1 29 ? -52.86100 19.84200 5.15100 1.000 29.29959 52 PRO D C 1
ATOM 7196 O O . PRO D 1 29 ? -53.41900 19.81000 6.24100 1.000 27.59514 52 PRO D O 1
ATOM 7207 N N . GLU D 1 30 ? -53.35200 19.14000 4.12300 1.000 28.30319 53 GLU D N 1
ATOM 7208 C CA . GLU D 1 30 ? -54.62300 18.43200 4.25800 1.000 38.50969 53 GLU D CA 1
ATOM 7209 C C . GLU D 1 30 ? -54.57300 17.37800 5.36500 1.000 39.72367 53 GLU D C 1
ATOM 7210 O O . GLU D 1 30 ? -55.56600 17.16300 6.06600 1.000 39.69312 53 GLU D O 1
ATOM 7222 N N . GLY D 1 31 ? -53.45600 16.69500 5.54100 1.000 37.47720 54 GLY D N 1
ATOM 7223 C CA . GLY D 1 31 ? -53.46300 15.57700 6.46500 1.000 34.41907 54 GLY D CA 1
ATOM 7224 C C . GLY D 1 31 ? -53.55800 15.95300 7.93400 1.000 34.88039 54 GLY D C 1
ATOM 7225 O O . GLY D 1 31 ? -53.50200 15.07000 8.78700 1.000 39.64355 54 GLY D O 1
ATOM 7229 N N . MET D 1 32 ? -53.69100 17.24000 8.25900 1.000 27.26451 55 MET D N 1
ATOM 7230 C CA . MET D 1 32 ? -53.71200 17.60500 9.67100 1.000 34.62536 55 MET D CA 1
ATOM 7231 C C . MET D 1 32 ? -55.09500 17.49700 10.29600 1.000 29.72307 55 MET D C 1
ATOM 7232 O O . MET D 1 32 ? -55.20000 17.51500 11.52500 1.000 29.38653 55 MET D O 1
ATOM 7246 N N . MET D 1 33 ? -56.14500 17.36200 9.49500 1.000 24.55057 56 MET D N 1
ATOM 7247 C CA . MET D 1 33 ? -57.50900 17.25100 10.00600 1.000 25.71232 56 MET D CA 1
ATOM 7248 C C . MET D 1 33 ? -58.36500 16.68600 8.88200 1.000 25.43981 56 MET D C 1
ATOM 7249 O O . MET D 1 33 ? -57.91000 16.53200 7.74600 1.000 24.01685 56 MET D O 1
ATOM 7263 N N . ARG D 1 34 ? -59.57600 16.28100 9.24500 1.000 21.76412 57 ARG D N 1
ATOM 7264 C CA . ARG D 1 34 ? -60.46000 15.64600 8.27000 1.000 22.52912 57 ARG D CA 1
ATOM 7265 C C . ARG D 1 34 ? -60.63900 16.56200 7.06700 1.000 22.96951 57 ARG D C 1
ATOM 7266 O O . ARG D 1 34 ? -60.83000 17.76900 7.22000 1.000 20.80900 57 ARG D O 1
ATOM 7287 N N . PRO D 1 35 ? -60.57300 16.02600 5.83800 1.000 21.78016 58 PRO D N 1
ATOM 7288 C CA . PRO D 1 35 ? -60.74000 16.89800 4.66900 1.000 26.86012 58 PRO D CA 1
ATOM 7289 C C . PRO D 1 35 ? -62.12100 17.54000 4.65000 1.000 21.94223 58 PRO D C 1
ATOM 7290 O O . PRO D 1 35 ? -63.12400 16.93100 5.03500 1.000 23.33109 58 PRO D O 1
ATOM 7301 N N . ALA D 1 36 ? -62.16000 18.80100 4.21600 1.000 24.73425 59 ALA D N 1
ATOM 7302 C CA . ALA D 1 36 ? -63.42100 19.53300 4.18100 1.000 21.54057 59 ALA D CA 1
ATOM 7303 C C . ALA D 1 36 ? -64.48000 18.77700 3.38600 1.000 26.59385 59 ALA D C 1
ATOM 7304 O O . ALA D 1 36 ? -65.65600 18.75500 3.76700 1.000 26.51870 59 ALA D O 1
ATOM 7311 N N . LYS D 1 37 ? -64.07700 18.14200 2.28500 1.000 30.04671 60 LYS D N 1
ATOM 7312 C CA . LYS D 1 37 ? -65.04600 17.48300 1.41500 1.000 30.02694 60 LYS D CA 1
ATOM 7313 C C . LYS D 1 37 ? -65.74900 16.31200 2.09500 1.000 32.43269 60 LYS D C 1
ATOM 7314 O O . LYS D 1 37 ? -66.85300 15.94500 1.67500 1.000 36.01116 60 LYS D O 1
ATOM 7333 N N . ASP D 1 38 ? -65.14800 15.72100 3.13100 1.000 30.15012 61 ASP D N 1
ATOM 7334 C CA . ASP D 1 38 ? -65.75400 14.61800 3.86400 1.000 29.19846 61 ASP D CA 1
ATOM 7335 C C . ASP D 1 38 ? -66.37700 15.05900 5.18900 1.000 24.69535 61 ASP D C 1
ATOM 7336 O O . ASP D 1 38 ? -66.62900 14.21300 6.05800 1.000 25.44397 61 ASP D O 1
ATOM 7345 N N . SER D 1 39 ? -66.64300 16.35200 5.35600 1.000 23.74300 62 SER D N 1
ATOM 7346 C CA . SER D 1 39 ? -67.14000 16.89100 6.61200 1.000 22.71570 62 SER D CA 1
ATOM 7347 C C . SER D 1 39 ? -68.45600 17.63200 6.40600 1.000 24.91122 62 SER D C 1
ATOM 7348 O O . SER D 1 39 ? -68.79700 18.04500 5.29300 1.000 26.87153 62 SER D O 1
ATOM 7356 N N . ASP D 1 40 ? -69.19100 17.79700 7.50500 1.000 23.30611 63 ASP D N 1
ATOM 7357 C CA . ASP D 1 40 ? -70.41700 18.58300 7.53600 1.000 25.10002 63 ASP D CA 1
ATOM 7358 C C . ASP D 1 40 ? -70.20000 20.00500 8.03000 1.000 23.22504 63 ASP D C 1
ATOM 7359 O O . ASP D 1 40 ? -70.79300 20.94300 7.49000 1.000 24.18951 63 ASP D O 1
ATOM 7368 N N . VAL D 1 41 ? -69.38800 20.18800 9.07900 1.000 22.62995 64 VAL D N 1
ATOM 7369 C CA . VAL D 1 41 ? -69.15400 21.50700 9.64500 1.000 18.82970 64 VAL D CA 1
ATOM 7370 C C . VAL D 1 41 ? -67.70400 21.61900 10.10700 1.000 16.80643 64 VAL D C 1
ATOM 7371 O O . VAL D 1 41 ? -66.98700 20.62600 10.24700 1.000 19.46917 64 VAL D O 1
ATOM 7384 N N . HIS D 1 42 ? -67.29400 22.85500 10.34300 1.000 18.55345 65 HIS D N 1
ATOM 7385 C CA . HIS D 1 42 ? -66.06300 23.17200 11.05900 1.000 17.43095 65 HIS D CA 1
ATOM 7386 C C . HIS D 1 42 ? -66.45900 23.68200 12.43600 1.000 16.31260 65 HIS D C 1
ATOM 7387 O O . HIS D 1 42 ? -67.12300 24.71700 12.54800 1.000 21.65816 65 HIS D O 1
ATOM 7401 N N . LEU D 1 43 ? -66.05300 22.96500 13.48500 1.000 17.11630 66 LEU D N 1
ATOM 7402 C CA . LEU D 1 43 ? -66.23000 23.41600 14.85900 1.000 15.19783 66 LEU D CA 1
ATOM 7403 C C . LEU D 1 43 ? -65.05400 24.30500 15.25200 1.000 17.12408 66 LEU D C 1
ATOM 7404 O O . LEU D 1 43 ? -63.90700 24.00800 14.91800 1.000 17.78074 66 LEU D O 1
ATOM 7420 N N . GLU D 1 44 ? -65.34500 25.37800 15.98500 1.000 18.86951 67 GLU D N 1
ATOM 7421 C CA . GLU D 1 44 ? -64.32600 26.37300 16.31100 1.000 18.30851 67 GLU D CA 1
ATOM 7422 C C . GLU D 1 44 ? -64.49900 26.86100 17.73700 1.000 17.59802 67 GLU D C 1
ATOM 7423 O O . GLU D 1 44 ? -65.61200 27.19600 18.15400 1.000 19.14784 67 GLU D O 1
ATOM 7435 N N . ALA D 1 45 ? -63.38600 26.91800 18.47000 1.000 17.00064 68 ALA D N 1
ATOM 7436 C CA . ALA D 1 45 ? -63.33100 27.54500 19.78000 1.000 15.78640 68 ALA D CA 1
ATOM 7437 C C . ALA D 1 45 ? -62.61900 28.88400 19.63100 1.000 18.36403 68 ALA D C 1
ATOM 7438 O O . ALA D 1 45 ? -61.49300 28.93800 19.11800 1.000 17.96136 68 ALA D O 1
ATOM 7445 N N . ASP D 1 46 ? -63.28000 29.95400 20.05700 1.000 17.14559 69 ASP D N 1
ATOM 7446 C CA . ASP D 1 46 ? -62.71100 31.29800 20.04500 1.000 19.62355 69 ASP D CA 1
ATOM 7447 C C . ASP D 1 46 ? -62.31500 31.63200 21.47500 1.000 20.57840 69 ASP D C 1
ATOM 7448 O O . ASP D 1 46 ? -63.17700 31.84200 22.33500 1.000 19.41222 69 ASP D O 1
ATOM 7457 N N . ILE D 1 47 ? -61.01000 31.65900 21.72600 1.000 17.44000 70 ILE D N 1
ATOM 7458 C CA . ILE D 1 47 ? -60.44700 31.78300 23.06300 1.000 16.94398 70 ILE D CA 1
ATOM 7459 C C . ILE D 1 47 ? -59.58400 33.03100 23.10000 1.000 21.51772 70 ILE D C 1
ATOM 7460 O O . ILE D 1 47 ? -58.55800 33.09700 22.41100 1.000 22.39364 70 ILE D O 1
ATOM 7476 N N . LYS D 1 48 ? -59.98800 34.00400 23.91700 1.000 19.45961 71 LYS D N 1
ATOM 7477 C CA . LYS D 1 48 ? -59.33200 35.29800 24.03600 1.000 19.08918 71 LYS D CA 1
ATOM 7478 C C . LYS D 1 48 ? -59.05200 35.56500 25.50900 1.000 21.86479 71 LYS D C 1
ATOM 7479 O O . LYS D 1 48 ? -59.76900 35.08600 26.38700 1.000 21.83426 71 LYS D O 1
ATOM 7498 N N . ALA D 1 49 ? -58.00000 36.33000 25.78200 1.000 20.07778 72 ALA D N 1
ATOM 7499 C CA . ALA D 1 49 ? -57.68600 36.66800 27.16200 1.000 19.76798 72 ALA D CA 1
ATOM 7500 C C . ALA D 1 49 ? -58.73100 37.62300 27.72300 1.000 22.02727 72 ALA D C 1
ATOM 7501 O O . ALA D 1 49 ? -59.20600 38.52600 27.03100 1.000 23.85783 72 ALA D O 1
ATOM 7508 N N . ALA D 1 50 ? -59.09600 37.40800 28.97900 1.000 22.47545 73 ALA D N 1
ATOM 7509 C CA . ALA D 1 50 ? -60.02600 38.27900 29.67700 1.000 25.13830 73 ALA D CA 1
ATOM 7510 C C . ALA D 1 50 ? -59.27400 39.38400 30.41300 1.000 33.08461 73 ALA D C 1
ATOM 7511 O O . ALA D 1 50 ? -58.04500 39.37600 30.52400 1.000 30.97923 73 ALA D O 1
ATOM 7518 N N . LYS D 1 51 ? -60.03900 40.34900 30.91800 1.000 34.46103 74 LYS D N 1
ATOM 7519 C CA . LYS D 1 51 ? -59.47200 41.43700 31.70300 1.000 37.91831 74 LYS D CA 1
ATOM 7520 C C . LYS D 1 51 ? -58.64900 40.88500 32.86000 1.000 35.55670 74 LYS D C 1
ATOM 7521 O O . LYS D 1 51 ? -59.02400 39.89800 33.49700 1.000 35.82800 74 LYS D O 1
ATOM 7540 N N . ASP D 1 52 ? -57.51600 41.52900 33.12800 1.000 35.08148 75 ASP D N 1
ATOM 7541 C CA . ASP D 1 52 ? -56.66300 41.16300 34.25600 1.000 46.29227 75 ASP D CA 1
ATOM 7542 C C . ASP D 1 52 ? -56.26500 39.68600 34.21500 1.000 44.68618 75 ASP D C 1
ATOM 7543 O O . ASP D 1 52 ? -56.13800 39.03100 35.25300 1.000 43.87990 75 ASP D O 1
ATOM 7552 N N . ASN D 1 53 ? -56.08500 39.15100 33.00900 1.000 37.74700 76 ASN D N 1
ATOM 7553 C CA . ASN D 1 53 ? -55.42100 37.86500 32.82500 1.000 30.57392 76 ASN D CA 1
ATOM 7554 C C . ASN D 1 53 ? -54.09700 37.86800 33.58000 1.000 23.78599 76 ASN D C 1
ATOM 7555 O O . ASN D 1 53 ? -53.37100 38.86500 33.57500 1.000 33.33892 76 ASN D O 1
ATOM 7566 N N . THR D 1 54 ? -53.78600 36.75400 34.24500 1.000 23.29653 77 THR D N 1
ATOM 7567 C CA . THR D 1 54 ? -52.58800 36.67300 35.07300 1.000 25.21468 77 THR D CA 1
ATOM 7568 C C . THR D 1 54 ? -51.46000 35.87800 34.42700 1.000 24.23066 77 THR D C 1
ATOM 7569 O O . THR D 1 54 ? -50.47300 35.56400 35.10100 1.000 23.71444 77 THR D O 1
ATOM 7580 N N . ASN D 1 55 ? -51.58100 35.53800 33.14400 1.000 21.74817 78 ASN D N 1
ATOM 7581 C CA . ASN D 1 55 ? -50.56000 34.75700 32.46000 1.000 20.84549 78 ASN D CA 1
ATOM 7582 C C . ASN D 1 55 ? -49.87000 35.54200 31.35100 1.000 22.57940 78 ASN D C 1
ATOM 7583 O O . ASN D 1 55 ? -49.21800 34.94500 30.48700 1.000 22.63061 78 ASN D O 1
ATOM 7594 N N . GLY D 1 56 ? -49.99100 36.86800 31.36300 1.000 21.10173 79 GLY D N 1
ATOM 7595 C CA . GLY D 1 56 ? -49.21600 37.71600 30.48900 1.000 20.90878 79 GLY D CA 1
ATOM 7596 C C . GLY D 1 56 ? -49.90800 38.19000 29.23500 1.000 18.73305 79 GLY D C 1
ATOM 7597 O O . GLY D 1 56 ? -49.29500 38.92500 28.45300 1.000 22.57647 79 GLY D O 1
ATOM 7601 N N . PHE D 1 57 ? -51.16500 37.81900 29.02100 1.000 22.21406 80 PHE D N 1
ATOM 7602 C CA . PHE D 1 57 ? -51.86600 38.14200 27.78700 1.000 22.01744 80 PHE D CA 1
ATOM 7603 C C . PHE D 1 57 ? -52.78900 39.33700 27.99000 1.000 23.25406 80 PHE D C 1
ATOM 7604 O O . PHE D 1 57 ? -53.51000 39.41700 28.99000 1.000 26.73050 80 PHE D O 1
ATOM 7621 N N . ALA D 1 58 ? -52.75200 40.26200 27.03800 1.000 24.46809 81 ALA D N 1
ATOM 7622 C CA . ALA D 1 58 ? -53.59200 41.44600 27.07900 1.000 24.00940 81 ALA D CA 1
ATOM 7623 C C . ALA D 1 58 ? -55.02900 41.10100 26.70400 1.000 28.30711 81 ALA D C 1
ATOM 7624 O O . ALA D 1 58 ? -55.29100 40.19500 25.90600 1.000 25.12320 81 ALA D O 1
ATOM 7631 N N . GLU D 1 59 ? -55.96700 41.84400 27.28300 1.000 26.25000 82 GLU D N 1
ATOM 7632 C CA . GLU D 1 59 ? -57.37200 41.54000 27.07700 1.000 27.04251 82 GLU D CA 1
ATOM 7633 C C . GLU D 1 59 ? -57.70200 41.57700 25.59200 1.000 26.87881 82 GLU D C 1
ATOM 7634 O O . GLU D 1 59 ? -57.34900 42.52500 24.88500 1.000 30.02210 82 GLU D O 1
ATOM 7646 N N . GLY D 1 60 ? -58.38000 40.53100 25.11900 1.000 25.56451 83 GLY D N 1
ATOM 7647 C CA . GLY D 1 60 ? -58.71900 40.39700 23.72400 1.000 23.99952 83 GLY D CA 1
ATOM 7648 C C . GLY D 1 60 ? -57.71200 39.64600 22.88400 1.000 23.94718 83 GLY D C 1
ATOM 7649 O O . GLY D 1 60 ? -58.03600 39.28500 21.74300 1.000 26.76953 83 GLY D O 1
ATOM 7653 N N . ASP D 1 61 ? -56.50300 39.42200 23.39100 1.000 23.88031 84 ASP D N 1
ATOM 7654 C CA . ASP D 1 61 ? -55.49400 38.68000 22.64700 1.000 22.12918 84 ASP D CA 1
ATOM 7655 C C . ASP D 1 61 ? -55.93700 37.23200 22.45800 1.000 18.06489 84 ASP D C 1
ATOM 7656 O O . ASP D 1 61 ? -56.51800 36.62900 23.36400 1.000 21.42446 84 ASP D O 1
ATOM 7665 N N . TRP D 1 62 ? -55.62800 36.66400 21.29600 1.000 18.88554 85 TRP D N 1
ATOM 7666 C CA . TRP D 1 62 ? -55.70500 35.21400 21.15800 1.000 19.29844 85 TRP D CA 1
ATOM 7667 C C . TRP D 1 62 ? -54.69900 34.55800 22.09400 1.000 19.50985 85 TRP D C 1
ATOM 7668 O O . TRP D 1 62 ? -53.54100 34.98500 22.18500 1.000 18.46885 85 TRP D O 1
ATOM 7689 N N . VAL D 1 63 ? -55.12900 33.51000 22.79100 1.000 16.42421 86 VAL D N 1
ATOM 7690 C CA . VAL D 1 63 ? -54.24800 32.74500 23.67000 1.000 15.95383 86 VAL D CA 1
ATOM 7691 C C . VAL D 1 63 ? -53.71500 31.55800 22.87800 1.000 14.62488 86 VAL D C 1
ATOM 7692 O O . VAL D 1 63 ? -54.48100 30.62100 22.59300 1.000 14.57060 86 VAL D O 1
ATOM 7705 N N . PRO D 1 64 ? -52.43600 31.54800 22.51200 1.000 13.27865 87 PRO D N 1
ATOM 7706 C CA . PRO D 1 64 ? -51.88000 30.48000 21.68100 1.000 14.05740 87 PRO D CA 1
ATOM 7707 C C . PRO D 1 64 ? -51.32200 29.33200 22.51500 1.000 13.36264 87 PRO D C 1
ATOM 7708 O O . PRO D 1 64 ? -51.18400 29.42400 23.73800 1.000 14.98988 87 PRO D O 1
ATOM 7719 N N . TYR D 1 65 ? -50.99200 28.24400 21.81700 1.000 13.15197 88 TYR D N 1
ATOM 7720 C CA . TYR D 1 65 ? -50.32200 27.06100 22.36900 1.000 12.92258 88 TYR D CA 1
ATOM 7721 C C . TYR D 1 65 ? -51.15500 26.33200 23.42000 1.000 13.70269 88 TYR D C 1
ATOM 7722 O O . TYR D 1 65 ? -50.63000 25.49400 24.15400 1.000 14.93441 88 TYR D O 1
ATOM 7740 N N . LEU D 1 66 ? -52.46600 26.57200 23.46100 1.000 13.37800 89 LEU D N 1
ATOM 7741 C CA . LEU D 1 66 ? -53.34600 25.81100 24.33700 1.000 14.67346 89 LEU D CA 1
ATOM 7742 C C . LEU D 1 66 ? -53.55000 24.39300 23.80300 1.000 15.67188 89 LEU D C 1
ATOM 7743 O O . LEU D 1 66 ? -53.37200 24.11300 22.61600 1.000 14.85270 89 LEU D O 1
ATOM 7759 N N . VAL D 1 67 ? -53.93300 23.49100 24.70100 1.000 13.31003 90 VAL D N 1
ATOM 7760 C CA . VAL D 1 67 ? -54.34800 22.14300 24.33400 1.000 16.36565 90 VAL D CA 1
ATOM 7761 C C . VAL D 1 67 ? -55.86600 22.10700 24.44800 1.000 16.66707 90 VAL D C 1
ATOM 7762 O O . VAL D 1 67 ? -56.41500 22.16400 25.55200 1.000 17.19772 90 VAL D O 1
ATOM 7775 N N . VAL D 1 68 ? -56.54900 22.02400 23.31200 1.000 13.31862 91 VAL D N 1
ATOM 7776 C CA . VAL D 1 68 ? -58.00400 22.08500 23.26400 1.000 15.02992 91 VAL D CA 1
ATOM 7777 C C . VAL D 1 68 ? -58.49700 20.76000 22.71600 1.000 16.13938 91 VAL D C 1
ATOM 7778 O O . VAL D 1 68 ? -58.16100 20.39200 21.58600 1.000 16.84869 91 VAL D O 1
ATOM 7791 N N . SER D 1 69 ? -59.26600 20.03300 23.51900 1.000 16.78096 92 SER D N 1
ATOM 7792 C CA . SER D 1 69 ? -59.85100 18.76700 23.09600 1.000 16.05160 92 SER D CA 1
ATOM 7793 C C . SER D 1 69 ? -61.35300 18.81500 23.32200 1.000 15.23127 92 SER D C 1
ATOM 7794 O O . SER D 1 69 ? -61.87500 19.70200 23.99800 1.000 15.75346 92 SER D O 1
ATOM 7802 N N . TYR D 1 70 ? -62.05600 17.85400 22.73400 1.000 15.69081 93 TYR D N 1
ATOM 7803 C CA . TYR D 1 70 ? -63.50800 17.90900 22.78700 1.000 14.93186 93 TYR D CA 1
ATOM 7804 C C . TYR D 1 70 ? -64.14100 16.53200 22.82800 1.000 15.06291 93 TYR D C 1
ATOM 7805 O O . TYR D 1 70 ? -63.57300 15.53600 22.36500 1.000 15.75975 93 TYR D O 1
ATOM 7823 N N . GLU D 1 71 ? -65.34400 16.50600 23.39200 1.000 14.98746 94 GLU D N 1
ATOM 7824 C CA . GLU D 1 71 ? -66.28500 15.41000 23.25000 1.000 16.93915 94 GLU D CA 1
ATOM 7825 C C . GLU D 1 71 ? -67.57300 16.00300 22.69400 1.000 16.04465 94 GLU D C 1
ATOM 7826 O O . GLU D 1 71 ? -68.11400 16.95700 23.26500 1.000 16.58491 94 GLU D O 1
ATOM 7838 N N . LEU D 1 72 ? -68.05000 15.46500 21.57900 1.000 15.70126 95 LEU D N 1
ATOM 7839 C CA . LEU D 1 72 ? -69.28900 15.92000 20.95500 1.000 15.37773 95 LEU D CA 1
ATOM 7840 C C . LEU D 1 72 ? -70.30500 14.78500 21.03100 1.000 18.03375 95 LEU D C 1
ATOM 7841 O O . LEU D 1 72 ? -70.06800 13.70100 20.48800 1.000 17.41738 95 LEU D O 1
ATOM 7857 N N . THR D 1 73 ? -71.43100 15.03800 21.69500 1.000 16.77412 96 THR D N 1
ATOM 7858 C CA . THR D 1 73 ? -72.46000 14.02200 21.88800 1.000 17.96107 96 THR D CA 1
ATOM 7859 C C . THR D 1 73 ? -73.72500 14.41300 21.13700 1.000 18.03002 96 THR D C 1
ATOM 7860 O O . THR D 1 73 ? -74.21200 15.54000 21.27300 1.000 16.50390 96 THR D O 1
ATOM 7871 N N . HIS D 1 74 ? -74.24200 13.47700 20.33800 1.000 18.35648 97 HIS D N 1
ATOM 7872 C CA . HIS D 1 74 ? -75.56500 13.58900 19.72500 1.000 18.06905 97 HIS D CA 1
ATOM 7873 C C . HIS D 1 74 ? -76.55400 13.14600 20.79400 1.000 19.00924 97 HIS D C 1
ATOM 7874 O O . HIS D 1 74 ? -76.66900 11.95300 21.08600 1.000 20.27961 97 HIS D O 1
ATOM 7888 N N . LEU D 1 75 ? -77.22400 14.11600 21.41700 1.000 19.35161 98 LEU D N 1
ATOM 7889 C CA . LEU D 1 75 ? -78.03600 13.82000 22.59100 1.000 19.71469 98 LEU D CA 1
ATOM 7890 C C . LEU D 1 75 ? -79.22600 12.93800 22.23500 1.000 20.57645 98 LEU D C 1
ATOM 7891 O O . LEU D 1 75 ? -79.72800 12.20100 23.09000 1.000 24.64131 98 LEU D O 1
ATOM 7907 N N . ASP D 1 76 ? -79.67300 12.98400 20.98000 1.000 23.45828 99 ASP D N 1
ATOM 7908 C CA . ASP D 1 76 ? -80.85000 12.21800 20.58300 1.000 21.31204 99 ASP D CA 1
ATOM 7909 C C . ASP D 1 76 ? -80.61700 10.71700 20.68800 1.000 28.57561 99 ASP D C 1
ATOM 7910 O O . ASP D 1 76 ? -81.56000 9.96500 20.96800 1.000 25.35886 99 ASP D O 1
ATOM 7919 N N . ASN D 1 77 ? -79.38100 10.25000 20.46000 1.000 22.45932 100 ASN D N 1
ATOM 7920 C CA . ASN D 1 77 ? -79.11800 8.81700 20.48500 1.000 19.98555 100 ASN D CA 1
ATOM 7921 C C . ASN D 1 77 ? -77.86400 8.39800 21.24100 1.000 23.16177 100 ASN D C 1
ATOM 7922 O O . ASN D 1 77 ? -77.57400 7.19800 21.29400 1.000 21.92190 100 ASN D O 1
ATOM 7933 N N . GLY D 1 78 ? -77.12500 9.32700 21.84300 1.000 18.98346 101 GLY D N 1
ATOM 7934 C CA . GLY D 1 78 ? -75.99500 8.97200 22.66700 1.000 18.59843 101 GLY D CA 1
ATOM 7935 C C . GLY D 1 78 ? -74.66200 8.84000 21.96100 1.000 18.77881 101 GLY D C 1
ATOM 7936 O O . GLY D 1 78 ? -73.66200 8.55600 22.63000 1.000 20.92000 101 GLY D O 1
ATOM 7940 N N . LYS D 1 79 ? -74.61100 9.03800 20.64600 1.000 19.47768 102 LYS D N 1
ATOM 7941 C CA . LYS D 1 79 ? -73.36200 8.86600 19.91100 1.000 17.78793 102 LYS D CA 1
ATOM 7942 C C . LYS D 1 79 ? -72.35900 9.94300 20.31000 1.000 20.11842 102 LYS D C 1
ATOM 7943 O O . LYS D 1 79 ? -72.66300 11.13800 20.25500 1.000 21.02733 102 LYS D O 1
ATOM 7962 N N . VAL D 1 80 ? -71.15300 9.51600 20.67600 1.000 18.28415 103 VAL D N 1
ATOM 7963 C CA . VAL D 1 80 ? -70.08000 10.41600 21.09000 1.000 18.66720 103 VAL D CA 1
ATOM 7964 C C . VAL D 1 80 ? -68.96300 10.34400 20.05800 1.000 19.87008 103 VAL D C 1
ATOM 7965 O O . VAL D 1 80 ? -68.57500 9.25000 19.63100 1.000 19.92557 103 VAL D O 1
ATOM 7978 N N . GLN D 1 81 ? -68.44400 11.50400 19.66200 1.000 19.05916 104 GLN D N 1
ATOM 7979 C CA . GLN D 1 81 ? -67.22600 11.58100 18.86000 1.000 17.75210 104 GLN D CA 1
ATOM 7980 C C . GLN D 1 81 ? -66.24700 12.51300 19.56700 1.000 14.31776 104 GLN D C 1
ATOM 7981 O O . GLN D 1 81 ? -66.65100 13.51300 20.16800 1.000 18.48132 104 GLN D O 1
ATOM 7995 N N . LYS D 1 82 ? -64.96800 12.17800 19.48800 1.000 16.97852 105 LYS D N 1
ATOM 7996 C CA . LYS D 1 82 ? -63.93500 12.86100 20.24500 1.000 17.90693 105 LYS D CA 1
ATOM 7997 C C . LYS D 1 82 ? -62.80200 13.27300 19.32300 1.000 15.93546 105 LYS D C 1
ATOM 7998 O O . LYS D 1 82 ? -62.57800 12.66300 18.27700 1.000 16.60570 105 LYS D O 1
ATOM 8017 N N . GLY D 1 83 ? -62.06900 14.29400 19.74400 1.000 17.15916 106 GLY D N 1
ATOM 8018 C CA . GLY D 1 83 ? -60.84700 14.65200 19.04800 1.000 15.14457 106 GLY D CA 1
ATOM 8019 C C . GLY D 1 83 ? -60.18400 15.84200 19.70100 1.000 15.95479 106 GLY D C 1
ATOM 8020 O O . GLY D 1 83 ? -60.52500 16.23900 20.81800 1.000 16.00761 106 GLY D O 1
ATOM 8024 N N . ASP D 1 84 ? -59.21500 16.40300 18.98800 1.000 18.22468 107 ASP D N 1
ATOM 8025 C CA . ASP D 1 84 ? -58.53700 17.62500 19.39600 1.000 15.96677 107 ASP D CA 1
ATOM 8026 C C . ASP D 1 84 ? -58.83600 18.71900 18.38200 1.000 17.82833 107 ASP D C 1
ATOM 8027 O O . ASP D 1 84 ? -59.03100 18.44600 17.19400 1.000 20.03594 107 ASP D O 1
ATOM 8036 N N . PHE D 1 85 ? -58.92500 19.95700 18.86500 1.000 15.22895 108 PHE D N 1
ATOM 8037 C CA . PHE D 1 85 ? -58.94000 21.11300 17.97700 1.000 14.82810 108 PHE D CA 1
ATOM 8038 C C . PHE D 1 85 ? -57.49700 21.48100 17.63700 1.000 18.64724 108 PHE D C 1
ATOM 8039 O O . PHE D 1 85 ? -56.62100 21.49400 18.51200 1.000 23.79219 108 PHE D O 1
ATOM 8056 N N . MET D 1 86 ? -57.24600 21.76300 16.37200 1.000 15.00806 109 MET D N 1
ATOM 8057 C CA . MET D 1 86 ? -55.92500 22.22000 15.97900 1.000 15.86687 109 MET D CA 1
ATOM 8058 C C . MET D 1 86 ? -55.88200 23.73900 15.90100 1.000 14.39612 109 MET D C 1
ATOM 8059 O O . MET D 1 86 ? -56.86300 24.37600 15.50700 1.000 15.41737 109 MET D O 1
ATOM 8073 N N . PRO D 1 87 ? -54.74200 24.33200 16.23700 1.000 13.03955 110 PRO D N 1
ATOM 8074 C CA . PRO D 1 87 ? -54.56100 25.76500 15.98500 1.000 12.73569 110 PRO D CA 1
ATOM 8075 C C . PRO D 1 87 ? -54.33600 25.99600 14.49500 1.000 16.90812 110 PRO D C 1
ATOM 8076 O O . PRO D 1 87 ? -53.69500 25.19200 13.81000 1.000 14.86699 110 PRO D O 1
ATOM 8087 N N . MET D 1 88 ? -54.87700 27.10300 13.99900 1.000 15.72426 111 MET D N 1
ATOM 8088 C CA . MET D 1 88 ? -54.84200 27.39600 12.57200 1.000 15.58320 111 MET D CA 1
ATOM 8089 C C . MET D 1 88 ? -55.17300 28.86700 12.38600 1.000 15.04512 111 MET D C 1
ATOM 8090 O O . MET D 1 88 ? -55.66600 29.53300 13.29500 1.000 17.10293 111 MET D O 1
ATOM 8104 N N . VAL D 1 89 ? -54.88300 29.38300 11.19700 1.000 15.46395 112 VAL D N 1
ATOM 8105 C CA . VAL D 1 89 ? -55.18100 30.77100 10.88200 1.000 15.05400 112 VAL D CA 1
ATOM 8106 C C . VAL D 1 89 ? -56.08300 30.80700 9.65600 1.000 15.72036 112 VAL D C 1
ATOM 8107 O O . VAL D 1 89 ? -55.92300 30.00200 8.73000 1.000 17.21023 112 VAL D O 1
ATOM 8120 N N . ALA D 1 90 ? -57.04900 31.72000 9.68600 1.000 17.09478 113 ALA D N 1
ATOM 8121 C CA . ALA D 1 90 ? -57.92800 31.99600 8.55700 1.000 16.96661 113 ALA D CA 1
ATOM 8122 C C . ALA D 1 90 ? -57.97200 33.50200 8.32800 1.000 18.67574 113 ALA D C 1
ATOM 8123 O O . ALA D 1 90 ? -57.24300 34.26200 8.97600 1.000 18.04044 113 ALA D O 1
ATOM 8130 N N . ASN D 1 91 ? -58.83500 33.96500 7.42100 1.000 20.07752 114 ASN D N 1
ATOM 8131 C CA . ASN D 1 91 ? -58.76500 35.37900 7.08500 1.000 22.15312 114 ASN D CA 1
ATOM 8132 C C . ASN D 1 91 ? -59.27200 36.28100 8.20300 1.000 24.36875 114 ASN D C 1
ATOM 8133 O O . ASN D 1 91 ? -59.04100 37.49300 8.14100 1.000 25.83405 114 ASN D O 1
ATOM 8144 N N . ASP D 1 92 ? -59.90700 35.73200 9.24300 1.000 22.93658 115 ASP D N 1
ATOM 8145 C CA . ASP D 1 92 ? -60.26800 36.52300 10.41400 1.000 24.08763 115 ASP D CA 1
ATOM 8146 C C . ASP D 1 92 ? -59.37800 36.20900 11.61600 1.000 22.35463 115 ASP D C 1
ATOM 8147 O O . ASP D 1 92 ? -59.77200 36.45100 12.76400 1.000 25.96398 115 ASP D O 1
ATOM 8156 N N . GLY D 1 93 ? -58.17300 35.69900 11.37200 1.000 18.78247 116 GLY D N 1
ATOM 8157 C CA . GLY D 1 93 ? -57.21000 35.48900 12.42300 1.000 19.01893 116 GLY D CA 1
ATOM 8158 C C . GLY D 1 93 ? -57.13400 34.04600 12.87800 1.000 17.05026 116 GLY D C 1
ATOM 8159 O O . GLY D 1 93 ? -57.76100 33.14600 12.30500 1.000 16.66261 116 GLY D O 1
ATOM 8163 N N . PRO D 1 94 ? -56.33100 33.80100 13.90800 1.000 16.50785 117 PRO D N 1
ATOM 8164 C CA . PRO D 1 94 ? -56.14200 32.43300 14.40400 1.000 16.41425 117 PRO D CA 1
ATOM 8165 C C . PRO D 1 94 ? -57.32700 31.95000 15.23300 1.000 16.57579 117 PRO D C 1
ATOM 8166 O O . PRO D 1 94 ? -58.02900 32.73100 15.87900 1.000 16.10321 117 PRO D O 1
ATOM 8177 N N . HIS D 1 95 ? -57.52600 30.63300 15.21700 1.000 13.79866 118 HIS D N 1
ATOM 8178 C CA . HIS D 1 95 ? -58.50000 29.99100 16.10200 1.000 14.41398 118 HIS D CA 1
ATOM 8179 C C . HIS D 1 95 ? -58.11300 28.52600 16.28300 1.000 15.20827 118 HIS D C 1
ATOM 8180 O O . HIS D 1 95 ? -57.13400 28.04400 15.71200 1.000 14.60720 118 HIS D O 1
ATOM 8194 N N . TYR D 1 96 ? -58.84900 27.84400 17.16400 1.000 14.09005 119 TYR D N 1
ATOM 8195 C CA . TYR D 1 96 ? -58.73200 26.40400 17.36900 1.000 12.51816 119 TYR D CA 1
ATOM 8196 C C . TYR D 1 96 ? -59.95100 25.74600 16.73700 1.000 13.78478 119 TYR D C 1
ATOM 8197 O O . TYR D 1 96 ? -61.07600 26.17100 17.00400 1.000 15.64407 119 TYR D O 1
ATOM 8215 N N . GLY D 1 97 ? -59.74000 24.73100 15.89900 1.000 14.00161 120 GLY D N 1
ATOM 8216 C CA . GLY D 1 97 ? -60.90500 24.15000 15.24400 1.000 16.47359 120 GLY D CA 1
ATOM 8217 C C . GLY D 1 97 ? -60.71900 22.73900 14.73600 1.000 14.99743 120 GLY D C 1
ATOM 8218 O O . GLY D 1 97 ? -59.62400 22.17800 14.77100 1.000 14.82843 120 GLY D O 1
ATOM 8222 N N . ASP D 1 98 ? -61.82400 22.16800 14.23500 1.000 15.44059 121 ASP D N 1
ATOM 8223 C CA . ASP D 1 98 ? -61.79000 20.82900 13.66400 1.000 15.15080 121 ASP D CA 1
ATOM 8224 C C . ASP D 1 98 ? -62.92500 20.65200 12.66200 1.000 15.34598 121 ASP D C 1
ATOM 8225 O O . ASP D 1 98 ? -64.06300 21.03900 12.92700 1.000 17.62751 121 ASP D O 1
ATOM 8234 N N . ASN D 1 99 ? -62.60100 20.04900 11.52000 1.000 17.98970 122 ASN D N 1
ATOM 8235 C CA . ASN D 1 99 ? -63.62000 19.61400 10.56800 1.000 17.23308 122 ASN D CA 1
ATOM 8236 C C . ASN D 1 99 ? -64.21600 18.30300 11.06500 1.000 16.64213 122 ASN D C 1
ATOM 8237 O O . ASN D 1 99 ? -63.47700 17.36100 11.36400 1.000 16.98969 122 ASN D O 1
ATOM 8248 N N . VAL D 1 100 ? -65.54700 18.22100 11.12500 1.000 18.03500 123 VAL D N 1
ATOM 8249 C CA . VAL D 1 100 ? -66.18800 17.00900 11.61900 1.000 18.28969 123 VAL D CA 1
ATOM 8250 C C . VAL D 1 100 ? -67.35800 16.60200 10.73500 1.000 18.27637 123 VAL D C 1
ATOM 8251 O O . VAL D 1 100 ? -68.03800 17.43800 10.13400 1.000 20.45610 123 VAL D O 1
ATOM 8264 N N . LYS D 1 101 ? -67.56300 15.29300 10.65900 1.000 20.32721 124 LYS D N 1
ATOM 8265 C CA . LYS D 1 101 ? -68.78900 14.71800 10.12200 1.000 22.75015 124 LYS D CA 1
ATOM 8266 C C . LYS D 1 101 ? -69.75100 14.50600 11.28400 1.000 23.14580 124 LYS D C 1
ATOM 8267 O O . LYS D 1 101 ? -69.39700 13.86100 12.27600 1.000 22.68992 124 LYS D O 1
ATOM 8286 N N . LEU D 1 102 ? -70.95100 15.06700 11.17300 1.000 22.88969 125 LEU D N 1
ATOM 8287 C CA . LEU D 1 102 ? -71.93500 14.96900 12.24100 1.000 24.73127 125 LEU D CA 1
ATOM 8288 C C . LEU D 1 102 ? -72.78000 13.70800 12.04100 1.000 28.07324 125 LEU D C 1
ATOM 8289 O O . LEU D 1 102 ? -72.50400 12.87800 11.17200 1.000 26.56896 125 LEU D O 1
ATOM 8305 N N . ASP D 1 103 ? -73.82600 13.55600 12.85300 1.000 26.01058 126 ASP D N 1
ATOM 8306 C CA . ASP D 1 103 ? -74.64400 12.34700 12.90000 1.000 25.54549 126 ASP D CA 1
ATOM 8307 C C . ASP D 1 103 ? -76.09700 12.66500 12.56800 1.000 30.30415 126 ASP D C 1
ATOM 8308 O O . ASP D 1 103 ? -77.01300 12.03800 13.09800 1.000 26.16992 126 ASP D O 1
ATOM 8317 N N . GLY D 1 104 ? -76.31500 13.64500 11.69500 1.000 27.40872 127 GLY D N 1
ATOM 8318 C CA . GLY D 1 104 ? -77.64600 14.03100 11.29600 1.000 28.86996 127 GLY D CA 1
ATOM 8319 C C . GLY D 1 104 ? -78.19400 15.16100 12.14000 1.000 31.96303 127 GLY D C 1
ATOM 8320 O O . GLY D 1 104 ? -77.56700 15.61600 13.10000 1.000 27.77399 127 GLY D O 1
ATOM 8324 N N . PRO D 1 105 ? -79.39000 15.62800 11.80600 1.000 29.11395 128 PRO D N 1
ATOM 8325 C CA . PRO D 1 105 ? -79.97500 16.74700 12.54900 1.000 25.77004 128 PRO D CA 1
ATOM 8326 C C . PRO D 1 105 ? -80.33600 16.35300 13.96900 1.000 25.01971 128 PRO D C 1
ATOM 8327 O O . PRO D 1 105 ? -80.53900 15.18000 14.29100 1.000 27.80269 128 PRO D O 1
ATOM 8338 N N . GLY D 1 106 ? -80.41900 17.35800 14.82500 1.000 24.02307 129 GLY D N 1
ATOM 8339 C CA . GLY D 1 106 ? -80.89300 17.15100 16.17100 1.000 25.34628 129 GLY D CA 1
ATOM 8340 C C . GLY D 1 106 ? -80.05500 17.91300 17.17400 1.000 24.85750 129 GLY D C 1
ATOM 8341 O O . GLY D 1 106 ? -79.31000 18.82800 16.82400 1.000 25.50586 129 GLY D O 1
ATOM 8345 N N . LYS D 1 107 ? -80.19600 17.51500 18.43200 1.000 20.51945 130 LYS D N 1
ATOM 8346 C CA . LYS D 1 107 ? -79.58000 18.21400 19.54700 1.000 20.06150 130 LYS D CA 1
ATOM 8347 C C . LYS D 1 107 ? -78.20800 17.62600 19.84000 1.000 24.16325 130 LYS D C 1
ATOM 8348 O O . LYS D 1 107 ? -78.04600 16.40000 19.90700 1.000 20.71881 130 LYS D O 1
ATOM 8367 N N . TYR D 1 108 ? -77.22900 18.50900 20.02700 1.000 20.12658 131 TYR D N 1
ATOM 8368 C CA . TYR D 1 108 ? -75.85300 18.12700 20.29000 1.000 18.40205 131 TYR D CA 1
ATOM 8369 C C . TYR D 1 108 ? -75.33100 18.86700 21.51100 1.000 19.38499 131 TYR D C 1
ATOM 8370 O O . TYR D 1 108 ? -75.78000 19.97300 21.83200 1.000 19.78683 131 TYR D O 1
ATOM 8388 N N . LYS D 1 109 ? -74.37600 18.24100 22.19300 1.000 18.39723 132 LYS D N 1
ATOM 8389 C CA . LYS D 1 109 ? -73.62500 18.86900 23.26800 1.000 17.79721 132 LYS D CA 1
ATOM 8390 C C . LYS D 1 109 ? -72.14800 18.81900 22.90600 1.000 18.67735 132 LYS D C 1
ATOM 8391 O O . LYS D 1 109 ? -71.59000 17.72900 22.73800 1.000 16.74258 132 LYS D O 1
ATOM 8410 N N . LEU D 1 110 ? -71.51800 19.99100 22.79000 1.000 18.36523 133 LEU D N 1
ATOM 8411 C CA . LEU D 1 110 ? -70.07200 20.10200 22.64300 1.000 15.94947 133 LEU D CA 1
ATOM 8412 C C . LEU D 1 110 ? -69.46700 20.37500 24.01400 1.000 18.29426 133 LEU D C 1
ATOM 8413 O O . LEU D 1 110 ? -69.82900 21.35700 24.66600 1.000 19.71784 133 LEU D O 1
ATOM 8429 N N . LYS D 1 111 ? -68.55500 19.51500 24.44900 1.000 15.46381 134 LYS D N 1
ATOM 8430 C CA . LYS D 1 111 ? -67.82000 19.73000 25.68500 1.000 16.67620 134 LYS D CA 1
ATOM 8431 C C . LYS D 1 111 ? -66.36000 19.96900 25.32400 1.000 17.00129 134 LYS D C 1
ATOM 8432 O O . LYS D 1 111 ? -65.71800 19.10200 24.72200 1.000 16.58796 134 LYS D O 1
ATOM 8451 N N . LEU D 1 112 ? -65.85200 21.15100 25.67900 1.000 16.91651 135 LEU D N 1
ATOM 8452 C CA . LEU D 1 112 ? -64.46300 21.51900 25.45200 1.000 16.79149 135 LEU D CA 1
ATOM 8453 C C . LEU D 1 112 ? -63.64500 21.28000 26.71000 1.000 17.41346 135 LEU D C 1
ATOM 8454 O O . LEU D 1 112 ? -64.10300 21.55600 27.82300 1.000 19.18611 135 LEU D O 1
ATOM 8470 N N . PHE D 1 113 ? -62.43200 20.76700 26.52100 1.000 15.09564 136 PHE D N 1
ATOM 8471 C CA . PHE D 1 113 ? -61.43600 20.59000 27.57000 1.000 15.33862 136 PHE D CA 1
ATOM 8472 C C . PHE D 1 113 ? -60.24600 21.45700 27.18700 1.000 17.95979 136 PHE D C 1
ATOM 8473 O O . PHE D 1 113 ? -59.66600 21.26000 26.11500 1.000 18.95289 136 PHE D O 1
ATOM 8490 N N . VAL D 1 114 ? -59.88300 22.41000 28.04400 1.000 15.40427 137 VAL D N 1
ATOM 8491 C CA . VAL D 1 114 ? -58.83200 23.37500 27.72300 1.000 14.47785 137 VAL D CA 1
ATOM 8492 C C . VAL D 1 114 ? -57.76100 23.31000 28.80300 1.000 15.74747 137 VAL D C 1
ATOM 8493 O O . VAL D 1 114 ? -58.03500 23.57900 29.98100 1.000 16.34998 137 VAL D O 1
ATOM 8506 N N . SER D 1 115 ? -56.54200 22.95200 28.39900 1.000 14.99222 138 SER D N 1
ATOM 8507 C CA . SER D 1 115 ? -55.38300 22.88400 29.27800 1.000 15.14984 138 SER D CA 1
ATOM 8508 C C . SER D 1 115 ? -54.35800 23.93800 28.87100 1.000 17.08125 138 SER D C 1
ATOM 8509 O O . SER D 1 115 ? -54.29600 24.33900 27.70200 1.000 16.63665 138 SER D O 1
ATOM 8517 N N . PRO D 1 116 ? -53.55100 24.41600 29.81300 1.000 16.73878 139 PRO D N 1
ATOM 8518 C CA . PRO D 1 116 ? -52.61900 25.51000 29.51300 1.000 17.64875 139 PRO D CA 1
ATOM 8519 C C . PRO D 1 116 ? -51.45700 25.02900 28.66600 1.000 15.67044 139 PRO D C 1
ATOM 8520 O O . PRO D 1 116 ? -51.27000 23.81800 28.47300 1.000 16.20206 139 PRO D O 1
ATOM 8531 N N . PRO D 1 117 ? -50.63100 25.95600 28.16600 1.000 17.46951 140 PRO D N 1
ATOM 8532 C CA . PRO D 1 117 ? -49.52900 25.55200 27.28300 1.000 19.11437 140 PRO D CA 1
ATOM 8533 C C . PRO D 1 117 ? -48.49500 24.67600 27.95600 1.000 18.89621 140 PRO D C 1
ATOM 8534 O O . PRO D 1 117 ? -47.75400 23.97900 27.25300 1.000 20.06170 140 PRO D O 1
ATOM 8545 N N . SER D 1 118 ? -48.41800 24.67800 29.28900 1.000 19.23863 141 SER D N 1
ATOM 8546 C CA . SER D 1 118 ? -47.53100 23.74100 29.96800 1.000 22.58466 141 SER D CA 1
ATOM 8547 C C . SER D 1 118 ? -47.92200 22.29500 29.70200 1.000 21.51734 141 SER D C 1
ATOM 8548 O O . SER D 1 118 ? -47.08100 21.40000 29.82500 1.000 25.25444 141 SER D O 1
ATOM 8556 N N . ALA D 1 119 ? -49.17800 22.04500 29.34500 1.000 23.47478 142 ALA D N 1
ATOM 8557 C CA . ALA D 1 119 ? -49.62800 20.71400 28.97200 1.000 21.08894 142 ALA D CA 1
ATOM 8558 C C . ALA D 1 119 ? -49.39000 20.40300 27.50300 1.000 23.24344 142 ALA D C 1
ATOM 8559 O O . ALA D 1 119 ? -49.67400 19.28100 27.06900 1.000 24.80462 142 ALA D O 1
ATOM 8566 N N . ASN D 1 120 ? -48.87200 21.35100 26.72700 1.000 21.00883 143 ASN D N 1
ATOM 8567 C CA . ASN D 1 120 ? -48.64100 21.15100 25.30300 1.000 20.71502 143 ASN D CA 1
ATOM 8568 C C . ASN D 1 120 ? -47.28200 20.48100 25.10500 1.000 25.89641 143 ASN D C 1
ATOM 8569 O O . ASN D 1 120 ? -46.23500 21.12600 25.23300 1.000 27.56753 143 ASN D O 1
ATOM 8580 N N . GLN D 1 121 ? -47.30300 19.19400 24.77800 1.000 23.77033 144 GLN D N 1
ATOM 8581 C CA . GLN D 1 121 ? -46.09400 18.44800 24.46100 1.000 33.21698 144 GLN D CA 1
ATOM 8582 C C . GLN D 1 121 ? -45.85600 18.34500 22.95900 1.000 35.73606 144 GLN D C 1
ATOM 8583 O O . GLN D 1 121 ? -44.78000 17.89900 22.54700 1.000 39.07792 144 GLN D O 1
ATOM 8597 N N . HIS D 1 122 ? -46.83600 18.74000 22.14300 1.000 35.63260 145 HIS D N 1
ATOM 8598 C CA . HIS D 1 122 ? -46.63000 18.86800 20.70200 1.000 32.40369 145 HIS D CA 1
ATOM 8599 C C . HIS D 1 122 ? -45.77600 20.09400 20.38900 1.000 33.79885 145 HIS D C 1
ATOM 8600 O O . HIS D 1 122 ? -44.71700 19.98900 19.76000 1.000 39.87166 145 HIS D O 1
ATOM 8614 N N . ALA D 1 123 ? -46.21600 21.26300 20.84800 1.000 26.73120 146 ALA D N 1
ATOM 8615 C CA . ALA D 1 123 ? -45.55800 22.54200 20.59900 1.000 24.33082 146 ALA D CA 1
ATOM 8616 C C . ALA D 1 123 ? -45.21900 23.16300 21.95000 1.000 22.57834 146 ALA D C 1
ATOM 8617 O O . ALA D 1 123 ? -46.09200 23.74500 22.60400 1.000 22.24136 146 ALA D O 1
ATOM 8624 N N . HIS D 1 124 ? -43.96100 23.04900 22.35400 1.000 18.86911 147 HIS D N 1
ATOM 8625 C CA . HIS D 1 124 ? -43.55700 23.50800 23.67800 1.000 19.92727 147 HIS D CA 1
ATOM 8626 C C . HIS D 1 124 ? -43.58300 25.03400 23.76800 1.000 20.34721 147 HIS D C 1
ATOM 8627 O O . HIS D 1 124 ? -43.28800 25.75100 22.80800 1.000 19.72129 147 HIS D O 1
ATOM 8641 N N . PHE D 1 125 ? -43.92500 25.52500 24.95500 1.000 14.33255 148 PHE D N 1
ATOM 8642 C CA . PHE D 1 125 ? -44.15900 26.94800 25.15900 1.000 14.11054 148 PHE D CA 1
ATOM 8643 C C . PHE D 1 125 ? -43.83100 27.28900 26.60200 1.000 15.71342 148 PHE D C 1
ATOM 8644 O O . PHE D 1 125 ? -44.37700 26.66900 27.51700 1.000 18.16910 148 PHE D O 1
ATOM 8661 N N . GLY D 1 126 ? -42.95500 28.28000 26.79300 1.000 15.90384 149 GLY D N 1
ATOM 8662 C CA . GLY D 1 126 ? -42.48200 28.60600 28.12000 1.000 14.36043 149 GLY D CA 1
ATOM 8663 C C . GLY D 1 126 ? -43.27000 29.70500 28.81500 1.000 15.19862 149 GLY D C 1
ATOM 8664 O O . GLY D 1 126 ? -44.05000 30.44200 28.21700 1.000 14.99282 149 GLY D O 1
ATOM 8668 N N . ARG D 1 127 ? -43.06400 29.79600 30.13300 1.000 17.04057 150 ARG D N 1
ATOM 8669 C CA . ARG D 1 127 ? -43.67000 30.82200 30.97300 1.000 15.81394 150 ARG D CA 1
ATOM 8670 C C . ARG D 1 127 ? -42.57100 31.42500 31.83800 1.000 17.59041 150 ARG D C 1
ATOM 8671 O O . ARG D 1 127 ? -41.91300 30.70200 32.59200 1.000 20.80793 150 ARG D O 1
ATOM 8692 N N . ALA D 1 128 ? -42.36500 32.73500 31.73000 1.000 18.36130 151 ALA D N 1
ATOM 8693 C CA . ALA D 1 128 ? -41.35300 33.39100 32.55400 1.000 20.26207 151 ALA D CA 1
ATOM 8694 C C . ALA D 1 128 ? -41.75600 33.36800 34.02500 1.000 20.25549 151 ALA D C 1
ATOM 8695 O O . ALA D 1 128 ? -42.92200 33.59200 34.36600 1.000 19.52565 151 ALA D O 1
ATOM 8702 N N . VAL D 1 129 ? -40.77500 33.10900 34.90400 1.000 20.79393 152 VAL D N 1
ATOM 8703 C CA . VAL D 1 129 ? -41.06400 32.99800 36.33200 1.000 24.86854 152 VAL D CA 1
ATOM 8704 C C . VAL D 1 129 ? -40.10500 33.80700 37.19800 1.000 31.46395 152 VAL D C 1
ATOM 8705 O O . VAL D 1 129 ? -40.06000 33.62100 38.42000 1.000 33.61163 152 VAL D O 1
ATOM 8718 N N . ASP D 1 130 ? -39.33200 34.69700 36.59600 1.000 29.79119 153 ASP D N 1
ATOM 8719 C CA . ASP D 1 130 ? -38.44300 35.53300 37.39300 1.000 37.71027 153 ASP D CA 1
ATOM 8720 C C . ASP D 1 130 ? -39.18300 36.77900 37.88200 1.000 36.99446 153 ASP D C 1
ATOM 8721 O O . ASP D 1 130 ? -40.31500 37.05900 37.48700 1.000 32.86084 153 ASP D O 1
ATOM 8730 N N . LYS D 1 131 ? -38.52200 37.54000 38.76200 1.000 41.75556 154 LYS D N 1
ATOM 8731 C CA . LYS D 1 131 ? -39.20100 38.66500 39.39400 1.000 40.61178 154 LYS D CA 1
ATOM 8732 C C . LYS D 1 131 ? -39.46300 39.80400 38.42800 1.000 38.14293 154 LYS D C 1
ATOM 8733 O O . LYS D 1 131 ? -40.47500 40.50300 38.55500 1.000 41.35735 154 LYS D O 1
ATOM 8752 N N . GLU D 1 132 ? -38.56100 40.02900 37.48300 1.000 39.47101 155 GLU D N 1
ATOM 8753 C CA . GLU D 1 132 ? -38.70600 41.19400 36.62500 1.000 46.07376 155 GLU D CA 1
ATOM 8754 C C . GLU D 1 132 ? -39.72700 40.95300 35.52100 1.000 38.49679 155 GLU D C 1
ATOM 8755 O O . GLU D 1 132 ? -40.53200 41.84000 35.21900 1.000 38.69077 155 GLU D O 1
ATOM 8767 N N . THR D 1 133 ? -39.71500 39.76500 34.91500 1.000 35.98144 156 THR D N 1
ATOM 8768 C CA . THR D 1 133 ? -40.55000 39.49000 33.76000 1.000 33.66575 156 THR D CA 1
ATOM 8769 C C . THR D 1 133 ? -41.59900 38.41000 33.99500 1.000 28.18185 156 THR D C 1
ATOM 8770 O O . THR D 1 133 ? -42.39700 38.14400 33.08900 1.000 25.42009 156 THR D O 1
ATOM 8781 N N . GLY D 1 134 ? -41.62800 37.79100 35.17100 1.000 26.05657 157 GLY D N 1
ATOM 8782 C CA . GLY D 1 134 ? -42.45500 36.61900 35.36600 1.000 26.57019 157 GLY D CA 1
ATOM 8783 C C . GLY D 1 134 ? -43.94000 36.92400 35.43600 1.000 23.83504 157 GLY D C 1
ATOM 8784 O O . GLY D 1 134 ? -44.38100 38.05500 35.64400 1.000 24.89291 157 GLY D O 1
ATOM 8788 N N . VAL D 1 135 ? -44.73300 35.86500 35.25700 1.000 21.43459 158 VAL D N 1
ATOM 8789 C CA . VAL D 1 135 ? -46.18500 35.93100 35.33200 1.000 20.13484 158 VAL D CA 1
ATOM 8790 C C . VAL D 1 135 ? -46.66100 34.87000 36.31800 1.000 18.29818 158 VAL D C 1
ATOM 8791 O O . VAL D 1 135 ? -45.88300 34.05300 36.81300 1.000 22.78712 158 VAL D O 1
ATOM 8804 N N . GLY D 1 136 ? -47.95800 34.89000 36.59900 1.000 21.53728 159 GLY D N 1
ATOM 8805 C CA . GLY D 1 136 ? -48.54200 33.95600 37.53200 1.000 22.34882 159 GLY D CA 1
ATOM 8806 C C . GLY D 1 136 ? -48.62700 32.55400 36.97200 1.000 24.29283 159 GLY D C 1
ATOM 8807 O O . GLY D 1 136 ? -48.47500 32.33500 35.76300 1.000 20.91537 159 GLY D O 1
ATOM 8811 N N . PRO D 1 137 ? -48.88100 31.57100 37.83800 1.000 21.45714 160 PRO D N 1
ATOM 8812 C CA . PRO D 1 137 ? -48.95000 30.18000 37.37200 1.000 20.41031 160 PRO D CA 1
ATOM 8813 C C . PRO D 1 137 ? -50.06900 29.97600 36.36500 1.000 19.74362 160 PRO D C 1
ATOM 8814 O O . PRO D 1 137 ? -51.08700 30.67100 36.38100 1.000 20.71307 160 PRO D O 1
ATOM 8825 N N . TRP D 1 138 ? -49.86400 29.00500 35.48000 1.000 20.96540 161 TRP D N 1
ATOM 8826 C CA . TRP D 1 138 ? -50.87300 28.70100 34.47800 1.000 22.85670 161 TRP D CA 1
ATOM 8827 C C . TRP D 1 138 ? -52.19600 28.36500 35.15200 1.000 24.84868 161 TRP D C 1
ATOM 8828 O O . TRP D 1 138 ? -52.23300 27.84900 36.27100 1.000 22.84537 161 TRP D O 1
ATOM 8849 N N . PHE D 1 139 ? -53.28600 28.64600 34.44800 1.000 21.45182 162 PHE D N 1
ATOM 8850 C CA . PHE D 1 139 ? -54.60500 28.27300 34.92900 1.000 22.23262 162 PHE D CA 1
ATOM 8851 C C . PHE D 1 139 ? -54.72000 26.75800 35.06100 1.000 22.98742 162 PHE D C 1
ATOM 8852 O O . PHE D 1 139 ? -54.05100 25.99200 34.36200 1.000 21.44409 162 PHE D O 1
ATOM 8869 N N . LYS D 1 140 ? -55.56700 26.32700 35.99000 1.000 22.52434 163 LYS D N 1
ATOM 8870 C CA . LYS D 1 140 ? -55.90300 24.91700 36.08300 1.000 24.45289 163 LYS D CA 1
ATOM 8871 C C . LYS D 1 140 ? -56.82200 24.54000 34.92100 1.000 18.51533 163 LYS D C 1
ATOM 8872 O O . LYS D 1 140 ? -57.66800 25.34500 34.52500 1.000 20.52081 163 LYS D O 1
ATOM 8891 N N . PRO D 1 141 ? -56.68800 23.33500 34.36900 1.000 19.89918 164 PRO D N 1
ATOM 8892 C CA . PRO D 1 141 ? -57.52500 22.95800 33.22000 1.000 20.56144 164 PRO D CA 1
ATOM 8893 C C . PRO D 1 141 ? -59.00500 23.17700 33.49000 1.000 22.45269 164 PRO D C 1
ATOM 8894 O O . PRO D 1 141 ? -59.50100 22.94700 34.59800 1.000 21.89927 164 PRO D O 1
ATOM 8905 N N . VAL D 1 142 ? -59.71500 23.62400 32.45100 1.000 20.31960 165 VAL D N 1
ATOM 8906 C CA . VAL D 1 142 ? -61.12400 23.96100 32.55600 1.000 19.66260 165 VAL D CA 1
ATOM 8907 C C . VAL D 1 142 ? -61.92200 23.18500 31.51400 1.000 22.39059 165 VAL D C 1
ATOM 8908 O O . VAL D 1 142 ? -61.37900 22.65300 30.54200 1.000 18.35511 165 VAL D O 1
ATOM 8921 N N . THR D 1 143 ? -63.23500 23.12800 31.73600 1.000 20.99798 166 THR D N 1
ATOM 8922 C CA . THR D 1 143 ? -64.17700 22.55000 30.78800 1.000 19.41509 166 THR D CA 1
ATOM 8923 C C . THR D 1 143 ? -65.35600 23.49800 30.60000 1.000 20.67066 166 THR D C 1
ATOM 8924 O O . THR D 1 143 ? -65.70400 24.27400 31.49500 1.000 23.43212 166 THR D O 1
ATOM 8935 N N . ALA D 1 144 ? -65.97200 23.41900 29.42200 1.000 20.49183 167 ALA D N 1
ATOM 8936 C CA . ALA D 1 144 ? -67.09200 24.27300 29.05900 1.000 19.21168 167 ALA D CA 1
ATOM 8937 C C . ALA D 1 144 ? -67.98200 23.50000 28.10000 1.000 21.59202 167 ALA D C 1
ATOM 8938 O O . ALA D 1 144 ? -67.48400 22.79100 27.22000 1.000 20.71428 167 ALA D O 1
ATOM 8945 N N . GLU D 1 145 ? -69.29500 23.63400 28.27400 1.000 22.97456 168 GLU D N 1
ATOM 8946 C CA . GLU D 1 145 ? -70.25700 22.92500 27.44800 1.000 21.16554 168 GLU D CA 1
ATOM 8947 C C . GLU D 1 145 ? -71.09400 23.90600 26.64000 1.000 21.25895 168 GLU D C 1
ATOM 8948 O O . GLU D 1 145 ? -71.35800 25.03500 27.07000 1.000 22.01749 168 GLU D O 1
ATOM 8960 N N . TYR D 1 146 ? -71.49600 23.45500 25.45100 1.000 19.83833 169 TYR D N 1
ATOM 8961 C CA . TYR D 1 146 ? -72.26100 24.25300 24.49600 1.000 20.44336 169 TYR D CA 1
ATOM 8962 C C . TYR D 1 146 ? -73.26900 23.31900 23.83900 1.000 23.52108 169 TYR D C 1
ATOM 8963 O O . TYR D 1 146 ? -72.87600 22.39100 23.12900 1.000 23.03627 169 TYR D O 1
ATOM 8981 N N . GLU D 1 147 ? -74.55800 23.55400 24.07000 1.000 24.91464 170 GLU D N 1
ATOM 8982 C CA . GLU D 1 147 ? -75.61700 22.75100 23.47200 1.000 23.01157 170 GLU D CA 1
ATOM 8983 C C . GLU D 1 147 ? -76.23800 23.50800 22.30500 1.000 24.33442 170 GLU D C 1
ATOM 8984 O O . GLU D 1 147 ? -76.40700 24.73000 22.36600 1.000 26.35527 170 GLU D O 1
ATOM 8996 N N . PHE D 1 148 ? -76.55700 22.78200 21.23500 1.000 23.86546 171 PHE D N 1
ATOM 8997 C CA . PHE D 1 148 ? -77.11300 23.41300 20.04700 1.000 23.74406 171 PHE D CA 1
ATOM 8998 C C . PHE D 1 148 ? -77.92900 22.40200 19.25700 1.000 23.95402 171 PHE D C 1
ATOM 8999 O O . PHE D 1 148 ? -77.78000 21.18900 19.42100 1.000 25.47210 171 PHE D O 1
ATOM 9016 N N . VAL D 1 149 ? -78.80000 22.92600 18.39900 1.000 24.62711 172 VAL D N 1
ATOM 9017 C CA . VAL D 1 149 ? -79.60600 22.11500 17.49500 1.000 26.34131 172 VAL D CA 1
ATOM 9018 C C . VAL D 1 149 ? -79.04300 22.28300 16.09100 1.000 24.09083 172 VAL D C 1
ATOM 9019 O O . VAL D 1 149 ? -78.96900 23.40500 15.57100 1.000 30.43312 172 VAL D O 1
ATOM 9032 N N . TYR D 1 150 ? -78.65000 21.16800 15.48000 1.000 23.51761 173 TYR D N 1
ATOM 9033 C CA . TYR D 1 150 ? -78.12400 21.15700 14.12600 1.000 24.95899 173 TYR D CA 1
ATOM 9034 C C . TYR D 1 150 ? -79.25000 20.86800 13.14600 1.000 32.18868 173 TYR D C 1
ATOM 9035 O O . TYR D 1 150 ? -79.94900 19.85500 13.27500 1.000 28.84615 173 TYR D O 1
ATOM 9053 N N . ALA D 1 151 ? -79.41700 21.75200 12.17200 1.000 29.87397 174 ALA D N 1
ATOM 9054 C CA . ALA D 1 151 ? -80.41000 21.55300 11.12400 1.000 40.80368 174 ALA D CA 1
ATOM 9055 C C . ALA D 1 151 ? -79.79100 20.77300 9.97000 1.000 40.47234 174 ALA D C 1
ATOM 9056 O O . ALA D 1 151 ? -80.40000 19.84700 9.44000 1.000 50.86478 174 ALA D O 1
#

Secondary structure (DSSP, 8-state):
-EEEEEEEEETTEEEEEEEES---EESGGGS--GGG-SEEEEEEEEE-TT-SSSPPTT-B--S-EEEEEEEETTTTEEEEEE-EEEEETTEEEEEEEE---SSEEEEEEEEEEPPP-STT-SSEEE-STTT---PPPPPEEEEEEEEE--/--EEEEEEEEETTEEEEEEEES---EESGGGSS-GGG-SEEEEEEEEE-TT-SSSPPTT-B--S-EEEEEEEETTTTEEEEEEEEEEEETTEEEEEEEE---SSEEEEEEEEEE-GGG-SSS--EEE-STTT--PPPPPPEEEEEEEEE--/-EEEEEEEEETTEEEEEEEES---EESTTSS--GGG-SEEEEEEEEE-TT-SSSPPTT-B--S-EEEEEEEETTTTEEEEEE-EEEEETTEEEEEEEE---SSEEEEEEEEEEPPP-STT-SSEEE-STTT--PPPPPPEEEEEEEEE--/-EEEEEEEEETTEEEEEEEES---EESGGGS--GGG-SEEEEEEEEEPTT-SSSPPTT-B--S-EEEEEEEETTTTEEEEEEEEEEEETTEEEEEEEE---SSEEEEEEEEEE-GGG-SSS--EEE-STTT--PPPPPPEEEEEEEEE-

Solvent-accessible surface area: 24696 Å² total; per-residue (Å²): 133,89,98,2,34,156,84,50,116,49,29,34,3,74,0,24,2,12,13,22,80,28,2,70,5,76,22,97,18,4,6,88,52,18,177,53,15,39,8,0,3,12,0,30,0,78,2,8,143,123,24,90,6,14,11,64,120,46,53,29,4,2,14,13,66,6,5,12,24,2,14,11,72,95,66,44,36,57,28,53,4,31,15,18,18,0,0,1,86,108,9,21,4,2,0,11,5,3,97,12,30,26,89,15,83,1,55,0,51,0,22,0,11,25,7,43,51,77,75,18,9,45,2,0,30,0,46,24,204,114,16,23,22,22,88,20,19,138,72,25,61,0,87,6,82,19,96,25,92,71,220,81,82,100,6,42,162,85,52,128,51,26,33,1,76,0,23,3,8,16,20,67,32,1,92,9,79,19,91,59,7,17,111,34,21,163,65,15,41,6,0,0,12,0,33,0,69,4,20,129,116,24,95,4,17,10,63,106,47,55,31,3,3,4,6,48,2,30,10,63,0,22,8,64,90,97,48,99,63,30,64,5,35,6,31,15,0,0,2,83,118,9,20,6,1,0,17,4,6,104,8,44,30,96,18,94,0,56,0,55,0,61,1,25,10,2,63,36,17,34,34,16,53,4,0,32,0,51,7,170,92,14,20,24,23,105,35,25,171,87,23,68,5,79,1,97,18,108,24,90,83,132,90,104,3,30,156,80,51,132,46,28,23,1,73,0,15,2,10,14,22,80,31,2,60,8,56,13,144,35,1,11,69,54,28,186,65,14,39,5,0,0,10,0,31,0,64,4,17,158,99,24,89,3,16,11,63,128,48,56,30,2,2,15,15,63,6,4,11,29,0,15,11,70,94,63,44,32,56,23,53,0,35,12,16,18,0,0,2,86,107,8,21,7,2,0,0,1,5,104,9,25,29,86,16,95,0,48,1,42,0,26,0,11,24,5,43,54,74,71,18,10,54,1,0,34,0,43,27,220,112,10,20,23,21,106,30,19,170,67,22,66,0,85,3,85,19,98,26,93,78,131,90,103,6,35,158,79,54,132,51,25,35,2,78,0,22,3,11,16,23,81,30,2,90,6,76,17,91,61,6,16,112,34,24,162,62,16,40,6,0,0,10,0,34,0,73,3,18,151,123,23,96,5,15,9,63,115,47,56,32,3,3,6,7,50,2,30,11,60,0,23,9,74,90,98,46,110,64,30,65,5,38,4,26,13,0,0,2,83,112,9,21,6,1,0,18,3,6,107,11,43,30,95,17,112,0,55,0,58,0,59,1,24,8,1,35,44,15,32,40,10,46,3,0,26,0,56,30,200,123,14,22,25,25,108,26,22,173,92,23,70,4,80,1,102,20,93,46,118

Sequence (600 aa):
EIPIGKPQLLGGMEIAAVYLQPIEMEPEGMMRPAKDSDVHLEADIKAAKDNTNGFAEGDWVPYLVVSYELTHLDNGKVQKGDFMPMVANDGPHYGDNVKLDGPGKYKLKLFVSPPSANQHAHFGRAVDKETGVGPWFKPVTAEYEFVYAGKEIPIGKPQLLGGMEIAAVYLQPIEMEPEGMMRPAKDSDVHLEADIKAAKDNTNGFAEGDWVPYLVVSYELTHLDNGKVQKGDFMPMVANDGPHYGDNVKLDGPGKYKLKLFVSPPSANQHAHFGRAVDKETGVGPWFKPVTAEYEFVYAGEIPIGKPQLLGGMEIAAVYLQPIEMEPEGMMRPAKDSDVHLEADIKAAKDNTNGFAEGDWVPYLVVSYELTHLDNGKVQKGDFMPMVANDGPHYGDNVKLDGPGKYKLKLFVSPPSANQHAHFGRAVDKETGVGPWFKPVTAEYEFVYAGEIPIGKPQLLGGMEIAAVYLQPIEMEPEGMMRPAKDSDVHLEADIKAAKDNTNGFAEGDWVPYLVVSYELTHLDNGKVQKGDFMPMVANDGPHYGDNVKLDGPGKYKLKLFVSPPSANQHAHFGRAVDKETGVGPWFKPVTAEYEFVYA

Radius of gyration: 25.16 Å; Cα contacts (8 Å, |Δi|>4): 1685; chains: 4; bounding box: 85×54×42 Å

InterPro domains:
  IPR018470 Periplasmic metal-binding protein Tp34-type [PF10634] (23-175)
  IPR018470 Periplasmic metal-binding protein Tp34-type [PIRSF017018] (9-182)
  IPR038482 Periplasmic metal-binding protein Tp34-type superfamily [G3DSA:2.60.40.2480] (23-182)

Organism: Brucella abortus (strain 2308) (NCBI:txid359391)

Foldseek 3Di:
DAWFADWDCAQQKTKTKDKAQFDQDPVRVVADHSVQFGIKIWIFIFGPPPHQQPDHGGHGDPQKWKWKWKAQVVVGDIDIGTWDWDADPVGITTIHGHHDDDWHKMKMKMKIAGADDPPPGDDDADCDPPGGGDDGGHIDIDMTMDTDHD/DKAWFADWDCAQQKTKTKIKAQQDADPVNVPAPGSVQFGIKIWIFIFGPPPRQQPGHGGHGAPQKWKWKWKAQVVPGDIDIDTFDWDADPVGITTIHGHHDDAWFKMKIKMKIAHNCPRPVDHDDADCDPPRGTDDGGHIDMDMTMDTGHD/DAWWADWDCAQQKTKTKDKAQDDDDPPPPPADDSVQFGIKIWIFIFGPCPHQQPHHGGHGDPQKWKKKWKAQVVVGDIDIDTWDWDADPVGITTIHGHHDDAWHKMKMKMKIGGADDDPPGPDDADCDPPDGTDDGGHIDIDMTMDTDHD/DAWFADWDCAQQKTKTKDKAQFDADPPNVPAPGSVQFGIKIWIFIFGPPPRQQPHDGGHGQPQKWKWKWKAQVVPGDIDIDTFPWDADPVGITTIHGHHDDDWFKMKIKMKIDHNCPRPPDHDDADCDDPRGTDDGGHIDMDMTMDTGD